Protein 1XTY (pdb70)

Secondary structure (DSSP, 8-state):
-EEEEEEEESSS---HHHHHHHHHHHHHHHHHHHHTS--HHHHHHHHHHHHTT--EEEEEESSHHHHHHHHHHHHHTT--EEEEE--SSSSSPTT-EEEEEEEEEEHHHHHHHHTTPEE-/-EEEEEEEESSS---HHHHHHHHHHHHHHHHHHHHTS--HHHHHHHHHHHHTT--EEEEEESSHHHHHHHHHHHHHTT--EEEEE---SSSSPTT-EEEEEEEEEEHHHHHHHHTTSEE-/-EEEEEEEESSS---HHHHHHHHHHHHHHHHHHHHTS--HHHHHHHHHHHHTT--EEEEEESSHHHHHHHHHHHHHTT--EEEEE---SSSSPTT-EEEEEEEEEEHHHHHTTSSSPPB-/-EEEEEEEESSS---HHHHHHHHHHHHHHHHHHHHTS--HHHHHHHHHHHHTT--EEEEEESSHHHHHHHHHHHHHTT--EEEEE---SSSSPTT-EEEEEEEEEEHHHHHHHHTTSEE-

Solvent-accessible surface area: 22375 Å² total; per-residue (Å²): 152,12,40,0,2,0,0,1,27,56,77,29,155,17,46,91,14,45,7,0,23,13,0,0,46,0,0,0,41,0,0,20,49,0,56,117,28,138,45,99,144,52,67,88,27,8,81,72,0,48,163,80,45,13,33,38,43,11,5,76,8,105,32,65,111,62,0,82,65,29,7,125,99,0,85,79,64,110,4,2,79,6,69,6,89,6,73,25,182,66,129,24,129,87,38,32,25,0,0,0,0,0,0,0,0,42,38,119,63,1,59,59,8,8,55,111,33,160,125,49,160,10,28,0,0,0,0,1,26,59,73,27,172,28,47,102,12,46,8,0,18,12,0,0,38,0,0,0,40,0,0,21,52,0,57,119,30,130,47,30,159,52,47,43,30,8,53,70,0,49,160,92,46,16,39,29,45,12,5,75,6,102,32,64,111,62,0,79,62,35,7,123,86,0,88,80,58,112,4,3,80,7,71,6,86,7,72,22,184,69,154,24,129,84,40,33,23,0,0,0,0,0,0,0,0,37,54,126,64,0,52,60,1,5,55,106,32,155,126,36,152,14,34,0,2,0,0,1,25,61,71,27,173,18,46,97,13,51,7,0,21,14,0,0,44,0,0,0,42,0,1,24,48,0,54,114,28,131,34,103,150,43,70,100,22,11,90,81,0,53,159,78,45,20,34,34,44,10,4,53,5,92,33,62,110,63,0,79,60,33,8,120,102,0,89,87,66,89,3,2,77,5,70,6,88,6,72,25,173,91,156,23,132,88,38,34,24,0,0,0,0,0,0,0,0,41,41,121,61,1,60,59,9,10,54,115,27,135,131,47,154,12,30,0,0,0,0,1,24,60,72,28,171,28,47,91,17,50,6,0,23,12,0,0,45,0,0,0,42,0,1,20,49,0,56,116,28,131,47,40,108,53,75,33,23,11,77,59,0,55,158,89,45,14,40,34,43,10,4,79,5,100,36,62,111,58,0,80,52,49,7,125,70,0,83,66,58,111,3,2,84,5,71,7,86,6,70,22,188,66,151,22,126,85,40,32,23,0,0,0,0,0,0,0,0,38,49,121,61,0,53,59,0,5,56,117,26,158,125,42

B-factor: mean 22.76, std 11.42, range [6.37, 69.65]

CATH classification: 3.40.1490.10

Sequence (480 aa):
MIKMVIVVRSDIKMGKGKIAAQVAHAAVTLVVSIINSNNLRWKEWLNEWLHQGQPKIIVKVNSLDEIISRAKKAETMNLPFSIIEDAGKTQLEPGTITCLGIGPAPENLVDSITGDLKLLMIKMVIVVRSDIKMGKGKIAAQVAHAAVTLVVSIINSNNLRWKEWLNEWLHQGQPKIIVKVNSLDEIISRAKKAETMNLPFSIIEDAGKTQLEPGTITCLGIGPAPENLVDSITGDLKLLMIKMVIVVRSDIKMGKGKIAAQVAHAAVTLVVSIINSNNLRWKEWLNEWLHQGQPKIIVKVNSLDEIISRAKKAETMNLPFSIIEDAGKTQLEPGTITCLGIGPAPENLVDSITGDLKLLMIKMVIVVRSDIKMGKGKIAAQVAHAAVTLVVSIINSNNLRWKEWLNEWLHQGQPKIIVKVNSLDEIISRAKKAETMNLPFSIIEDAGKTQLEPGTITCLGIGPAPENLVDSITGDLKLL

InterPro domains:
  IPR002833 Peptidyl-tRNA hydrolase, PTH2 [PF01981] (2-120)
  IPR002833 Peptidyl-tRNA hydrolase, PTH2 [PTHR12649] (2-120)
  IPR002833 Peptidyl-tRNA hydrolase, PTH2 [TIGR00283] (2-120)
  IPR002833 Peptidyl-tRNA hydrolase, PTH2 [cd02430] (3-120)
  IPR023476 Peptidyl-tRNA hydrolase II domain superfamily [G3DSA:3.40.1490.10] (1-120)
  IPR023476 Peptidyl-tRNA hydrolase II domain superfamily [SSF102462] (2-120)
  IPR034759 Peptidyl-tRNA hydrolase, archaea [MF_00628] (2-120)

Radius of gyration: 27.8 Å; Cα contacts (8 Å, |Δi|>4): 954; chains: 4; bounding box: 49×42×76 Å

Foldseek 3Di:
DFAKEKEFAPQDDDDPVRVVVQRVVFVVVQLVVLVPDPDPVQVVSSVVCVVVPHHYFYFYDHDPVLQVVLVVVLVVVVWGKDFDFDCCPDDDHTRHTTMMMTGRDDVVSSCVRVVPTHGD/DWEKEKEFAPQDDDDPVRVVVQRVVFVVVQLVCLVPDPDPVQVVLSVVCVVVPHHYFYFYDHDVVLQVVLVVLLVVVVWGKDFDFACCPDDDHTRHGTMMMTDRDPPVSNCVRPVVTGGD/DFAKEKEFAPQDDDDPVRVVVQRVVFVVVQLVVLVPDPDPVQVVLVVVCVVVVRHYFYFYDHDPVLQVVLVVVLVVVVWGKDFDFACCPDDDHTRHTTMMMTDSDPPVSCCVRVVPTDGD/DFEKEKEFAPQDDDDPVRVVVQRVVFVVVQLVVLVPDPDPVQVVLVVVCVVVPHHYFYFYDHDVVLQVVLVVLLVVLVWGKDFDFACCPDDDHTRHTTMMMTDRDPPVSNCVRPVVTGGD

Organism: Saccharolobus solfataricus (strain ATCC 35092 / DSM 1617 / JCM 11322 / P2) (NCBI:txid273057)

Structure (mmCIF, N/CA/C/O backbone):
data_1XTY
#
_entry.id   1XTY
#
_cell.length_a   46.816
_cell.length_b   67.232
_cell.length_c   85.352
_cell.angle_alpha   90.00
_cell.angle_beta   95.08
_cell.angle_gamma   90.00
#
_symmetry.space_group_name_H-M   'P 1 21 1'
#
loop_
_entity.id
_entity.type
_entity.pdbx_description
1 polymer 'Peptidyl-tRNA hydrolase'
2 non-polymer 'SULFATE ION'
3 water water
#
loop_
_atom_site.group_PDB
_atom_site.id
_atom_site.type_symbol
_atom_site.label_atom_id
_atom_site.label_alt_id
_atom_site.label_comp_id
_atom_site.label_asym_id
_atom_site.label_entity_id
_atom_site.label_seq_id
_atom_site.pdbx_PDB_ins_code
_atom_site.Cartn_x
_atom_site.Cartn_y
_atom_site.Cartn_z
_atom_site.occupancy
_atom_site.B_iso_or_equiv
_atom_site.auth_seq_id
_atom_site.auth_comp_id
_atom_site.auth_asym_id
_atom_site.auth_atom_id
_atom_site.pdbx_PDB_model_num
ATOM 1 N N . MET A 1 1 ? 1.042 12.377 43.979 1.00 28.06 1 MET A N 1
ATOM 2 C CA . MET A 1 1 ? 2.523 12.524 44.021 1.00 26.85 1 MET A CA 1
ATOM 3 C C . MET A 1 1 ? 2.899 13.982 44.236 1.00 24.68 1 MET A C 1
ATOM 4 O O . MET A 1 1 ? 2.298 14.878 43.648 1.00 24.40 1 MET A O 1
ATOM 9 N N . ILE A 1 2 ? 3.899 14.207 45.081 1.00 21.80 2 ILE A N 1
ATOM 10 C CA . ILE A 1 2 ? 4.389 15.546 45.362 1.00 19.61 2 ILE A CA 1
ATOM 11 C C . ILE A 1 2 ? 5.539 15.791 44.395 1.00 18.07 2 ILE A C 1
ATOM 12 O O . ILE A 1 2 ? 6.396 14.927 44.219 1.00 17.17 2 ILE A O 1
ATOM 17 N N . LYS A 1 3 ? 5.554 16.957 43.755 1.00 16.37 3 LYS A N 1
ATOM 18 C CA . LYS A 1 3 ? 6.616 17.280 42.814 1.00 15.03 3 LYS A CA 1
ATOM 19 C C . LYS A 1 3 ? 7.087 18.724 42.875 1.00 13.97 3 LYS A C 1
ATOM 20 O O . LYS A 1 3 ? 6.382 19.606 43.361 1.00 13.53 3 LYS A O 1
ATOM 26 N N . MET A 1 4 ? 8.299 18.947 42.380 1.00 14.77 4 MET A N 1
ATOM 27 C CA . MET A 1 4 ? 8.867 20.283 42.324 1.00 13.67 4 MET A CA 1
ATOM 28 C C . MET A 1 4 ? 8.964 20.621 40.847 1.00 14.16 4 MET A C 1
ATOM 29 O O . MET A 1 4 ? 9.382 19.791 40.040 1.00 15.31 4 MET A O 1
ATOM 34 N N . VAL A 1 5 ? 8.560 21.830 40.487 1.00 12.87 5 VAL A N 1
ATOM 35 C CA . VAL A 1 5 ? 8.627 22.258 39.105 1.00 13.77 5 VAL A CA 1
ATOM 36 C C . VAL A 1 5 ? 9.530 23.476 39.002 1.00 13.93 5 VAL A C 1
ATOM 37 O O . VAL A 1 5 ? 9.445 24.390 39.823 1.00 13.73 5 VAL A O 1
ATOM 41 N N . ILE A 1 6 ? 10.409 23.471 38.008 1.00 12.70 6 ILE A N 1
ATOM 42 C CA . ILE A 1 6 ? 11.300 24.600 37.784 1.00 14.52 6 ILE A CA 1
ATOM 43 C C . ILE A 1 6 ? 11.046 25.109 36.370 1.00 15.45 6 ILE A C 1
ATOM 44 O O . ILE A 1 6 ? 11.144 24.359 35.397 1.00 16.82 6 ILE A O 1
ATOM 49 N N . VAL A 1 7 ? 10.696 26.386 36.272 1.00 15.87 7 VAL A N 1
ATOM 50 C CA . VAL A 1 7 ? 10.413 27.023 34.992 1.00 17.34 7 VAL A CA 1
ATOM 51 C C . VAL A 1 7 ? 11.629 27.816 34.530 1.00 18.03 7 VAL A C 1
ATOM 52 O O . VAL A 1 7 ? 12.039 28.774 35.185 1.00 18.44 7 VAL A O 1
ATOM 56 N N . VAL A 1 8 ? 12.199 27.420 33.396 1.00 17.40 8 VAL A N 1
ATOM 57 C CA . VAL A 1 8 ? 13.380 28.081 32.853 1.00 18.62 8 VAL A CA 1
ATOM 58 C C . VAL A 1 8 ? 13.052 28.996 31.671 1.00 19.99 8 VAL A C 1
ATOM 59 O O . VAL A 1 8 ? 12.221 28.653 30.830 1.00 20.71 8 VAL A O 1
ATOM 63 N N . ARG A 1 9 ? 13.705 30.157 31.617 1.00 22.68 9 ARG A N 1
ATOM 64 C CA . ARG A 1 9 ? 13.507 31.117 30.526 1.00 24.36 9 ARG A CA 1
ATOM 65 C C . ARG A 1 9 ? 14.272 30.678 29.286 1.00 26.80 9 ARG A C 1
ATOM 66 O O . ARG A 1 9 ? 15.471 30.410 29.353 1.00 27.87 9 ARG A O 1
ATOM 74 N N . SER A 1 10 ? 13.581 30.632 28.152 1.00 29.16 10 SER A N 1
ATOM 75 C CA . SER A 1 10 ? 14.199 30.217 26.898 1.00 31.74 10 SER A CA 1
ATOM 76 C C . SER A 1 10 ? 14.707 31.381 26.047 1.00 32.52 10 SER A C 1
ATOM 77 O O . SER A 1 10 ? 15.484 31.171 25.117 1.00 34.40 10 SER A O 1
ATOM 80 N N . ASP A 1 11 ? 14.278 32.601 26.360 1.00 33.01 11 ASP A N 1
ATOM 81 C CA . ASP A 1 11 ? 14.689 33.764 25.576 1.00 34.29 11 ASP A CA 1
ATOM 82 C C . ASP A 1 11 ? 16.062 34.336 25.905 1.00 34.63 11 ASP A C 1
ATOM 83 O O . ASP A 1 11 ? 16.550 35.217 25.199 1.00 36.18 11 ASP A O 1
ATOM 88 N N . ILE A 1 12 ? 16.685 33.858 26.974 1.00 34.19 12 ILE A N 1
ATOM 89 C CA . ILE A 1 12 ? 18.019 34.332 27.316 1.00 33.42 12 ILE A CA 1
ATOM 90 C C . ILE A 1 12 ? 18.991 33.227 26.921 1.00 33.78 12 ILE A C 1
ATOM 91 O O . ILE A 1 12 ? 18.598 32.068 26.787 1.00 34.38 12 ILE A O 1
ATOM 96 N N . LYS A 1 13 ? 20.255 33.583 26.729 1.00 34.00 13 LYS A N 1
ATOM 97 C CA . LYS A 1 13 ? 21.256 32.608 26.317 1.00 34.87 13 LYS A CA 1
ATOM 98 C C . LYS A 1 13 ? 21.957 31.915 27.478 1.00 33.83 13 LYS A C 1
ATOM 99 O O . LYS A 1 13 ? 22.671 32.549 28.260 1.00 34.05 13 LYS A O 1
ATOM 105 N N . MET A 1 14 ? 21.751 30.605 27.576 1.00 31.44 14 MET A N 1
ATOM 106 C CA . MET A 1 14 ? 22.368 29.804 28.626 1.00 30.03 14 MET A CA 1
ATOM 107 C C . MET A 1 14 ? 22.775 28.432 28.099 1.00 28.73 14 MET A C 1
ATOM 108 O O . MET A 1 14 ? 21.967 27.734 27.491 1.00 28.12 14 MET A O 1
ATOM 113 N N . GLY A 1 15 ? 24.028 28.052 28.335 1.00 28.65 15 GLY A N 1
ATOM 114 C CA . GLY A 1 15 ? 24.496 26.746 27.904 1.00 27.58 15 GLY A CA 1
ATOM 115 C C . GLY A 1 15 ? 23.943 25.703 28.860 1.00 27.85 15 GLY A C 1
ATOM 116 O O . GLY A 1 15 ? 23.380 26.058 29.897 1.00 26.16 15 GLY A O 1
ATOM 117 N N . LYS A 1 16 ? 24.096 24.422 28.539 1.00 25.39 16 LYS A N 1
ATOM 118 C CA . LYS A 1 16 ? 23.559 23.391 29.420 1.00 24.42 16 LYS A CA 1
ATOM 119 C C . LYS A 1 16 ? 24.185 23.432 30.814 1.00 21.89 16 LYS A C 1
ATOM 120 O O . LYS A 1 16 ? 23.514 23.147 31.803 1.00 20.71 16 LYS A O 1
ATOM 126 N N . GLY A 1 17 ? 25.463 23.795 30.889 1.00 20.52 17 GLY A N 1
ATOM 127 C CA . GLY A 1 17 ? 26.130 23.880 32.179 1.00 20.14 17 GLY A CA 1
ATOM 128 C C . GLY A 1 17 ? 25.513 24.993 33.004 1.00 19.49 17 GLY A C 1
ATOM 129 O O . GLY A 1 17 ? 25.277 24.848 34.206 1.00 17.73 17 GLY A O 1
ATOM 130 N N . LYS A 1 18 ? 25.242 26.110 32.338 1.00 19.54 18 LYS A N 1
ATOM 131 C CA . LYS A 1 18 ? 24.639 27.281 32.968 1.00 20.11 18 LYS A CA 1
ATOM 132 C C . LYS A 1 18 ? 23.235 26.940 33.463 1.00 18.18 18 LYS A C 1
ATOM 133 O O . LYS A 1 18 ? 22.881 27.233 34.602 1.00 16.25 18 LYS A O 1
ATOM 139 N N . ILE A 1 19 ? 22.439 26.324 32.594 1.00 16.80 19 ILE A N 1
ATOM 140 C CA . ILE A 1 19 ? 21.075 25.940 32.936 1.00 17.26 19 ILE A CA 1
ATOM 141 C C . ILE A 1 19 ? 21.047 25.032 34.161 1.00 15.57 19 ILE A C 1
ATOM 142 O O . ILE A 1 19 ? 20.230 25.218 35.064 1.00 14.90 19 ILE A O 1
ATOM 147 N N . ALA A 1 20 ? 21.944 24.053 34.193 1.00 14.42 20 ALA A N 1
ATOM 148 C CA . ALA A 1 20 ? 21.998 23.125 35.318 1.00 12.79 20 ALA A CA 1
ATOM 149 C C . ALA A 1 20 ? 22.268 23.861 36.629 1.00 12.76 20 ALA A C 1
ATOM 150 O O . ALA A 1 20 ? 21.661 23.556 37.655 1.00 12.69 20 ALA A O 1
ATOM 152 N N . ALA A 1 21 ? 23.178 24.829 36.598 1.00 12.15 21 ALA A N 1
ATOM 153 C CA . ALA A 1 21 ? 23.495 25.585 37.801 1.00 13.29 21 ALA A CA 1
ATOM 154 C C . ALA A 1 21 ? 22.291 26.399 38.278 1.00 12.88 21 ALA A C 1
ATOM 155 O O . ALA A 1 21 ? 21.992 26.429 39.475 1.00 11.55 21 ALA A O 1
ATOM 157 N N . GLN A 1 22 ? 21.598 27.050 37.346 1.00 11.97 22 GLN A N 1
ATOM 158 C CA . GLN A 1 22 ? 20.432 27.862 37.691 1.00 13.58 22 GLN A CA 1
ATOM 159 C C . GLN A 1 22 ? 19.294 27.024 38.279 1.00 11.94 22 GLN A C 1
ATOM 160 O O . GLN A 1 22 ? 18.664 27.426 39.258 1.00 10.75 22 GLN A O 1
ATOM 166 N N . VAL A 1 23 ? 19.024 25.868 37.673 1.00 10.97 23 VAL A N 1
ATOM 167 C CA . VAL A 1 23 ? 17.964 24.986 38.151 1.00 10.23 23 VAL A CA 1
ATOM 168 C C . VAL A 1 23 ? 18.323 24.445 39.538 1.00 10.04 23 VAL A C 1
ATOM 169 O O . VAL A 1 23 ? 17.464 24.336 40.414 1.00 9.63 23 VAL A O 1
ATOM 173 N N . ALA A 1 24 ? 19.595 24.116 39.737 1.00 8.89 24 ALA A N 1
ATOM 174 C CA . ALA A 1 24 ? 20.049 23.613 41.033 1.00 8.86 24 ALA A CA 1
ATOM 175 C C . ALA A 1 24 ? 19.907 24.723 42.076 1.00 9.26 24 ALA A C 1
ATOM 176 O O . ALA A 1 24 ? 19.619 24.457 43.243 1.00 9.57 24 ALA A O 1
ATOM 178 N N . HIS A 1 25 ? 20.123 25.964 41.645 1.00 9.05 25 HIS A N 1
ATOM 179 C CA . HIS A 1 25 ? 20.008 27.129 42.522 1.00 11.14 25 HIS A CA 1
ATOM 180 C C . HIS A 1 25 ? 18.544 27.259 42.954 1.00 11.21 25 HIS A C 1
ATOM 181 O O . HIS A 1 25 ? 18.241 27.480 44.128 1.00 9.81 25 HIS A O 1
ATOM 188 N N . ALA A 1 26 ? 17.634 27.113 41.996 1.00 10.58 26 ALA A N 1
ATOM 189 C CA . ALA A 1 26 ? 16.206 27.205 42.288 1.00 10.07 26 ALA A CA 1
ATOM 190 C C . ALA A 1 26 ? 15.779 26.130 43.282 1.00 10.04 26 ALA A C 1
ATOM 191 O O . ALA A 1 26 ? 15.047 26.413 44.228 1.00 10.48 26 ALA A O 1
ATOM 193 N N . ALA A 1 27 ? 16.247 24.900 43.078 1.00 7.94 27 ALA A N 1
ATOM 194 C CA . ALA A 1 27 ? 15.881 23.795 43.959 1.00 7.75 27 ALA A CA 1
ATOM 195 C C . ALA A 1 27 ? 16.408 23.937 45.381 1.00 8.62 27 ALA A C 1
ATOM 196 O O . ALA A 1 27 ? 15.671 23.712 46.344 1.00 9.34 27 ALA A O 1
ATOM 198 N N . VAL A 1 28 ? 17.678 24.310 45.519 1.00 8.47 28 VAL A N 1
ATOM 199 C CA . VAL A 1 28 ? 18.268 24.463 46.847 1.00 8.06 28 VAL A CA 1
ATOM 200 C C . VAL A 1 28 ? 17.619 25.608 47.622 1.00 9.59 28 VAL A C 1
ATOM 201 O O . VAL A 1 28 ? 17.323 25.475 48.811 1.00 10.02 28 VAL A O 1
ATOM 205 N N . THR A 1 29 ? 17.395 26.730 46.950 1.00 9.59 29 THR A N 1
ATOM 206 C CA . THR A 1 29 ? 16.764 27.869 47.601 1.00 11.21 29 THR A CA 1
ATOM 207 C C . THR A 1 29 ? 15.375 27.489 48.121 1.00 10.61 29 THR A C 1
ATOM 208 O O . THR A 1 29 ? 14.994 27.879 49.221 1.00 10.46 29 THR A O 1
ATOM 212 N N . LEU A 1 30 ? 14.620 26.724 47.338 1.00 11.23 30 LEU A N 1
ATOM 213 C CA . LEU A 1 30 ? 13.291 26.291 47.765 1.00 11.32 30 LEU A CA 1
ATOM 214 C C . LEU A 1 30 ? 13.380 25.433 49.026 1.00 12.47 30 LEU A C 1
ATOM 215 O O . LEU A 1 30 ? 12.731 25.718 50.032 1.00 13.11 30 LEU A O 1
ATOM 220 N N . VAL A 1 31 ? 14.194 24.381 48.964 1.00 10.31 31 VAL A N 1
ATOM 221 C CA . VAL A 1 31 ? 14.361 23.470 50.088 1.00 10.70 31 VAL A CA 1
ATOM 222 C C . VAL A 1 31 ? 14.808 24.189 51.366 1.00 12.09 31 VAL A C 1
ATOM 223 O O . VAL A 1 31 ? 14.236 23.972 52.440 1.00 12.27 31 VAL A O 1
ATOM 227 N N . VAL A 1 32 ? 15.814 25.053 51.258 1.00 12.61 32 VAL A N 1
ATOM 228 C CA . VAL A 1 32 ? 16.289 25.777 52.431 1.00 13.47 32 VAL A CA 1
ATOM 229 C C . VAL A 1 32 ? 15.238 26.753 52.977 1.00 14.38 32 VAL A C 1
ATOM 230 O O . VAL A 1 32 ? 15.091 26.900 54.195 1.00 16.86 32 VAL A O 1
ATOM 234 N N . SER A 1 33 ? 14.493 27.402 52.087 1.00 14.70 33 SER A N 1
ATOM 235 C CA . SER A 1 33 ? 13.464 28.347 52.525 1.00 16.32 33 SER A CA 1
ATOM 236 C C . SER A 1 33 ? 12.347 27.619 53.286 1.00 16.49 33 SER A C 1
ATOM 237 O O . SER A 1 33 ? 11.769 28.158 54.232 1.00 17.16 33 SER A O 1
ATOM 240 N N . ILE A 1 34 ? 12.051 26.393 52.869 1.00 14.98 34 ILE A N 1
ATOM 241 C CA . ILE A 1 34 ? 11.012 25.598 53.517 1.00 14.63 34 ILE A CA 1
ATOM 242 C C . ILE A 1 34 ? 11.479 25.124 54.892 1.00 15.03 34 ILE A C 1
ATOM 243 O O . ILE A 1 34 ? 10.746 25.217 55.879 1.00 15.47 34 ILE A O 1
ATOM 248 N N . ILE A 1 35 ? 12.704 24.616 54.953 1.00 13.64 35 ILE A N 1
ATOM 249 C CA . ILE A 1 35 ? 13.269 24.138 56.206 1.00 15.44 35 ILE A CA 1
ATOM 250 C C . ILE A 1 35 ? 13.356 25.264 57.237 1.00 17.52 35 ILE A C 1
ATOM 251 O O . ILE A 1 35 ? 13.124 25.044 58.430 1.00 19.32 35 ILE A O 1
ATOM 256 N N . ASN A 1 36 ? 13.685 26.465 56.774 1.00 18.58 36 ASN A N 1
ATOM 257 C CA . ASN A 1 36 ? 13.801 27.624 57.653 1.00 20.98 36 ASN A CA 1
ATOM 258 C C . ASN A 1 36 ? 12.458 28.287 57.961 1.00 21.15 36 ASN A C 1
ATOM 259 O O . ASN A 1 36 ? 12.399 29.235 58.742 1.00 22.69 36 ASN A O 1
ATOM 264 N N . SER A 1 37 ? 11.386 27.799 57.348 1.00 20.32 37 SER A N 1
ATOM 265 C CA . SER A 1 37 ? 10.064 28.373 57.590 1.00 21.20 37 SER A CA 1
ATOM 266 C C . SER A 1 37 ? 9.401 27.704 58.789 1.00 22.30 37 SER A C 1
ATOM 267 O O . SER A 1 37 ? 9.971 26.813 59.419 1.00 21.59 37 SER A O 1
ATOM 270 N N . ASN A 1 38 ? 8.186 28.144 59.093 1.00 25.24 38 ASN A N 1
ATOM 271 C CA . ASN A 1 38 ? 7.407 27.577 60.184 1.00 26.75 38 ASN A CA 1
ATOM 272 C C . ASN A 1 38 ? 6.095 27.099 59.578 1.00 25.98 38 ASN A C 1
ATOM 273 O O . ASN A 1 38 ? 5.095 26.921 60.276 1.00 26.27 38 ASN A O 1
ATOM 278 N N . ASN A 1 39 ? 6.113 26.905 58.262 1.00 23.89 39 ASN A N 1
ATOM 279 C CA . ASN A 1 39 ? 4.940 26.448 57.533 1.00 22.37 39 ASN A CA 1
ATOM 280 C C . ASN A 1 39 ? 4.895 24.926 57.575 1.00 22.21 39 ASN A C 1
ATOM 281 O O . ASN A 1 39 ? 5.628 24.246 56.853 1.00 19.94 39 ASN A O 1
ATOM 286 N N . LEU A 1 40 ? 4.025 24.396 58.428 1.00 22.12 40 LEU A N 1
ATOM 287 C CA . LEU A 1 40 ? 3.888 22.952 58.590 1.00 22.97 40 LEU A CA 1
ATOM 288 C C . LEU A 1 40 ? 3.492 22.218 57.323 1.00 21.26 40 LEU A C 1
ATOM 289 O O . LEU A 1 40 ? 4.005 21.139 57.039 1.00 21.55 40 LEU A O 1
ATOM 294 N N . ARG A 1 41 ? 2.573 22.795 56.561 1.00 21.20 41 ARG A N 1
ATOM 295 C CA . ARG A 1 41 ? 2.147 22.155 55.326 1.00 21.35 41 ARG A CA 1
ATOM 296 C C . ARG A 1 41 ? 3.334 21.998 54.374 1.00 19.02 41 ARG A C 1
ATOM 297 O O . ARG A 1 41 ? 3.551 20.925 53.818 1.00 16.70 41 ARG A O 1
ATOM 305 N N . TRP A 1 42 ? 4.103 23.067 54.193 1.00 17.58 42 TRP A N 1
ATOM 306 C CA . TRP A 1 42 ? 5.263 23.019 53.302 1.00 17.16 42 TRP A CA 1
ATOM 307 C C . TRP A 1 42 ? 6.269 21.954 53.743 1.00 18.14 42 TRP A C 1
ATOM 308 O O . TRP A 1 42 ? 6.819 21.227 52.914 1.00 16.41 42 TRP A O 1
ATOM 319 N N . LYS A 1 43 ? 6.513 21.873 55.048 1.00 17.59 43 LYS A N 1
ATOM 320 C CA . LYS A 1 43 ? 7.463 20.902 55.581 1.00 18.79 43 LYS A CA 1
ATOM 321 C C . LYS A 1 43 ? 6.988 19.472 55.361 1.00 19.79 43 LYS A C 1
ATOM 322 O O . LYS A 1 43 ? 7.794 18.571 55.112 1.00 19.74 43 LYS A O 1
ATOM 328 N N . GLU A 1 44 ? 5.678 19.262 55.444 1.00 20.40 44 GLU A N 1
ATOM 329 C CA . GLU A 1 44 ? 5.121 17.936 55.219 1.00 20.40 44 GLU A CA 1
ATOM 330 C C . GLU A 1 44 ? 5.343 17.559 53.757 1.00 18.51 44 GLU A C 1
ATOM 331 O O . GLU A 1 44 ? 5.779 16.446 53.456 1.00 16.89 44 GLU A O 1
ATOM 337 N N . TRP A 1 45 ? 5.052 18.488 52.848 1.00 14.50 45 TRP A N 1
ATOM 338 C CA . TRP A 1 45 ? 5.248 18.221 51.427 1.00 14.87 45 TRP A CA 1
ATOM 339 C C . TRP A 1 45 ? 6.721 17.953 51.121 1.00 13.50 45 TRP A C 1
ATOM 340 O O . TRP A 1 45 ? 7.039 17.097 50.298 1.00 12.57 45 TRP A O 1
ATOM 351 N N . LEU A 1 46 ? 7.616 18.695 51.772 1.00 12.03 46 LEU A N 1
ATOM 352 C CA . LEU A 1 46 ? 9.049 18.508 51.538 1.00 12.60 46 LEU A CA 1
ATOM 353 C C . LEU A 1 46 ? 9.494 17.107 51.963 1.00 13.35 46 LEU A C 1
ATOM 354 O O . LEU A 1 46 ? 10.204 16.420 51.227 1.00 12.94 46 LEU A O 1
ATOM 359 N N . ASN A 1 47 ? 9.072 16.679 53.148 1.00 16.13 47 ASN A N 1
ATOM 360 C CA . ASN A 1 47 ? 9.434 15.350 53.632 1.00 19.78 47 ASN A CA 1
ATOM 361 C C . ASN A 1 47 ? 8.949 14.246 52.699 1.00 20.08 47 ASN A C 1
ATOM 362 O O . ASN A 1 47 ? 9.684 13.300 52.410 1.00 20.08 47 ASN A O 1
ATOM 367 N N . GLU A 1 48 ? 7.709 14.362 52.234 1.00 19.51 48 GLU A N 1
ATOM 368 C CA . GLU A 1 48 ? 7.139 13.373 51.325 1.00 18.81 48 GLU A CA 1
ATOM 369 C C . GLU A 1 48 ? 7.897 13.375 49.999 1.00 17.96 48 GLU A C 1
ATOM 370 O O . GLU A 1 48 ? 8.158 12.324 49.414 1.00 18.00 48 GLU A O 1
ATOM 376 N N . TRP A 1 49 ? 8.236 14.569 49.525 1.00 15.35 49 TRP A N 1
ATOM 377 C CA . TRP A 1 49 ? 8.952 14.719 48.267 1.00 14.42 49 TRP A CA 1
ATOM 378 C C . TRP A 1 49 ? 10.281 13.976 48.326 1.00 15.77 49 TRP A C 1
ATOM 379 O O . TRP A 1 49 ? 10.657 13.281 47.384 1.00 16.07 49 TRP A O 1
ATOM 390 N N . LEU A 1 50 ? 10.991 14.129 49.435 1.00 14.80 50 LEU A N 1
ATOM 391 C CA . LEU A 1 50 ? 12.271 13.459 49.597 1.00 18.14 50 LEU A CA 1
ATOM 392 C C . LEU A 1 50 ? 12.066 11.943 49.615 1.00 20.46 50 LEU A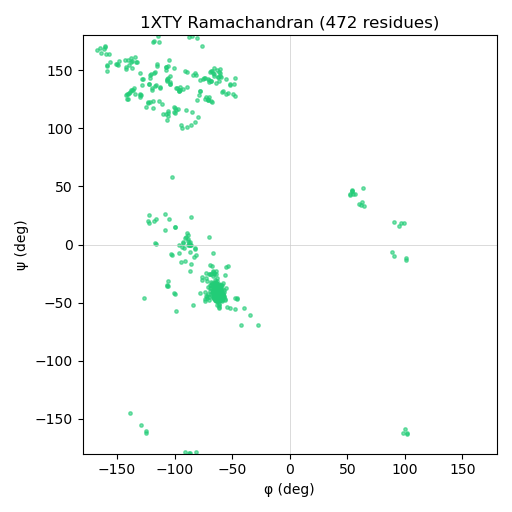 C 1
ATOM 393 O O . LEU A 1 50 ? 12.834 11.202 49.007 1.00 20.00 50 LEU A O 1
ATOM 398 N N . HIS A 1 51 ? 11.019 11.487 50.299 1.00 24.08 51 HIS A N 1
ATOM 399 C CA . HIS A 1 51 ? 10.723 10.056 50.375 1.00 26.40 51 HIS A CA 1
ATOM 400 C C . HIS A 1 51 ? 10.336 9.485 49.014 1.00 26.14 51 HIS A C 1
ATOM 401 O O . HIS A 1 51 ? 10.484 8.286 48.769 1.00 27.85 51 HIS A O 1
ATOM 408 N N . GLN A 1 52 ? 9.838 10.344 48.131 1.00 24.01 52 GLN A N 1
ATOM 409 C CA . GLN A 1 52 ? 9.415 9.920 46.803 1.00 23.07 52 GLN A CA 1
ATOM 410 C C . GLN A 1 52 ? 10.511 10.011 45.746 1.00 22.27 52 GLN A C 1
ATOM 411 O O . GLN A 1 52 ? 10.260 9.778 44.565 1.00 21.69 52 GLN A O 1
ATOM 417 N N . GLY A 1 53 ? 11.723 10.352 46.167 1.00 21.26 53 GLY A N 1
ATOM 418 C CA . GLY A 1 53 ? 12.819 10.447 45.221 1.00 18.59 53 GLY A CA 1
ATOM 419 C C . GLY A 1 53 ? 13.035 11.811 44.591 1.00 17.60 53 GLY A C 1
ATOM 420 O O . GLY A 1 53 ? 13.660 11.911 43.537 1.00 16.50 53 GLY A O 1
ATOM 421 N N . GLN A 1 54 ? 12.513 12.861 45.219 1.00 16.99 54 GLN A N 1
ATOM 422 C CA . GLN A 1 54 ? 12.688 14.223 44.710 1.00 16.45 54 GLN A CA 1
ATOM 423 C C . GLN A 1 54 ? 12.274 14.443 43.256 1.00 15.77 54 GLN A C 1
ATOM 424 O O . GLN A 1 54 ? 13.003 15.074 42.492 1.00 15.05 54 GLN A O 1
ATOM 430 N N . PRO A 1 55 ? 11.095 13.946 42.855 1.00 16.48 55 PRO A N 1
ATOM 431 C CA . PRO A 1 55 ? 10.611 14.108 41.477 1.00 17.42 55 PRO A CA 1
ATOM 432 C C . PRO A 1 55 ? 10.610 15.582 41.059 1.00 17.15 55 PRO A C 1
ATOM 433 O O . PRO A 1 55 ? 10.091 16.429 41.781 1.00 16.69 55 PRO A O 1
ATOM 437 N N . LYS A 1 56 ? 11.179 15.877 39.896 1.00 16.79 56 LYS A N 1
ATOM 438 C CA . LYS A 1 56 ? 11.233 17.242 39.389 1.00 18.89 56 LYS A CA 1
ATOM 439 C C . LYS A 1 56 ? 10.742 17.318 37.954 1.00 20.53 56 LYS A C 1
ATOM 440 O O . LYS A 1 56 ? 10.910 16.382 37.177 1.00 22.31 56 LYS A O 1
ATOM 446 N N . ILE A 1 57 ? 10.129 18.440 37.610 1.00 19.88 57 ILE A N 1
ATOM 447 C CA . ILE A 1 57 ? 9.642 18.657 36.258 1.00 21.11 57 ILE A CA 1
ATOM 448 C C . ILE A 1 57 ? 10.286 19.954 35.807 1.00 20.83 57 ILE A C 1
ATOM 449 O O . ILE A 1 57 ? 10.074 21.000 36.417 1.00 22.51 57 ILE A O 1
ATOM 454 N N . ILE A 1 58 ? 11.084 19.886 34.751 1.00 19.04 58 ILE A N 1
ATOM 455 C CA . ILE A 1 58 ? 11.749 21.072 34.245 1.00 19.91 58 ILE A CA 1
ATOM 456 C C . ILE A 1 58 ? 11.085 21.521 32.952 1.00 20.87 58 ILE A C 1
ATOM 457 O O . ILE A 1 58 ? 11.233 20.881 31.908 1.00 19.85 58 ILE A O 1
ATOM 462 N N . VAL A 1 59 ? 10.342 22.619 33.035 1.00 20.17 59 VAL A N 1
ATOM 463 C CA . VAL A 1 59 ? 9.645 23.156 31.877 1.00 20.81 59 VAL A CA 1
ATOM 464 C C . VAL A 1 59 ? 10.238 24.500 31.484 1.00 22.67 59 VAL A C 1
ATOM 465 O O . VAL A 1 59 ? 11.107 25.030 32.180 1.00 21.00 59 VAL A O 1
ATOM 469 N N . LYS A 1 60 ? 9.777 25.052 30.366 1.00 23.34 60 LYS A N 1
ATOM 470 C CA . LYS A 1 60 ? 10.301 26.327 29.897 1.00 25.47 60 LYS A CA 1
ATOM 471 C C . LYS A 1 60 ? 9.233 27.321 29.451 1.00 26.50 60 LYS A C 1
ATOM 472 O O . LYS A 1 60 ? 8.088 26.950 29.195 1.00 26.96 60 LYS A O 1
ATOM 478 N N . VAL A 1 61 ? 9.631 28.589 29.386 1.00 26.63 61 VAL A N 1
ATOM 479 C CA . VAL A 1 61 ? 8.776 29.691 28.947 1.00 27.48 61 VAL A CA 1
ATOM 480 C C . VAL A 1 61 ? 9.696 30.610 28.155 1.00 27.82 61 VAL A C 1
ATOM 481 O O . VAL A 1 61 ? 10.898 30.640 28.403 1.00 27.89 61 VAL A O 1
ATOM 485 N N . ASN A 1 62 ? 9.150 31.358 27.203 1.00 29.75 62 ASN A N 1
ATOM 486 C CA . ASN A 1 62 ? 9.987 32.233 26.391 1.00 30.99 62 ASN A CA 1
ATOM 487 C C . ASN A 1 62 ? 9.913 33.718 26.719 1.00 30.31 62 ASN A C 1
ATOM 488 O O . ASN A 1 62 ? 10.232 34.557 25.874 1.00 31.22 62 ASN A O 1
ATOM 493 N N . SER A 1 63 ? 9.495 34.052 27.935 1.00 28.00 63 SER A N 1
ATOM 494 C CA . SER A 1 63 ? 9.421 35.453 28.327 1.00 26.09 63 SER A CA 1
ATOM 495 C C . SER A 1 63 ? 9.425 35.639 29.836 1.00 23.99 63 SER A C 1
ATOM 496 O O . SER A 1 63 ? 8.942 34.790 30.587 1.00 22.05 63 SER A O 1
ATOM 499 N N . LEU A 1 64 ? 9.975 36.765 30.271 1.00 23.08 64 LEU A N 1
ATOM 500 C CA . LEU A 1 64 ? 10.035 37.082 31.686 1.00 22.26 64 LEU A CA 1
ATOM 501 C C . LEU A 1 64 ? 8.627 37.242 32.251 1.00 21.59 64 LEU A C 1
ATOM 502 O O . LEU A 1 64 ? 8.356 36.830 33.375 1.00 20.21 64 LEU A O 1
ATOM 507 N N . ASP A 1 65 ? 7.727 37.837 31.471 1.00 21.07 65 ASP A N 1
ATOM 508 C CA . ASP A 1 65 ? 6.360 38.039 31.933 1.00 21.99 65 ASP A CA 1
ATOM 509 C C . ASP A 1 65 ? 5.650 36.739 32.282 1.00 21.52 65 ASP A C 1
ATOM 510 O O . ASP A 1 65 ? 4.846 36.700 33.205 1.00 21.64 65 ASP A O 1
ATOM 515 N N . GLU A 1 66 ? 5.941 35.674 31.546 1.00 22.33 66 GLU A N 1
ATOM 516 C CA . GLU A 1 66 ? 5.306 34.397 31.820 1.00 23.59 66 GLU A CA 1
ATOM 517 C C . GLU A 1 66 ? 5.803 33.810 33.139 1.00 22.65 66 GLU A C 1
ATOM 518 O O . GLU A 1 66 ? 5.101 33.034 33.786 1.00 24.65 66 GLU A O 1
ATOM 524 N N . ILE A 1 67 ? 7.006 34.193 33.547 1.00 20.21 67 ILE A N 1
ATOM 525 C CA . ILE A 1 67 ? 7.543 33.713 34.812 1.00 18.87 67 ILE A CA 1
ATOM 526 C C . ILE A 1 67 ? 6.902 34.497 35.955 1.00 17.28 67 ILE A C 1
ATOM 527 O O . ILE A 1 67 ? 6.524 33.924 36.973 1.00 15.81 67 ILE A O 1
ATOM 532 N N . ILE A 1 68 ? 6.761 35.808 35.777 1.00 17.09 68 ILE A N 1
ATOM 533 C CA . ILE A 1 68 ? 6.154 36.650 36.804 1.00 16.28 68 ILE A CA 1
ATOM 534 C C . ILE A 1 68 ? 4.702 36.224 37.004 1.00 15.69 68 ILE A C 1
ATOM 535 O O . ILE A 1 68 ? 4.197 36.171 38.127 1.00 13.35 68 ILE A O 1
ATOM 540 N N . SER A 1 69 ? 4.033 35.925 35.898 1.00 16.62 69 SER A N 1
ATOM 541 C CA . SER A 1 69 ? 2.644 35.500 35.944 1.00 18.54 69 SER A CA 1
ATOM 542 C C . SER A 1 69 ? 2.486 34.263 36.819 1.00 18.42 69 SER A C 1
ATOM 543 O O . SER A 1 69 ? 1.583 34.188 37.648 1.00 19.46 69 SER A O 1
ATOM 546 N N . ARG A 1 70 ? 3.380 33.296 36.642 1.00 19.05 70 ARG A N 1
ATOM 547 C CA . ARG A 1 70 ? 3.307 32.064 37.408 1.00 18.21 70 ARG A CA 1
ATOM 548 C C . ARG A 1 70 ? 3.782 32.201 38.849 1.00 17.17 70 ARG A C 1
ATOM 549 O O . ARG A 1 70 ? 3.320 31.476 39.727 1.00 17.44 70 ARG A O 1
ATOM 557 N N . ALA A 1 71 ? 4.688 33.140 39.104 1.00 14.84 71 ALA A N 1
ATOM 558 C CA . ALA A 1 71 ? 5.154 33.359 40.467 1.00 14.70 71 ALA A CA 1
ATOM 559 C C . ALA A 1 71 ? 3.995 33.960 41.268 1.00 13.53 71 ALA A C 1
ATOM 560 O O . ALA A 1 71 ? 3.795 33.635 42.433 1.00 13.87 71 ALA A O 1
ATOM 562 N N . LYS A 1 72 ? 3.222 34.832 40.630 1.00 14.28 72 LYS A N 1
ATOM 563 C CA . LYS A 1 72 ? 2.088 35.461 41.298 1.00 14.79 72 LYS A CA 1
ATOM 564 C C . LYS A 1 72 ? 1.039 34.395 41.630 1.00 14.89 72 LYS A C 1
ATOM 565 O O . LYS A 1 72 ? 0.419 34.420 42.690 1.00 13.52 72 LYS A O 1
ATOM 571 N N . LYS A 1 73 ? 0.865 33.448 40.718 1.00 16.77 73 LYS A N 1
ATOM 572 C CA . LYS A 1 73 ? -0.092 32.370 40.911 1.00 19.79 73 LYS A CA 1
ATOM 573 C C . LYS A 1 73 ? 0.337 31.539 42.120 1.00 18.85 73 LYS A C 1
ATOM 574 O O . LYS A 1 73 ? -0.461 31.256 43.010 1.00 17.64 73 LYS A O 1
ATOM 580 N N . ALA A 1 74 ? 1.614 31.167 42.152 1.00 19.57 74 ALA A N 1
ATOM 581 C CA . ALA A 1 74 ? 2.155 30.376 43.254 1.00 17.58 74 ALA A CA 1
ATOM 582 C C . ALA A 1 74 ? 1.995 31.102 44.586 1.00 19.38 74 ALA A C 1
ATOM 583 O O . ALA A 1 74 ? 1.599 30.509 45.590 1.00 18.25 74 ALA A O 1
ATOM 585 N N . GLU A 1 75 ? 2.307 32.393 44.584 1.00 18.82 75 GLU A N 1
ATOM 586 C CA . GLU A 1 75 ? 2.215 33.223 45.778 1.00 20.63 75 GLU A CA 1
ATOM 587 C C . GLU A 1 75 ? 0.790 33.324 46.326 1.00 21.99 75 GLU A C 1
ATOM 588 O O . GLU A 1 75 ? 0.560 33.169 47.528 1.00 20.52 75 GLU A O 1
ATOM 594 N N . THR A 1 76 ? -0.161 33.580 45.436 1.00 21.44 76 THR A N 1
ATOM 595 C CA . THR A 1 76 ? -1.558 33.708 45.825 1.00 23.90 76 THR A CA 1
ATOM 596 C C . THR A 1 76 ? -2.067 32.413 46.447 1.00 24.75 76 THR A C 1
ATOM 597 O O . THR A 1 76 ? -2.880 32.436 47.366 1.00 25.23 76 THR A O 1
ATOM 601 N N . MET A 1 77 ? -1.575 31.286 45.944 1.00 24.41 77 MET A N 1
ATOM 602 C CA . MET A 1 77 ? -1.990 29.981 46.447 1.00 25.82 77 MET A CA 1
ATOM 603 C C . MET A 1 77 ? -1.131 29.488 47.601 1.00 25.06 77 MET A C 1
ATOM 604 O O . MET A 1 77 ? -1.230 28.332 48.019 1.00 24.94 77 MET A O 1
ATOM 609 N N . ASN A 1 78 ? -0.289 30.379 48.113 1.00 23.13 78 ASN A N 1
ATOM 610 C CA . ASN A 1 78 ? 0.579 30.074 49.239 1.00 22.95 78 ASN A CA 1
ATOM 611 C C . ASN A 1 78 ? 1.454 28.839 49.060 1.00 21.15 78 ASN A C 1
ATOM 612 O O . ASN A 1 78 ? 1.545 28.000 49.953 1.00 22.12 78 ASN A O 1
ATOM 617 N N . LEU A 1 79 ? 2.093 28.738 47.902 1.00 20.57 79 LEU A N 1
ATOM 618 C CA . LEU A 1 79 ? 2.996 27.631 47.607 1.00 19.39 79 LEU A CA 1
ATOM 619 C C . LEU A 1 79 ? 4.417 28.179 47.675 1.00 19.38 79 LEU A C 1
ATOM 620 O O . LEU A 1 79 ? 4.636 29.375 47.466 1.00 18.46 79 LEU A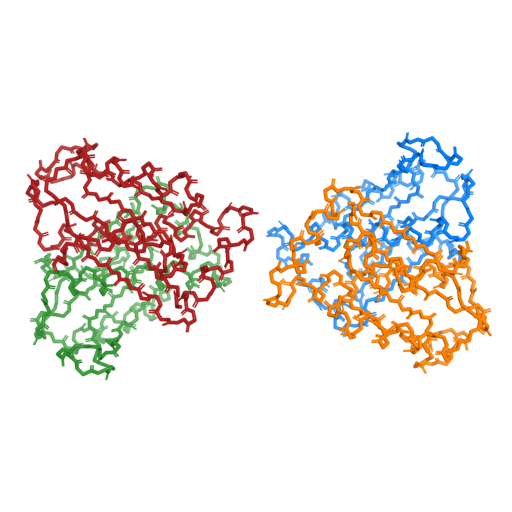 O 1
ATOM 625 N N . PRO A 1 80 ? 5.400 27.315 47.975 1.00 17.55 80 PRO A N 1
ATOM 626 C CA . PRO A 1 80 ? 6.789 27.775 48.050 1.00 15.42 80 PRO A CA 1
ATOM 627 C C . PRO A 1 80 ? 7.260 28.115 46.643 1.00 14.15 80 PRO A C 1
ATOM 628 O O . PRO A 1 80 ? 6.935 27.400 45.692 1.00 13.37 80 PRO A O 1
ATOM 632 N N . PHE A 1 81 ? 8.015 29.199 46.497 1.00 13.19 81 PHE A N 1
ATOM 633 C CA . PHE A 1 81 ? 8.532 29.561 45.186 1.00 13.05 81 PHE A CA 1
ATOM 634 C C . PHE A 1 81 ? 9.856 30.301 45.321 1.00 11.83 81 PHE A C 1
ATOM 635 O O . PHE A 1 81 ? 10.144 30.885 46.362 1.00 13.13 81 PHE A O 1
ATOM 643 N N . SER A 1 82 ? 10.672 30.247 44.276 1.00 12.18 82 SER A N 1
ATOM 644 C CA . SER A 1 82 ? 11.956 30.934 44.293 1.00 12.97 82 SER A CA 1
ATOM 645 C C . SER A 1 82 ? 12.233 31.564 42.943 1.00 14.30 82 SER A C 1
ATOM 646 O O . SER A 1 82 ? 12.112 30.905 41.913 1.00 11.26 82 SER A O 1
ATOM 649 N N . ILE A 1 83 ? 12.589 32.845 42.950 1.00 12.90 83 ILE A N 1
ATOM 650 C CA . ILE A 1 83 ? 12.909 33.543 41.710 1.00 13.01 83 ILE A CA 1
ATOM 651 C C . ILE A 1 83 ? 14.422 33.692 41.708 1.00 12.05 83 ILE A C 1
ATOM 652 O O . ILE A 1 83 ? 14.996 34.374 42.563 1.00 12.29 83 ILE A O 1
ATOM 657 N N . ILE A 1 84 ? 15.064 33.032 40.754 1.00 11.33 84 ILE A N 1
ATOM 658 C CA . ILE A 1 84 ? 16.515 33.051 40.659 1.00 11.87 84 ILE A CA 1
ATOM 659 C C . ILE A 1 84 ? 17.055 34.086 39.675 1.00 13.59 84 ILE A C 1
ATOM 660 O O . ILE A 1 84 ? 16.578 34.185 38.546 1.00 13.80 84 ILE A O 1
ATOM 665 N N . GLU A 1 85 ? 18.043 34.861 40.118 1.00 13.10 85 GLU A N 1
ATOM 666 C CA . GLU A 1 85 ? 18.669 35.868 39.266 1.00 14.86 85 GLU A CA 1
ATOM 667 C C . GLU A 1 85 ? 20.138 35.497 39.101 1.00 17.65 85 GLU A C 1
ATOM 668 O O . GLU A 1 85 ? 20.756 34.931 40.008 1.00 18.21 85 GLU A O 1
ATOM 674 N N . ASP A 1 86 ? 20.689 35.810 37.937 1.00 17.09 86 ASP A N 1
ATOM 675 C CA . ASP A 1 86 ? 22.082 35.504 37.634 1.00 21.27 86 ASP A CA 1
ATOM 676 C C . ASP A 1 86 ? 23.043 36.321 38.501 1.00 22.17 86 ASP A C 1
ATOM 677 O O . ASP A 1 86 ? 22.743 37.457 38.880 1.00 20.52 86 ASP A O 1
ATOM 682 N N . ALA A 1 87 ? 24.193 35.732 38.823 1.00 23.86 87 ALA A N 1
ATOM 683 C CA . ALA A 1 87 ? 25.199 36.410 39.637 1.00 26.07 87 ALA A CA 1
ATOM 684 C C . ALA A 1 87 ? 26.111 37.244 38.742 1.00 29.15 87 ALA A C 1
ATOM 685 O O . ALA A 1 87 ? 27.070 37.858 39.215 1.00 28.67 87 ALA A O 1
ATOM 687 N N . GLY A 1 88 ? 25.805 37.248 37.447 1.00 31.79 88 GLY A N 1
ATOM 688 C CA . GLY A 1 88 ? 26.575 38.016 36.482 1.00 35.73 88 GLY A CA 1
ATOM 689 C C . GLY A 1 88 ? 28.043 37.673 36.342 1.00 38.81 88 GLY A C 1
ATOM 690 O O . GLY A 1 88 ? 28.874 38.557 36.095 1.00 40.21 88 GLY A O 1
ATOM 691 N N . LYS A 1 89 ? 28.385 36.399 36.489 1.00 40.45 89 LYS A N 1
ATOM 692 C CA . LYS A 1 89 ? 29.786 35.989 36.368 1.00 43.61 89 LYS A CA 1
ATOM 693 C C . LYS A 1 89 ? 30.154 35.707 34.914 1.00 44.76 89 LYS A C 1
ATOM 694 O O . LYS A 1 89 ? 31.331 35.747 34.552 1.00 45.62 89 LYS A O 1
ATOM 700 N N . THR A 1 90 ? 29.155 35.414 34.089 1.00 45.69 90 THR A N 1
ATOM 701 C CA . THR A 1 90 ? 29.417 35.143 32.686 1.00 46.38 90 THR A CA 1
ATOM 702 C C . THR A 1 90 ? 28.567 36.091 31.836 1.00 46.17 90 THR A C 1
ATOM 703 O O . THR A 1 90 ? 28.123 37.117 32.333 1.00 47.27 90 THR A O 1
ATOM 707 N N . GLN A 1 91 ? 28.393 35.770 30.557 1.00 45.46 91 GLN A N 1
ATOM 708 C CA . GLN A 1 91 ? 27.615 36.591 29.633 1.00 44.59 91 GLN A CA 1
ATOM 709 C C . GLN A 1 91 ? 26.511 37.438 30.276 1.00 42.74 91 GLN A C 1
ATOM 710 O O . GLN A 1 91 ? 26.575 38.667 30.284 1.00 43.26 91 GLN A O 1
ATOM 716 N N . LEU A 1 92 ? 25.479 36.764 30.768 1.00 39.44 92 LEU A N 1
ATOM 717 C CA . LEU A 1 92 ? 24.329 37.412 31.377 1.00 36.26 92 LEU A CA 1
ATOM 718 C C . LEU A 1 92 ? 24.687 38.493 32.390 1.00 34.18 92 LEU A C 1
ATOM 719 O O . LEU A 1 92 ? 25.660 38.375 33.141 1.00 32.13 92 LEU A O 1
ATOM 724 N N . GLU A 1 93 ? 23.884 39.552 32.405 1.00 32.01 93 GLU A N 1
ATOM 725 C CA . GLU A 1 93 ? 24.087 40.650 33.338 1.00 31.00 93 GLU A CA 1
ATOM 726 C C . GLU A 1 93 ? 23.559 40.219 34.700 1.00 28.68 93 GLU A C 1
ATOM 727 O O . GLU A 1 93 ? 22.541 39.532 34.788 1.00 26.53 93 GLU A O 1
ATOM 733 N N . PRO A 1 94 ? 24.250 40.604 35.782 1.00 26.90 94 PRO A N 1
ATOM 734 C CA . PRO A 1 94 ? 23.776 40.213 37.112 1.00 26.29 94 PRO A CA 1
ATOM 735 C C . PRO A 1 94 ? 22.392 40.797 37.374 1.00 24.58 94 PRO A C 1
ATOM 736 O O . PRO A 1 94 ? 22.108 41.932 36.991 1.00 24.46 94 PRO A O 1
ATOM 740 N N . GLY A 1 95 ? 21.530 40.010 38.006 1.00 22.37 95 GLY A N 1
ATOM 741 C CA . GLY A 1 95 ? 20.187 40.475 38.293 1.00 20.19 95 GLY A CA 1
ATOM 742 C C . GLY A 1 95 ? 19.164 39.935 37.314 1.00 18.94 95 GLY A C 1
ATOM 743 O O . GLY A 1 95 ? 17.961 40.029 37.552 1.00 18.66 95 GLY A O 1
ATOM 744 N N . THR A 1 96 ? 19.640 39.366 36.210 1.00 17.43 96 THR A N 1
ATOM 745 C CA . THR A 1 96 ? 18.756 38.804 35.193 1.00 17.46 96 THR A CA 1
ATOM 746 C C . THR A 1 96 ? 18.034 37.572 35.742 1.00 16.63 96 THR A C 1
ATOM 747 O O . THR A 1 96 ? 18.673 36.615 36.181 1.00 16.61 96 THR A O 1
ATOM 751 N N . ILE A 1 97 ? 16.705 37.597 35.722 1.00 15.16 97 ILE A N 1
ATOM 752 C CA . ILE A 1 97 ? 15.922 36.464 36.206 1.00 14.28 97 ILE A CA 1
ATOM 753 C C . ILE A 1 97 ? 16.069 35.320 35.197 1.00 15.50 97 ILE A C 1
ATOM 754 O O . ILE A 1 97 ? 15.787 35.487 34.012 1.00 15.08 97 ILE A O 1
ATOM 759 N N . THR A 1 98 ? 16.516 34.162 35.674 1.00 13.52 98 THR A N 1
ATOM 760 C CA . THR A 1 98 ? 16.738 33.010 34.803 1.00 14.02 98 THR A CA 1
ATOM 761 C C . THR A 1 98 ? 15.702 31.900 34.926 1.00 15.57 98 THR A C 1
ATOM 762 O O . THR A 1 98 ? 15.428 31.189 33.953 1.00 17.09 98 THR A O 1
ATOM 766 N N . CYS A 1 99 ? 15.135 31.727 36.117 1.00 13.63 99 CYS A N 1
ATOM 767 C CA . CYS A 1 99 ? 14.145 30.678 36.303 1.00 14.23 99 CYS A CA 1
ATOM 768 C C . CYS A 1 99 ? 13.334 30.846 37.578 1.00 14.20 99 CYS A C 1
ATOM 769 O O . CYS A 1 99 ? 13.656 31.671 38.442 1.00 12.60 99 CYS A O 1
ATOM 772 N N . LEU A 1 100 ? 12.279 30.044 37.672 1.00 12.43 100 LEU A N 1
ATOM 773 C CA . LEU A 1 100 ? 11.357 30.059 38.798 1.00 13.59 100 LEU A CA 1
ATOM 774 C C . LEU A 1 100 ? 11.139 28.644 39.331 1.00 13.02 100 LEU A C 1
ATOM 775 O O . LEU A 1 100 ? 10.808 27.731 38.573 1.00 13.95 100 LEU A O 1
ATOM 780 N N . GLY A 1 101 ? 11.332 28.461 40.630 1.00 12.09 101 GLY A N 1
ATOM 781 C CA . GLY A 1 101 ? 11.094 27.155 41.212 1.00 11.73 101 GLY A CA 1
ATOM 782 C C . GLY A 1 101 ? 9.777 27.208 41.958 1.00 12.08 101 GLY A C 1
ATOM 783 O O . GLY A 1 101 ? 9.437 28.243 42.532 1.00 11.64 101 GLY A O 1
ATOM 784 N N . ILE A 1 102 ? 9.024 26.110 41.942 1.00 11.31 102 ILE A N 1
ATOM 785 C CA . ILE A 1 102 ? 7.747 26.039 42.648 1.00 12.15 102 ILE A CA 1
ATOM 786 C C . ILE A 1 102 ? 7.616 24.693 43.359 1.00 10.84 102 ILE A C 1
ATOM 787 O O . ILE A 1 102 ? 7.879 23.644 42.770 1.00 12.81 102 ILE A O 1
ATOM 792 N N . GLY A 1 103 ? 7.216 24.725 44.625 1.00 11.57 103 GLY A N 1
ATOM 793 C CA . GLY A 1 103 ? 7.051 23.491 45.368 1.00 12.86 103 GLY A CA 1
ATOM 794 C C . GLY A 1 103 ? 8.216 23.156 46.283 1.00 14.32 103 GLY A C 1
ATOM 795 O O . GLY A 1 103 ? 8.999 24.038 46.643 1.00 11.98 103 GLY A O 1
ATOM 796 N N . PRO A 1 104 ? 8.369 21.876 46.664 1.00 14.59 104 PRO A N 1
ATOM 797 C CA . PRO A 1 104 ? 7.488 20.778 46.251 1.00 14.82 104 PRO A CA 1
ATOM 798 C C . PRO A 1 104 ? 6.060 20.884 46.787 1.00 15.09 104 PRO A C 1
ATOM 799 O O . PRO A 1 104 ? 5.817 21.466 47.844 1.00 13.96 104 PRO A O 1
ATOM 803 N N . ALA A 1 105 ? 5.120 20.320 46.037 1.00 14.34 105 ALA A N 1
ATOM 804 C CA . ALA A 1 105 ? 3.714 20.339 46.425 1.00 13.82 105 ALA A CA 1
ATOM 805 C C . ALA A 1 105 ? 2.942 19.353 45.544 1.00 13.46 105 ALA A C 1
ATOM 806 O O . ALA A 1 105 ? 3.469 18.867 44.548 1.00 13.77 105 ALA A O 1
ATOM 808 N N . PRO A 1 106 ? 1.685 19.039 45.908 1.00 15.42 106 PRO A N 1
ATOM 809 C CA . PRO A 1 106 ? 0.872 18.106 45.113 1.00 15.14 106 PRO A CA 1
ATOM 810 C C . PRO A 1 106 ? 0.956 18.482 43.636 1.00 14.15 106 PRO A C 1
ATOM 811 O O . PRO A 1 106 ? 0.714 19.630 43.269 1.00 14.75 106 PRO A O 1
ATOM 815 N N . GLU A 1 107 ? 1.289 17.521 42.782 1.00 14.30 107 GLU A N 1
ATOM 816 C CA . GLU A 1 107 ? 1.444 17.828 41.366 1.00 16.15 107 GLU A CA 1
ATOM 817 C C . GLU A 1 107 ? 0.220 18.429 40.685 1.00 15.95 107 GLU A C 1
ATOM 818 O O . GLU A 1 107 ? 0.360 19.235 39.766 1.00 14.96 107 GLU A O 1
ATOM 824 N N . ASN A 1 108 ? -0.977 18.042 41.118 1.00 15.82 108 ASN A N 1
ATOM 825 C CA . ASN A 1 108 ? -2.185 18.594 40.516 1.00 15.35 108 ASN A CA 1
ATOM 826 C C . ASN A 1 108 ? -2.349 20.037 40.971 1.00 17.54 108 ASN A C 1
ATOM 827 O O . ASN A 1 108 ? -2.922 20.865 40.262 1.00 16.26 108 ASN A O 1
ATOM 832 N N . LEU A 1 109 ? -1.838 20.334 42.160 1.00 18.71 109 LEU A N 1
ATOM 833 C CA . LEU A 1 109 ? -1.919 21.685 42.687 1.00 21.28 109 LEU A CA 1
ATOM 834 C C . LEU A 1 109 ? -0.938 22.526 41.885 1.00 21.26 109 LEU A C 1
ATOM 835 O O . LEU A 1 109 ? -1.262 23.624 41.443 1.00 24.62 109 LEU A O 1
ATOM 840 N N . VAL A 1 110 ? 0.259 21.991 41.671 1.00 24.32 110 VAL A N 1
ATOM 841 C CA . VAL A 1 110 ? 1.269 22.703 40.904 1.00 26.73 110 VAL A CA 1
ATOM 842 C C . VAL A 1 110 ? 0.849 22.813 39.439 1.00 29.65 110 VAL A C 1
ATOM 843 O O . VAL A 1 110 ? 1.155 23.806 38.773 1.00 29.20 110 VAL A O 1
ATOM 847 N N . ASP A 1 111 ? 0.145 21.799 38.937 1.00 30.99 111 ASP A N 1
ATOM 848 C CA . ASP A 1 111 ? -0.309 21.819 37.549 1.00 33.43 111 ASP A CA 1
ATOM 849 C C . ASP A 1 111 ? -1.302 22.943 37.294 1.00 33.64 111 ASP A C 1
ATOM 850 O O . ASP A 1 111 ? -1.446 23.400 36.164 1.00 32.89 111 ASP A O 1
ATOM 855 N N . SER A 1 112 ? -1.996 23.386 38.339 1.00 35.14 112 SER A N 1
ATOM 856 C CA . SER A 1 112 ? -2.953 24.470 38.176 1.00 36.98 112 SER A CA 1
ATOM 857 C C . SER A 1 112 ? -2.175 25.759 37.913 1.00 38.94 112 SER A C 1
ATOM 858 O O . SER A 1 112 ? -2.755 26.847 37.846 1.00 38.64 112 SER A O 1
ATOM 861 N N . ILE A 1 113 ? -0.858 25.615 37.756 1.00 40.06 113 ILE A N 1
ATOM 862 C CA . ILE A 1 113 ? 0.043 26.738 37.493 1.00 41.12 113 ILE A CA 1
ATOM 863 C C . ILE A 1 113 ? 0.912 26.519 36.258 1.00 41.56 113 ILE A C 1
ATOM 864 O O . ILE A 1 113 ? 1.063 27.415 35.432 1.00 42.53 113 ILE A O 1
ATOM 869 N N . THR A 1 114 ? 1.491 25.327 36.144 1.00 43.19 114 THR A N 1
ATOM 870 C CA . THR A 1 114 ? 2.388 25.019 35.033 1.00 43.97 114 THR A CA 1
ATOM 871 C C . THR A 1 114 ? 1.994 23.825 34.165 1.00 44.92 114 THR A C 1
ATOM 872 O O . THR A 1 114 ? 2.825 23.292 33.433 1.00 44.67 114 THR A O 1
ATOM 876 N N . GLY A 1 115 ? 0.736 23.408 34.235 1.00 46.10 115 GLY A N 1
ATOM 877 C CA . GLY A 1 115 ? 0.305 22.268 33.444 1.00 47.54 115 GLY A CA 1
ATOM 878 C C . GLY A 1 115 ? 0.291 22.472 31.936 1.00 48.39 115 GLY A C 1
ATOM 879 O O . GLY A 1 115 ? 0.093 21.516 31.185 1.00 49.03 115 GLY A O 1
ATOM 880 N N . ASP A 1 116 ? 0.520 23.702 31.486 1.00 48.74 116 ASP A N 1
ATOM 881 C CA . ASP A 1 116 ? 0.496 24.018 30.057 1.00 49.22 116 ASP A CA 1
ATOM 882 C C . ASP A 1 116 ? 1.866 24.298 29.447 1.00 47.88 116 ASP A C 1
ATOM 883 O O . ASP A 1 116 ? 1.954 24.787 28.320 1.00 48.60 116 ASP A O 1
ATOM 888 N N . LEU A 1 117 ? 2.935 23.981 30.166 1.00 45.33 117 LEU A N 1
ATOM 889 C CA . LEU A 1 117 ? 4.267 24.266 29.649 1.00 42.10 117 LEU A CA 1
ATOM 890 C C . LEU A 1 117 ? 4.990 23.074 29.041 1.00 39.95 117 LEU A C 1
ATOM 891 O O . LEU A 1 117 ? 4.755 21.929 29.420 1.00 39.44 117 LEU A O 1
ATOM 896 N N . LYS A 1 118 ? 5.870 23.366 28.087 1.00 38.12 118 LYS A N 1
ATOM 897 C CA . LYS A 1 118 ? 6.659 22.345 27.411 1.00 37.38 118 LYS A CA 1
ATOM 898 C C . LYS A 1 118 ? 7.898 22.021 28.240 1.00 36.01 118 LYS A C 1
ATOM 899 O O . LYS A 1 118 ? 8.468 22.898 28.888 1.00 33.55 118 LYS A O 1
ATOM 905 N N . LEU A 1 119 ? 8.316 20.761 28.211 1.00 35.29 119 LEU A N 1
ATOM 906 C CA . LEU A 1 119 ? 9.501 20.339 28.947 1.00 35.18 119 LEU A CA 1
ATOM 907 C C . LEU A 1 119 ? 10.744 20.936 28.298 1.00 35.10 119 LEU A C 1
ATOM 908 O O . LEU A 1 119 ? 10.784 21.137 27.084 1.00 35.13 119 LEU A O 1
ATOM 913 N N . LEU A 1 120 ? 11.755 21.223 29.110 1.00 34.96 120 LEU A N 1
ATOM 914 C CA . LEU A 1 120 ? 13.000 21.786 28.601 1.00 36.10 120 LEU A CA 1
ATOM 915 C C . LEU A 1 120 ? 13.790 20.689 27.889 1.00 36.90 120 LEU A C 1
ATOM 916 O O . LEU A 1 120 ? 13.443 19.505 28.085 1.00 37.85 120 LEU A O 1
ATOM 921 N N . MET B 1 1 ? 36.904 30.621 50.229 1.00 24.02 1 MET B N 1
ATOM 922 C CA . MET B 1 1 ? 35.693 30.484 49.371 1.00 24.08 1 MET B CA 1
ATOM 923 C C . MET B 1 1 ? 35.197 29.044 49.384 1.00 20.77 1 MET B C 1
ATOM 924 O O . MET B 1 1 ? 35.963 28.112 49.139 1.00 21.90 1 MET B O 1
ATOM 929 N N . ILE B 1 2 ? 33.914 28.870 49.675 1.00 17.12 2 ILE B N 1
ATOM 930 C CA . ILE B 1 2 ? 33.310 27.542 49.728 1.00 13.46 2 ILE B CA 1
ATOM 931 C C . ILE B 1 2 ? 32.597 27.260 48.408 1.00 13.25 2 ILE B C 1
ATOM 932 O O . ILE B 1 2 ? 31.872 28.110 47.899 1.00 11.58 2 ILE B O 1
ATOM 937 N N . LYS B 1 3 ? 32.799 26.067 47.860 1.00 11.58 3 LYS B N 1
ATOM 938 C CA . LYS B 1 3 ? 32.150 25.713 46.604 1.00 12.00 3 LYS B CA 1
ATOM 939 C C . LYS B 1 3 ? 31.590 24.305 46.581 1.00 10.80 3 LYS B C 1
ATOM 940 O O . LYS B 1 3 ? 32.005 23.440 47.352 1.00 10.87 3 LYS B O 1
ATOM 946 N N . MET B 1 4 ? 30.626 24.094 45.696 1.00 10.67 4 MET B N 1
ATOM 947 C CA . MET B 1 4 ? 30.042 22.779 45.509 1.00 9.79 4 MET B CA 1
ATOM 948 C C . MET B 1 4 ? 30.382 22.407 44.077 1.00 9.69 4 MET B C 1
ATOM 949 O O . MET B 1 4 ? 30.288 23.243 43.180 1.00 9.69 4 MET B O 1
ATOM 954 N N . VAL B 1 5 ? 30.803 21.170 43.854 1.00 9.27 5 VAL B N 1
ATOM 955 C CA . VAL B 1 5 ? 31.101 20.740 42.497 1.00 9.67 5 VAL B CA 1
ATOM 956 C C . VAL B 1 5 ? 30.240 19.535 42.160 1.00 9.47 5 VAL B C 1
ATOM 957 O O . VAL B 1 5 ? 30.028 18.661 42.991 1.00 8.00 5 VAL B O 1
ATOM 961 N N . ILE B 1 6 ? 29.704 19.510 40.950 1.00 9.92 6 ILE B N 1
ATOM 962 C CA . ILE B 1 6 ? 28.910 18.365 40.532 1.00 10.63 6 ILE B CA 1
ATOM 963 C C . ILE B 1 6 ? 29.570 17.838 39.270 1.00 11.09 6 ILE B C 1
ATOM 964 O O . ILE B 1 6 ? 29.724 18.568 38.285 1.00 11.12 6 ILE B O 1
ATOM 969 N N . VAL B 1 7 ? 29.974 16.571 39.328 1.00 11.22 7 VAL B N 1
ATOM 970 C CA . VAL B 1 7 ? 30.642 15.896 38.225 1.00 11.66 7 VAL B CA 1
ATOM 971 C C . VAL B 1 7 ? 29.602 15.097 37.441 1.00 11.74 7 VAL B C 1
ATOM 972 O O . VAL B 1 7 ? 29.011 14.162 37.972 1.00 10.54 7 VAL B O 1
ATOM 976 N N . VAL B 1 8 ? 29.401 15.469 36.178 1.00 11.30 8 VAL B N 1
ATOM 977 C CA . VAL B 1 8 ? 28.414 14.824 35.313 1.00 13.09 8 VAL B CA 1
ATOM 978 C C . VAL B 1 8 ? 29.055 13.887 34.289 1.00 13.22 8 VAL B C 1
ATOM 979 O O . VAL B 1 8 ? 30.078 14.224 33.700 1.00 14.00 8 VAL B O 1
ATOM 983 N N . ARG B 1 9 ? 28.447 12.720 34.079 1.00 13.88 9 ARG B N 1
ATOM 984 C CA . ARG B 1 9 ? 28.954 11.757 33.098 1.00 16.02 9 ARG B CA 1
ATOM 985 C C . ARG B 1 9 ? 28.566 12.191 31.695 1.00 17.67 9 ARG B C 1
ATOM 986 O O . ARG B 1 9 ? 27.411 12.526 31.434 1.00 17.92 9 ARG B O 1
ATOM 994 N N . SER B 1 10 ? 29.537 12.171 30.793 1.00 19.69 10 SER B N 1
ATOM 995 C CA . SER B 1 10 ? 29.306 12.576 29.414 1.00 22.28 10 SER B CA 1
ATOM 996 C C . SER B 1 10 ? 29.177 11.384 28.466 1.00 23.45 10 SER B C 1
ATOM 997 O O . SER B 1 10 ? 28.821 11.557 27.303 1.00 24.97 10 SER B O 1
ATOM 1000 N N . ASP B 1 11 ? 29.462 10.181 28.957 1.00 24.53 11 ASP B N 1
ATOM 1001 C CA . ASP B 1 11 ? 29.383 8.992 28.111 1.00 26.21 11 ASP B CA 1
ATOM 1002 C C . ASP B 1 11 ? 27.995 8.357 28.036 1.00 27.02 11 ASP B C 1
ATOM 1003 O O . ASP B 1 11 ? 27.807 7.347 27.357 1.00 27.59 11 ASP B O 1
ATOM 1008 N N . ILE B 1 12 ? 27.028 8.935 28.742 1.00 26.88 12 ILE B N 1
ATOM 1009 C CA . ILE B 1 12 ? 25.661 8.428 28.700 1.00 26.33 12 ILE B CA 1
ATOM 1010 C C . ILE B 1 12 ? 24.806 9.536 28.104 1.00 28.24 12 ILE B C 1
ATOM 1011 O O . ILE B 1 12 ? 25.095 10.720 28.285 1.00 29.76 12 ILE B O 1
ATOM 1016 N N . LYS B 1 13 ? 23.753 9.153 27.397 1.00 28.53 13 LYS B N 1
ATOM 1017 C CA . LYS B 1 13 ? 22.889 10.120 26.737 1.00 30.25 13 LYS B CA 1
ATOM 1018 C C . LYS B 1 13 ? 21.869 10.813 27.629 1.00 28.73 13 LYS B C 1
ATOM 1019 O O . LYS B 1 13 ? 20.905 10.203 28.092 1.00 30.04 13 LYS B O 1
ATOM 1025 N N . MET B 1 14 ? 22.102 12.102 27.864 1.00 27.33 14 MET B N 1
ATOM 1026 C CA . MET B 1 14 ? 21.217 12.925 28.680 1.00 24.49 14 MET B CA 1
ATOM 1027 C C . MET B 1 14 ? 21.059 14.288 28.015 1.00 23.76 14 MET B C 1
ATOM 1028 O O . MET B 1 14 ? 22.048 14.914 27.638 1.00 22.99 14 MET B O 1
ATOM 1033 N N . GLY B 1 15 ? 19.818 14.743 27.876 1.00 24.15 15 GLY B N 1
ATOM 1034 C CA . GLY B 1 15 ? 19.569 16.044 27.277 1.00 24.67 15 GLY B CA 1
ATOM 1035 C C . GLY B 1 15 ? 19.669 17.153 28.316 1.00 26.46 15 GLY B C 1
ATOM 1036 O O . GLY B 1 15 ? 19.915 16.880 29.493 1.00 23.84 15 GLY B O 1
ATOM 1037 N N . LYS B 1 16 ? 19.480 18.399 27.882 1.00 26.53 16 LYS B N 1
ATOM 1038 C CA . LYS B 1 16 ? 19.546 19.565 28.766 1.00 27.31 16 LYS B CA 1
ATOM 1039 C C . LYS B 1 16 ? 18.745 19.409 30.051 1.00 26.27 16 LYS B C 1
ATOM 1040 O O . LYS B 1 16 ? 19.277 19.568 31.154 1.00 25.00 16 LYS B O 1
ATOM 1046 N N . GLY B 1 17 ? 17.457 19.118 29.898 1.00 24.57 17 GLY B N 1
ATOM 1047 C CA . GLY B 1 17 ? 16.584 18.964 31.044 1.00 22.73 17 GLY B CA 1
ATOM 1048 C C . GLY B 1 17 ? 16.982 17.832 31.969 1.00 22.22 17 GLY B C 1
ATOM 1049 O O . GLY B 1 17 ? 16.896 17.963 33.190 1.00 21.55 17 GLY B O 1
ATOM 1050 N N . LYS B 1 18 ? 17.411 16.714 31.391 1.00 21.49 18 LYS B N 1
ATOM 1051 C CA . LYS B 1 18 ? 17.814 15.561 32.190 1.00 20.92 18 LYS B CA 1
ATOM 1052 C C . LYS B 1 18 ? 19.028 15.931 33.033 1.00 16.98 18 LYS B C 1
ATOM 1053 O O . LYS B 1 18 ? 19.064 15.662 34.235 1.00 16.35 18 LYS B O 1
ATOM 1059 N N . ILE B 1 19 ? 20.020 16.545 32.397 1.00 17.40 19 ILE B N 1
ATOM 1060 C CA . ILE B 1 19 ? 21.230 16.951 33.101 1.00 17.04 19 ILE B CA 1
ATOM 1061 C C . ILE B 1 19 ? 20.897 17.912 34.239 1.00 17.20 19 ILE B C 1
ATOM 1062 O O . ILE B 1 19 ? 21.409 17.770 35.349 1.00 14.79 19 ILE B O 1
ATOM 1067 N N . ALA B 1 20 ? 20.031 18.882 33.965 1.00 15.33 20 ALA B N 1
ATOM 1068 C CA . ALA B 1 20 ? 19.650 19.851 34.989 1.00 15.08 20 ALA B CA 1
ATOM 1069 C C . ALA B 1 20 ? 18.982 19.158 36.172 1.00 14.74 20 ALA B C 1
ATOM 1070 O O . ALA B 1 20 ? 19.240 19.493 37.327 1.00 14.36 20 ALA B O 1
ATOM 1072 N N . ALA B 1 21 ? 18.118 18.188 35.885 1.00 13.81 21 ALA B N 1
ATOM 1073 C CA . ALA B 1 21 ? 17.426 17.468 36.946 1.00 13.38 21 ALA B CA 1
ATOM 1074 C C . ALA B 1 21 ? 18.399 16.652 37.795 1.00 12.73 21 ALA B C 1
ATOM 1075 O O . ALA B 1 21 ? 18.261 16.596 39.019 1.00 10.57 21 ALA B O 1
ATOM 1077 N N . GLN B 1 22 ? 19.375 16.021 37.148 1.00 12.70 22 GLN B N 1
ATOM 1078 C CA . GLN B 1 22 ? 20.354 15.206 37.872 1.00 13.81 22 GLN B CA 1
ATOM 1079 C C . GLN B 1 22 ? 21.245 16.079 38.757 1.00 12.72 22 GLN B C 1
ATOM 1080 O O . GLN B 1 22 ? 21.558 15.715 39.892 1.00 12.73 22 GLN B O 1
ATOM 1086 N N . VAL B 1 23 ? 21.645 17.235 38.240 1.00 12.41 23 VAL B N 1
ATOM 1087 C CA . VAL B 1 23 ? 22.496 18.140 39.003 1.00 11.92 23 VAL B CA 1
ATOM 1088 C C . VAL B 1 23 ? 21.735 18.678 40.217 1.00 11.87 23 VAL B C 1
ATOM 1089 O O . VAL B 1 23 ? 22.288 18.759 41.309 1.00 10.94 23 VAL B O 1
ATOM 1093 N N . ALA B 1 24 ? 20.466 19.040 40.025 1.00 11.04 24 ALA B N 1
ATOM 1094 C CA . ALA B 1 24 ? 19.643 19.540 41.124 1.00 11.11 24 ALA B CA 1
ATOM 1095 C C . ALA B 1 24 ? 19.452 18.440 42.170 1.00 10.64 24 ALA B C 1
ATOM 1096 O O . ALA B 1 24 ? 19.352 18.712 43.367 1.00 10.60 24 ALA B O 1
ATOM 1098 N N . HIS B 1 25 ? 19.400 17.194 41.707 1.00 11.91 25 HIS B N 1
ATOM 1099 C CA . HIS B 1 25 ? 19.237 16.050 42.597 1.00 12.09 25 HIS B CA 1
ATOM 1100 C C . HIS B 1 25 ? 20.485 15.933 43.483 1.00 11.42 25 HIS B C 1
ATOM 1101 O O . HIS B 1 25 ? 20.384 15.723 44.691 1.00 10.64 25 HIS B O 1
ATOM 1108 N N . ALA B 1 26 ? 21.661 16.079 42.882 1.00 10.73 26 ALA B N 1
ATOM 1109 C CA . ALA B 1 26 ? 22.909 15.991 43.643 1.00 10.02 26 ALA B CA 1
ATOM 1110 C C . ALA B 1 26 ? 23.010 17.128 44.655 1.00 8.74 26 ALA B C 1
ATOM 1111 O O . ALA B 1 26 ? 23.376 16.917 45.816 1.00 7.53 26 ALA B O 1
ATOM 1113 N N . ALA B 1 27 ? 22.669 18.335 44.219 1.00 8.71 27 ALA B N 1
ATOM 1114 C CA . ALA B 1 27 ? 22.756 19.491 45.101 1.00 7.33 27 ALA B CA 1
ATOM 1115 C C . ALA B 1 27 ? 21.813 19.379 46.290 1.00 8.95 27 ALA B C 1
ATOM 1116 O O . ALA B 1 27 ? 22.217 19.618 47.426 1.00 7.85 27 ALA B O 1
ATOM 1118 N N . VAL B 1 28 ? 20.556 19.027 46.039 1.00 7.72 28 VAL B N 1
ATOM 1119 C CA . VAL B 1 28 ? 19.601 18.909 47.136 1.00 9.19 28 VAL B CA 1
ATOM 1120 C C . VAL B 1 28 ? 19.976 17.777 48.092 1.00 9.03 28 VAL B C 1
ATOM 1121 O O . VAL B 1 28 ? 19.878 17.932 49.305 1.00 8.69 28 VAL B O 1
ATOM 1125 N N . THR B 1 29 ? 20.412 16.645 47.547 1.00 10.50 29 THR B N 1
ATOM 1126 C CA . THR B 1 29 ? 20.795 15.516 48.385 1.00 10.79 29 THR B CA 1
ATOM 1127 C C . THR B 1 29 ? 21.934 15.918 49.317 1.00 9.67 29 THR B C 1
ATOM 1128 O O . THR B 1 29 ? 21.932 15.570 50.499 1.00 9.51 29 THR B O 1
ATOM 1132 N N . LEU B 1 30 ? 22.896 16.670 48.792 1.00 8.48 30 LEU B N 1
ATOM 1133 C CA . LEU B 1 30 ? 24.020 17.116 49.604 1.00 8.58 30 LEU B CA 1
ATOM 1134 C C . LEU B 1 30 ? 23.566 18.015 50.741 1.00 8.88 30 LEU B C 1
ATOM 1135 O O . LEU B 1 30 ? 23.902 17.777 51.902 1.00 9.49 30 LEU B O 1
ATOM 1140 N N . VAL B 1 31 ? 22.799 19.047 50.402 1.00 8.55 31 VAL B N 1
ATOM 1141 C CA . VAL B 1 31 ? 22.308 19.999 51.394 1.00 8.78 31 VAL B CA 1
ATOM 1142 C C . VAL B 1 31 ? 21.475 19.323 52.479 1.00 10.08 31 VAL B C 1
ATOM 1143 O O . VAL B 1 31 ? 21.693 19.553 53.672 1.00 9.94 31 VAL B O 1
ATOM 1147 N N . VAL B 1 32 ? 20.523 18.491 52.073 1.00 9.49 32 VAL B N 1
ATOM 1148 C CA . VAL B 1 32 ? 19.686 17.793 53.045 1.00 12.57 32 VAL B CA 1
ATOM 1149 C C . VAL B 1 32 ? 20.531 16.887 53.950 1.00 11.90 32 VAL B C 1
ATOM 1150 O O . VAL B 1 32 ? 20.348 16.875 55.172 1.00 12.93 32 VAL B O 1
ATOM 1154 N N . SER B 1 33 ? 21.469 16.149 53.361 1.00 12.10 33 SER B N 1
ATOM 1155 C CA . SER B 1 33 ? 22.313 15.245 54.144 1.00 13.01 33 SER B CA 1
ATOM 1156 C C . SER B 1 33 ? 23.159 15.983 55.184 1.00 13.55 33 SER B C 1
ATOM 1157 O O . SER B 1 33 ? 23.401 15.470 56.278 1.00 12.64 33 SER B O 1
ATOM 1160 N N . ILE B 1 34 ? 23.607 17.189 54.849 1.00 11.46 34 ILE B N 1
ATOM 1161 C CA . ILE B 1 34 ? 24.405 17.981 55.780 1.00 11.51 34 ILE B CA 1
ATOM 1162 C C . ILE B 1 34 ? 23.534 18.517 56.922 1.00 12.67 34 ILE B C 1
ATOM 1163 O O . ILE B 1 34 ? 23.915 18.463 58.099 1.00 13.45 34 ILE B O 1
ATOM 1168 N N . ILE B 1 35 ? 22.358 19.029 56.577 1.00 11.75 35 ILE B N 1
ATOM 1169 C CA . ILE B 1 35 ? 21.452 19.567 57.587 1.00 13.10 35 ILE B CA 1
ATOM 1170 C C . ILE B 1 35 ? 21.059 18.485 58.595 1.00 14.73 35 ILE B C 1
ATOM 1171 O O . ILE B 1 35 ? 20.952 18.756 59.792 1.00 14.99 35 ILE B O 1
ATOM 1176 N N . ASN B 1 36 ? 20.866 17.257 58.117 1.00 14.80 36 ASN B N 1
ATOM 1177 C CA . ASN B 1 36 ? 20.477 16.158 59.001 1.00 18.12 36 ASN B CA 1
ATOM 1178 C C . ASN B 1 36 ? 21.624 15.406 59.667 1.00 20.10 36 ASN B C 1
ATOM 1179 O O . ASN B 1 36 ? 21.390 14.454 60.418 1.00 21.53 36 ASN B O 1
ATOM 1184 N N . SER B 1 37 ? 22.858 15.827 59.404 1.00 18.92 37 SER B N 1
ATOM 1185 C CA . SER B 1 37 ? 24.024 15.180 59.997 1.00 19.46 37 SER B CA 1
ATOM 1186 C C . SER B 1 37 ? 24.323 15.801 61.358 1.00 20.33 37 SER B C 1
ATOM 1187 O O . SER B 1 37 ? 23.629 16.709 61.806 1.00 20.84 37 SER B O 1
ATOM 1190 N N . ASN B 1 38 ? 25.371 15.299 62.002 1.00 22.85 38 ASN B N 1
ATOM 1191 C CA . ASN B 1 38 ? 25.816 15.811 63.295 1.00 23.98 38 ASN B CA 1
ATOM 1192 C C . ASN B 1 38 ? 27.212 16.384 63.086 1.00 22.34 38 ASN B C 1
ATOM 1193 O O . ASN B 1 38 ? 27.990 16.515 64.029 1.00 22.10 38 ASN B O 1
ATOM 1198 N N . ASN B 1 39 ? 27.522 16.724 61.838 1.00 18.76 39 ASN B N 1
ATOM 1199 C CA . ASN B 1 39 ? 28.831 17.254 61.490 1.00 16.18 39 ASN B CA 1
ATOM 1200 C C . ASN B 1 39 ? 28.849 18.779 61.510 1.00 15.55 39 ASN B C 1
ATOM 1201 O O . ASN B 1 39 ? 28.401 19.426 60.561 1.00 12.64 39 ASN B O 1
ATOM 1206 N N . LEU B 1 40 ? 29.374 19.354 62.589 1.00 13.95 40 LEU B N 1
ATOM 1207 C CA . LEU B 1 40 ? 29.430 20.804 62.720 1.00 13.58 40 LEU B CA 1
ATOM 1208 C C . LEU B 1 40 ? 30.222 21.480 61.612 1.00 13.55 40 LEU B C 1
ATOM 1209 O O . LEU B 1 40 ? 29.797 22.505 61.075 1.00 12.33 40 LEU B O 1
ATOM 1214 N N . ARG B 1 41 ? 31.380 20.922 61.276 1.00 12.24 41 ARG B N 1
ATOM 1215 C CA . ARG B 1 41 ? 32.197 21.516 60.226 1.00 12.80 41 ARG B CA 1
ATOM 1216 C C . ARG B 1 41 ? 31.428 21.586 58.903 1.00 10.92 41 ARG B C 1
ATOM 1217 O O . ARG B 1 41 ? 31.456 22.611 58.218 1.00 10.40 41 ARG B O 1
ATOM 1225 N N . TRP B 1 42 ? 30.747 20.501 58.542 1.00 10.57 42 TRP B N 1
ATOM 1226 C CA . TRP B 1 42 ? 29.970 20.487 57.299 1.00 9.29 42 TRP B CA 1
ATOM 1227 C C . TRP B 1 42 ? 28.887 21.557 57.331 1.00 9.68 42 TRP B C 1
ATOM 1228 O O . TRP B 1 42 ? 28.679 22.270 56.352 1.00 8.47 42 TRP B O 1
ATOM 1239 N N . LYS B 1 43 ? 28.185 21.660 58.457 1.00 9.01 43 LYS B N 1
ATOM 1240 C CA . LYS B 1 43 ? 27.118 22.647 58.581 1.00 9.67 43 LYS B CA 1
ATOM 1241 C C . LYS B 1 43 ? 27.642 24.068 58.475 1.00 10.29 43 LYS B C 1
ATOM 1242 O O . LYS B 1 43 ? 26.962 24.941 57.941 1.00 9.90 43 LYS B O 1
ATOM 1248 N N . GLU B 1 44 ? 28.847 24.310 58.986 1.00 10.38 44 GLU B N 1
ATOM 1249 C CA . GLU B 1 44 ? 29.422 25.644 58.911 1.00 9.76 44 GLU B CA 1
ATOM 1250 C C . GLU B 1 44 ? 29.761 25.967 57.460 1.00 8.78 44 GLU B C 1
ATOM 1251 O O . GLU B 1 44 ? 29.541 27.081 57.004 1.00 9.71 44 GLU B O 1
ATOM 1257 N N . TRP B 1 45 ? 30.284 24.987 56.736 1.00 7.35 45 TRP B N 1
ATOM 1258 C CA . TRP B 1 45 ? 30.611 25.208 55.334 1.00 7.21 45 TRP B CA 1
ATOM 1259 C C . TRP B 1 45 ? 29.341 25.491 54.523 1.00 6.61 45 TRP B C 1
ATOM 1260 O O . TRP B 1 45 ? 29.340 26.353 53.645 1.00 6.53 45 TRP B O 1
ATOM 1271 N N . LEU B 1 46 ? 28.273 24.746 54.809 1.00 7.83 46 LEU B N 1
ATOM 1272 C CA . LEU B 1 46 ? 26.995 24.906 54.101 1.00 7.19 46 LEU B CA 1
ATOM 1273 C C . LEU B 1 46 ? 26.469 26.314 54.295 1.00 9.16 46 LEU B C 1
ATOM 1274 O O . LEU B 1 46 ? 26.051 26.983 53.350 1.00 6.67 46 LEU B O 1
ATOM 1279 N N . ASN B 1 47 ? 26.489 26.759 55.544 1.00 8.70 47 ASN B N 1
ATOM 1280 C CA . ASN B 1 47 ? 26.038 28.104 55.872 1.00 12.07 47 ASN B CA 1
ATOM 1281 C C . ASN B 1 47 ? 26.848 29.172 55.163 1.00 12.56 47 ASN B C 1
ATOM 1282 O O . ASN B 1 47 ? 26.282 30.145 54.675 1.00 11.19 47 ASN B O 1
ATOM 1287 N N . GLU B 1 48 ? 28.168 29.010 55.121 1.00 9.35 48 GLU B N 1
ATOM 1288 C CA . GLU B 1 48 ? 29.030 29.987 54.457 1.00 10.52 48 GLU B CA 1
ATOM 1289 C C . GLU B 1 48 ? 28.761 29.970 52.953 1.00 10.75 48 GLU B C 1
ATOM 1290 O O . GLU B 1 48 ? 28.754 31.007 52.286 1.00 10.93 48 GLU B O 1
ATOM 1296 N N . TRP B 1 49 ? 28.524 28.772 52.436 1.00 8.27 49 TRP B N 1
ATOM 1297 C CA . TRP B 1 49 ? 28.240 28.576 51.021 1.00 9.68 49 TRP B CA 1
ATOM 1298 C C . TRP B 1 49 ? 26.970 29.340 50.618 1.00 9.98 49 TRP B C 1
ATOM 1299 O O . TRP B 1 49 ? 26.940 30.010 49.588 1.00 8.85 49 TRP B O 1
ATOM 1310 N N . LEU B 1 50 ? 25.924 29.231 51.433 1.00 9.03 50 LEU B N 1
ATOM 1311 C CA . LEU B 1 50 ? 24.669 29.927 51.151 1.00 11.22 50 LEU B CA 1
ATOM 1312 C C . LEU B 1 50 ? 24.876 31.444 51.175 1.00 13.64 50 LEU B C 1
ATOM 1313 O O . LEU B 1 50 ? 24.355 32.167 50.322 1.00 12.65 50 LEU B O 1
ATOM 1318 N N . HIS B 1 51 ? 25.641 31.919 52.155 1.00 13.83 51 HIS B N 1
ATOM 1319 C CA . HIS B 1 51 ? 25.931 33.350 52.295 1.00 16.11 51 HIS B CA 1
ATOM 1320 C C . HIS B 1 51 ? 26.786 33.866 51.143 1.00 15.92 51 HIS B C 1
ATOM 1321 O O . HIS B 1 51 ? 26.794 35.064 50.853 1.00 18.11 51 HIS B O 1
ATOM 1328 N N . GLN B 1 52 ? 27.510 32.959 50.495 1.00 14.75 52 GLN B N 1
ATOM 1329 C CA . GLN B 1 52 ? 28.377 33.321 49.384 1.00 13.83 52 GLN B CA 1
ATOM 1330 C C . GLN B 1 52 ? 27.697 33.203 48.018 1.00 13.26 52 GLN B C 1
ATOM 1331 O O . GLN B 1 52 ? 28.323 33.437 46.988 1.00 15.11 52 GLN B O 1
ATOM 1337 N N . GLY B 1 53 ? 26.421 32.836 48.016 1.00 11.96 53 GLY B N 1
ATOM 1338 C CA . GLY B 1 53 ? 25.688 32.733 46.766 1.00 12.99 53 GLY B CA 1
ATOM 1339 C C . GLY B 1 53 ? 25.585 31.350 46.156 1.00 13.00 53 GLY B C 1
ATOM 1340 O O . GLY B 1 53 ? 25.315 31.219 44.961 1.00 13.43 53 GLY B O 1
ATOM 1341 N N . GLN B 1 54 ? 25.823 30.319 46.957 1.00 13.20 54 GLN B N 1
ATOM 1342 C CA . GLN B 1 54 ? 25.718 28.944 46.478 1.00 12.79 54 GLN B CA 1
ATOM 1343 C C . GLN B 1 54 ? 26.510 28.655 45.206 1.00 12.64 54 GLN B C 1
ATOM 1344 O O . GLN B 1 54 ? 25.998 27.990 44.306 1.00 14.27 54 GLN B O 1
ATOM 1350 N N . PRO B 1 55 ? 27.759 29.134 45.107 1.00 12.42 55 PRO B N 1
ATOM 1351 C CA . PRO B 1 55 ? 28.516 28.857 43.880 1.00 13.14 55 PRO B CA 1
ATOM 1352 C C . PRO B 1 55 ? 28.680 27.373 43.560 1.00 13.83 55 PRO B C 1
ATOM 1353 O O . PRO B 1 55 ? 29.050 26.573 44.419 1.00 12.30 55 PRO B O 1
ATOM 1357 N N . LYS B 1 56 ? 28.405 27.009 42.312 1.00 15.02 56 LYS B N 1
ATOM 1358 C CA . LYS B 1 56 ? 28.520 25.617 41.895 1.00 15.21 56 LYS B CA 1
ATOM 1359 C C . LYS B 1 56 ? 29.377 25.495 40.650 1.00 17.33 56 LYS B C 1
ATOM 1360 O O . LYS B 1 56 ? 29.257 26.294 39.723 1.00 20.74 56 LYS B O 1
ATOM 1366 N N . ILE B 1 57 ? 30.251 24.499 40.637 1.00 15.71 57 ILE B N 1
ATOM 1367 C CA . ILE B 1 57 ? 31.098 24.258 39.481 1.00 16.54 57 ILE B CA 1
ATOM 1368 C C . ILE B 1 57 ? 30.594 22.954 38.877 1.00 15.30 57 ILE B C 1
ATOM 1369 O O . ILE B 1 57 ? 30.582 21.925 39.545 1.00 13.82 57 ILE B O 1
ATOM 1374 N N . ILE B 1 58 ? 30.164 23.000 37.624 1.00 14.02 58 ILE B N 1
ATOM 1375 C CA . ILE B 1 58 ? 29.663 21.805 36.972 1.00 14.26 58 ILE B CA 1
ATOM 1376 C C . ILE B 1 58 ? 30.672 21.331 35.935 1.00 14.84 58 ILE B C 1
ATOM 1377 O O . ILE B 1 58 ? 30.914 22.001 34.929 1.00 15.66 58 ILE B O 1
ATOM 1382 N N . VAL B 1 59 ? 31.271 20.176 36.204 1.00 12.87 59 VAL B N 1
ATOM 1383 C CA . VAL B 1 59 ? 32.278 19.606 35.319 1.00 12.93 59 VAL B CA 1
ATOM 1384 C C . VAL B 1 59 ? 31.830 18.258 34.777 1.00 12.37 59 VAL B C 1
ATOM 1385 O O . VAL B 1 59 ? 30.786 17.744 35.162 1.00 12.93 59 VAL B O 1
ATOM 1389 N N . LYS B 1 60 ? 32.625 17.686 33.881 1.00 14.05 60 LYS B N 1
ATOM 1390 C CA . LYS B 1 60 ? 32.272 16.402 33.293 1.00 16.10 60 LYS B CA 1
ATOM 1391 C C . LYS B 1 60 ? 33.425 15.402 33.268 1.00 16.02 60 LYS B C 1
ATOM 1392 O O . LYS B 1 60 ? 34.595 15.778 33.328 1.00 18.02 60 LYS B O 1
ATOM 1398 N N . VAL B 1 61 ? 33.066 14.123 33.196 1.00 16.58 61 VAL B N 1
ATOM 1399 C CA . VAL B 1 61 ? 34.022 13.022 33.104 1.00 16.91 61 VAL B CA 1
ATOM 1400 C C . VAL B 1 61 ? 33.420 12.096 32.054 1.00 17.70 61 VAL B C 1
ATOM 1401 O O . VAL B 1 61 ? 32.204 12.067 31.891 1.00 16.21 61 VAL B O 1
ATOM 1405 N N . ASN B 1 62 ? 34.247 11.337 31.343 1.00 19.36 62 ASN B N 1
ATOM 1406 C CA . ASN B 1 62 ? 33.705 10.470 30.300 1.00 23.39 62 ASN B CA 1
ATOM 1407 C C . ASN B 1 62 ? 33.521 8.999 30.646 1.00 24.02 62 ASN B C 1
ATOM 1408 O O . ASN B 1 62 ? 33.338 8.178 29.748 1.00 25.09 62 ASN B O 1
ATOM 1413 N N . SER B 1 63 ? 33.567 8.653 31.929 1.00 23.70 63 SER B N 1
ATOM 1414 C CA . SER B 1 63 ? 33.376 7.261 32.323 1.00 24.48 63 SER B CA 1
ATOM 1415 C C . SER B 1 63 ? 32.883 7.130 33.756 1.00 24.33 63 SER B C 1
ATOM 1416 O O . SER B 1 63 ? 33.073 8.029 34.579 1.00 24.75 63 SER B O 1
ATOM 1419 N N . LEU B 1 64 ? 32.243 6.004 34.045 1.00 23.72 64 LEU B N 1
ATOM 1420 C CA . LEU B 1 64 ? 31.737 5.743 35.384 1.00 23.42 64 LEU B CA 1
ATOM 1421 C C . LEU B 1 64 ? 32.903 5.527 36.341 1.00 22.84 64 LEU B C 1
ATOM 1422 O O . LEU B 1 64 ? 32.831 5.899 37.511 1.00 21.81 64 LEU B O 1
ATOM 1427 N N . ASP B 1 65 ? 33.976 4.920 35.843 1.00 22.75 65 ASP B N 1
ATOM 1428 C CA . ASP B 1 65 ? 35.145 4.657 36.677 1.00 24.79 65 ASP B CA 1
ATOM 1429 C C . ASP B 1 65 ? 35.694 5.936 37.289 1.00 24.74 65 ASP B C 1
ATOM 1430 O O . ASP B 1 65 ? 36.122 5.950 38.446 1.00 24.14 65 ASP B O 1
ATOM 1435 N N . GLU B 1 66 ? 35.681 7.012 36.510 1.00 23.67 66 GLU B N 1
ATOM 1436 C CA . GLU B 1 66 ? 36.169 8.294 36.991 1.00 24.54 66 GLU B CA 1
ATOM 1437 C C . GLU B 1 66 ? 35.293 8.785 38.142 1.00 22.91 66 GLU B C 1
ATOM 1438 O O . GLU B 1 66 ? 35.795 9.335 39.124 1.00 22.81 66 GLU B O 1
ATOM 1444 N N . ILE B 1 67 ? 33.984 8.579 38.022 1.00 19.28 67 ILE B N 1
ATOM 1445 C CA . ILE B 1 67 ? 33.053 8.993 39.067 1.00 16.97 67 ILE B CA 1
ATOM 1446 C C . ILE B 1 67 ? 33.404 8.309 40.392 1.00 15.93 67 ILE B C 1
ATOM 1447 O O . ILE B 1 67 ? 33.460 8.948 41.442 1.00 14.22 67 ILE B O 1
ATOM 1452 N N . ILE B 1 68 ? 33.629 7.000 40.334 1.00 14.51 68 ILE B N 1
ATOM 1453 C CA . ILE B 1 68 ? 33.961 6.230 41.527 1.00 15.23 68 ILE B CA 1
ATOM 1454 C C . ILE B 1 68 ? 35.290 6.684 42.128 1.00 15.12 68 ILE B C 1
ATOM 1455 O O . ILE B 1 68 ? 35.446 6.740 43.350 1.00 16.22 68 ILE B O 1
ATOM 1460 N N . SER B 1 69 ? 36.249 7.007 41.268 1.00 16.02 69 SER B N 1
ATOM 1461 C CA . SER B 1 69 ? 37.554 7.458 41.744 1.00 17.39 69 SER B CA 1
ATOM 1462 C C . SER B 1 69 ? 37.427 8.740 42.554 1.00 15.22 69 SER B C 1
ATOM 1463 O O . SER B 1 69 ? 37.999 8.856 43.641 1.00 15.66 69 SER B O 1
ATOM 1466 N N . ARG B 1 70 ? 36.673 9.697 42.023 1.00 15.19 70 ARG B N 1
ATOM 1467 C CA . ARG B 1 70 ? 36.491 10.977 42.701 1.00 14.88 70 ARG B CA 1
ATOM 1468 C C . ARG B 1 70 ? 35.678 10.810 43.979 1.00 13.62 70 ARG B C 1
ATOM 1469 O O . ARG B 1 70 ? 35.923 11.507 44.958 1.00 11.58 70 ARG B O 1
ATOM 1477 N N . ALA B 1 71 ? 34.707 9.895 43.973 1.00 11.33 71 ALA B N 1
ATOM 1478 C CA . ALA B 1 71 ? 33.892 9.670 45.165 1.00 11.16 71 ALA B CA 1
ATOM 1479 C C . ALA B 1 71 ? 34.785 9.141 46.283 1.00 11.78 71 ALA B C 1
ATOM 1480 O O . ALA B 1 71 ? 34.646 9.520 47.449 1.00 11.94 71 ALA B O 1
ATOM 1482 N N . LYS B 1 72 ? 35.709 8.262 45.915 1.00 12.79 72 LYS B N 1
ATOM 1483 C CA . LYS B 1 72 ? 36.634 7.679 46.876 1.00 14.54 72 LYS B CA 1
ATOM 1484 C C . LYS B 1 72 ? 37.472 8.799 47.492 1.00 13.85 72 LYS B C 1
ATOM 1485 O O . LYS B 1 72 ? 37.644 8.853 48.707 1.00 13.00 72 LYS B O 1
ATOM 1491 N N . LYS B 1 73 ? 37.983 9.694 46.650 1.00 13.92 73 LYS B N 1
ATOM 1492 C CA . LYS B 1 73 ? 38.785 10.818 47.132 1.00 16.09 73 LYS B CA 1
ATOM 1493 C C . LYS B 1 73 ? 37.978 11.723 48.064 1.00 15.33 73 LYS B C 1
ATOM 1494 O O . LYS B 1 73 ? 38.490 12.185 49.085 1.00 15.13 73 LYS B O 1
ATOM 1500 N N . ALA B 1 74 ? 36.722 11.991 47.710 1.00 13.29 74 ALA B N 1
ATOM 1501 C CA . ALA B 1 74 ? 35.871 12.839 48.540 1.00 13.61 74 ALA B CA 1
ATOM 1502 C C . ALA B 1 74 ? 35.669 12.198 49.909 1.00 13.03 74 ALA B C 1
ATOM 1503 O O . ALA B 1 74 ? 35.763 12.855 50.943 1.00 13.62 74 ALA B O 1
ATOM 1505 N N . GLU B 1 75 ? 35.393 10.901 49.897 1.00 13.37 75 GLU B N 1
ATOM 1506 C CA . GLU B 1 75 ? 35.159 10.139 51.112 1.00 16.86 75 GLU B CA 1
ATOM 1507 C C . GLU B 1 75 ? 36.388 10.120 52.031 1.00 16.18 75 GLU B C 1
ATOM 1508 O O . GLU B 1 75 ? 36.276 10.340 53.243 1.00 16.95 75 GLU B O 1
ATOM 1514 N N . THR B 1 76 ? 37.558 9.876 51.451 1.00 16.14 76 THR B N 1
ATOM 1515 C CA . THR B 1 76 ? 38.806 9.845 52.209 1.00 17.55 76 THR B CA 1
ATOM 1516 C C . THR B 1 76 ? 39.099 11.212 52.833 1.00 16.90 76 THR B C 1
ATOM 1517 O O . THR B 1 76 ? 39.699 11.299 53.902 1.00 16.85 76 THR B O 1
ATOM 1521 N N . MET B 1 77 ? 38.668 12.277 52.162 1.00 14.15 77 MET B N 1
ATOM 1522 C CA . MET B 1 77 ? 38.896 13.630 52.657 1.00 14.11 77 MET B CA 1
ATOM 1523 C C . MET B 1 77 ? 37.791 14.123 53.585 1.00 13.87 77 MET B C 1
ATOM 1524 O O . MET B 1 77 ? 37.762 15.294 53.967 1.00 15.36 77 MET B O 1
ATOM 1529 N N . ASN B 1 78 ? 36.890 13.218 53.948 1.00 13.00 78 ASN B N 1
ATOM 1530 C CA . ASN B 1 78 ? 35.783 13.530 54.842 1.00 15.50 78 ASN B CA 1
ATOM 1531 C C . ASN B 1 78 ? 34.937 14.709 54.369 1.00 14.26 78 ASN B C 1
ATOM 1532 O O . ASN B 1 78 ? 34.582 15.585 55.160 1.00 13.98 78 ASN B O 1
ATOM 1537 N N . LEU B 1 79 ? 34.631 14.730 53.075 1.00 13.10 79 LEU B N 1
ATOM 1538 C CA . LEU B 1 79 ? 33.798 15.784 52.507 1.00 11.01 79 LEU B CA 1
ATOM 1539 C C . LEU B 1 79 ? 32.432 15.176 52.194 1.00 11.92 79 LEU B C 1
ATOM 1540 O O . LEU B 1 79 ? 32.320 13.972 51.966 1.00 12.08 79 LEU B O 1
ATOM 1545 N N . PRO B 1 80 ? 31.373 16.001 52.197 1.00 10.26 80 PRO B N 1
ATOM 1546 C CA . PRO B 1 80 ? 30.030 15.494 51.895 1.00 9.95 80 PRO B CA 1
ATOM 1547 C C . PRO B 1 80 ? 30.041 15.113 50.419 1.00 10.63 80 PRO B C 1
ATOM 1548 O O . PRO B 1 80 ? 30.651 15.808 49.610 1.00 10.93 80 PRO B O 1
ATOM 1552 N N . PHE B 1 81 ? 29.394 14.011 50.061 1.00 11.43 81 PHE B N 1
ATOM 1553 C CA . PHE B 1 81 ? 29.345 13.622 48.660 1.00 10.79 81 PHE B CA 1
ATOM 1554 C C . PHE B 1 81 ? 28.059 12.857 48.396 1.00 12.18 81 PHE B C 1
ATOM 1555 O O . PHE B 1 81 ? 27.474 12.277 49.312 1.00 11.28 81 PHE B O 1
ATOM 1563 N N . SER B 1 82 ? 27.614 12.878 47.145 1.00 11.72 82 SER B N 1
ATOM 1564 C CA . SER B 1 82 ? 26.390 12.186 46.772 1.00 14.02 82 SER B CA 1
ATOM 1565 C C . SER B 1 82 ? 26.521 11.529 45.405 1.00 13.37 82 SER B C 1
ATOM 1566 O O . SER B 1 82 ? 26.872 12.189 44.434 1.00 12.41 82 SER B O 1
ATOM 1569 N N . ILE B 1 83 ? 26.257 10.226 45.346 1.00 13.05 83 ILE B N 1
ATOM 1570 C CA . ILE B 1 83 ? 26.296 9.478 44.091 1.00 13.41 83 ILE B CA 1
ATOM 1571 C C . ILE B 1 83 ? 24.844 9.360 43.648 1.00 12.98 83 ILE B C 1
ATOM 1572 O O . ILE B 1 83 ? 24.032 8.698 44.296 1.00 13.74 83 ILE B O 1
ATOM 1577 N N . ILE B 1 84 ? 24.523 10.022 42.545 1.00 12.95 84 ILE B N 1
ATOM 1578 C CA . ILE B 1 84 ? 23.168 10.042 42.025 1.00 12.63 84 ILE B CA 1
ATOM 1579 C C . ILE B 1 84 ? 22.926 9.004 40.940 1.00 13.63 84 ILE B C 1
ATOM 1580 O O . ILE B 1 84 ? 23.729 8.865 40.021 1.00 12.74 84 ILE B O 1
ATOM 1585 N N . GLU B 1 85 ? 21.815 8.280 41.057 1.00 15.59 85 GLU B N 1
ATOM 1586 C CA . GLU B 1 85 ? 21.443 7.280 40.060 1.00 15.86 85 GLU B CA 1
ATOM 1587 C C . GLU B 1 85 ? 20.066 7.635 39.489 1.00 17.74 85 GLU B C 1
ATOM 1588 O O . GLU B 1 85 ? 19.203 8.173 40.191 1.00 16.30 85 GLU B O 1
ATOM 1594 N N . ASP B 1 86 ? 19.889 7.335 38.207 1.00 18.98 86 ASP B N 1
ATOM 1595 C CA . ASP B 1 86 ? 18.655 7.602 37.466 1.00 23.40 86 ASP B CA 1
ATOM 1596 C C . ASP B 1 86 ? 17.444 6.869 38.054 1.00 24.43 86 ASP B C 1
ATOM 1597 O O . ASP B 1 86 ? 17.581 5.806 38.656 1.00 23.05 86 ASP B O 1
ATOM 1602 N N . ALA B 1 87 ? 16.260 7.450 37.876 1.00 26.80 87 ALA B N 1
ATOM 1603 C CA . ALA B 1 87 ? 15.019 6.851 38.365 1.00 30.31 87 ALA B CA 1
ATOM 1604 C C . ALA B 1 87 ? 14.407 5.977 37.273 1.00 33.06 87 ALA B C 1
ATOM 1605 O O . ALA B 1 87 ? 13.373 5.343 37.479 1.00 33.99 87 ALA B O 1
ATOM 1607 N N . GLY B 1 88 ? 15.053 5.964 36.109 1.00 35.43 88 GLY B N 1
ATOM 1608 C CA . GLY B 1 88 ? 14.598 5.157 34.986 1.00 38.12 88 GLY B CA 1
ATOM 1609 C C . GLY B 1 88 ? 13.233 5.482 34.405 1.00 40.34 88 GLY B C 1
ATOM 1610 O O . GLY B 1 88 ? 12.509 4.582 33.979 1.00 41.00 88 GLY B O 1
ATOM 1611 N N . LYS B 1 89 ? 12.880 6.762 34.370 1.00 42.20 89 LYS B N 1
ATOM 1612 C CA . LYS B 1 89 ? 11.595 7.171 33.825 1.00 44.20 89 LYS B CA 1
ATOM 1613 C C . LYS B 1 89 ? 11.689 7.482 32.329 1.00 44.24 89 LYS B C 1
ATOM 1614 O O . LYS B 1 89 ? 10.671 7.592 31.646 1.00 44.56 89 LYS B O 1
ATOM 1620 N N . THR B 1 90 ? 12.914 7.622 31.828 1.00 44.10 90 THR B N 1
ATOM 1621 C CA . THR B 1 90 ? 13.152 7.929 30.420 1.00 43.14 90 THR B CA 1
ATOM 1622 C C . THR B 1 90 ? 14.151 6.947 29.821 1.00 42.13 90 THR B C 1
ATOM 1623 O O . THR B 1 90 ? 14.310 5.828 30.304 1.00 41.81 90 THR B O 1
ATOM 1627 N N . GLN B 1 91 ? 14.829 7.378 28.767 1.00 40.79 91 GLN B N 1
ATOM 1628 C CA . GLN B 1 91 ? 15.816 6.550 28.076 1.00 39.56 91 GLN B CA 1
ATOM 1629 C C . GLN B 1 91 ? 16.699 5.707 28.998 1.00 36.48 91 GLN B C 1
ATOM 1630 O O . GLN B 1 91 ? 16.782 4.489 28.842 1.00 35.43 91 GLN B O 1
ATOM 1636 N N . LEU B 1 92 ? 17.355 6.359 29.953 1.00 32.11 92 LEU B N 1
ATOM 1637 C CA . LEU B 1 92 ? 18.253 5.671 30.879 1.00 29.36 92 LEU B CA 1
ATOM 1638 C C . LEU B 1 92 ? 17.591 4.624 31.760 1.00 26.10 92 LEU B C 1
ATOM 1639 O O . LEU B 1 92 ? 16.454 4.787 32.192 1.00 24.33 92 LEU B O 1
ATOM 1644 N N . GLU B 1 93 ? 18.325 3.547 32.024 1.00 24.80 93 GLU B N 1
ATOM 1645 C CA . GLU B 1 93 ? 17.844 2.471 32.880 1.00 24.69 93 GLU B CA 1
ATOM 1646 C C . GLU B 1 93 ? 17.925 2.959 34.322 1.00 23.21 93 GLU B C 1
ATOM 1647 O O . GLU B 1 93 ? 18.861 3.671 34.689 1.00 23.04 93 GLU B O 1
ATOM 1653 N N . PRO B 1 94 ? 16.944 2.588 35.160 1.00 22.93 94 PRO B N 1
ATOM 1654 C CA . PRO B 1 94 ? 16.972 3.024 36.560 1.00 21.81 94 PRO B CA 1
ATOM 1655 C C . PRO B 1 94 ? 18.246 2.473 37.188 1.00 21.78 94 PRO B C 1
ATOM 1656 O O . PRO B 1 94 ? 18.708 1.396 36.805 1.00 21.76 94 PRO B O 1
ATOM 1660 N N . GLY B 1 95 ? 18.816 3.207 38.137 1.00 19.47 95 GLY B N 1
ATOM 1661 C CA . GLY B 1 95 ? 20.030 2.743 38.782 1.00 19.01 95 GLY B CA 1
ATOM 1662 C C . GLY B 1 95 ? 21.315 3.167 38.097 1.00 17.94 95 GLY B C 1
ATOM 1663 O O . GLY B 1 95 ? 22.403 2.925 38.618 1.00 18.05 95 GLY B O 1
ATOM 1664 N N . THR B 1 96 ? 21.209 3.788 36.926 1.00 16.67 96 THR B N 1
ATOM 1665 C CA . THR B 1 96 ? 22.401 4.240 36.219 1.00 15.03 96 THR B CA 1
ATOM 1666 C C . THR B 1 96 ? 22.982 5.450 36.944 1.00 13.74 96 THR B C 1
ATOM 1667 O O . THR B 1 96 ? 22.273 6.420 37.199 1.00 12.61 96 THR B O 1
ATOM 1671 N N . ILE B 1 97 ? 24.266 5.388 37.287 1.00 14.62 97 ILE B N 1
ATOM 1672 C CA . ILE B 1 97 ? 24.920 6.510 37.958 1.00 13.33 97 ILE B CA 1
ATOM 1673 C C . ILE B 1 97 ? 25.070 7.631 36.930 1.00 13.15 97 ILE B C 1
ATOM 1674 O O . ILE B 1 97 ? 25.652 7.436 35.861 1.00 13.15 97 ILE B O 1
ATOM 1679 N N . THR B 1 98 ? 24.544 8.808 37.254 1.00 12.18 98 THR B N 1
ATOM 1680 C CA . THR B 1 98 ? 24.595 9.933 36.325 1.00 12.66 98 THR B CA 1
ATOM 1681 C C . THR B 1 98 ? 25.583 11.015 36.720 1.00 11.82 98 THR B C 1
ATOM 1682 O O . THR B 1 98 ? 26.205 11.645 35.864 1.00 13.52 98 THR B O 1
ATOM 1686 N N . CYS B 1 99 ? 25.716 11.249 38.019 1.00 10.98 99 CYS B N 1
ATOM 1687 C CA . CYS B 1 99 ? 26.635 12.275 38.471 1.00 11.53 99 CYS B CA 1
ATOM 1688 C C . CYS B 1 99 ? 27.024 12.108 39.927 1.00 11.23 99 CYS B C 1
ATOM 1689 O O . CYS B 1 99 ? 26.456 11.287 40.656 1.00 10.86 99 CYS B O 1
ATOM 1692 N N . LEU B 1 100 ? 28.011 12.897 40.335 1.00 11.16 100 LEU B N 1
ATOM 1693 C CA . LEU B 1 100 ? 28.526 12.881 41.696 1.00 8.42 100 LEU B CA 1
ATOM 1694 C C . LEU B 1 100 ? 28.580 14.314 42.217 1.00 8.33 100 LEU B C 1
ATOM 1695 O O . LEU B 1 100 ? 29.118 15.198 41.556 1.00 11.32 100 LEU B O 1
ATOM 1700 N N . GLY B 1 101 ? 28.017 14.542 43.397 1.00 9.63 101 GLY B N 1
ATOM 1701 C CA . GLY B 1 101 ? 28.076 15.871 43.975 1.00 7.38 101 GLY B CA 1
ATOM 1702 C C . GLY B 1 101 ? 29.092 15.855 45.104 1.00 9.08 101 GLY B C 1
ATOM 1703 O O . GLY B 1 101 ? 29.208 14.864 45.815 1.00 7.13 101 GLY B O 1
ATOM 1704 N N . ILE B 1 102 ? 29.845 16.939 45.264 1.00 8.49 102 ILE B N 1
ATOM 1705 C CA . ILE B 1 102 ? 30.822 17.016 46.348 1.00 8.92 102 ILE B CA 1
ATOM 1706 C C . ILE B 1 102 ? 30.731 18.389 47.003 1.00 8.91 102 ILE B C 1
ATOM 1707 O O . ILE B 1 102 ? 30.686 19.409 46.316 1.00 10.28 102 ILE B O 1
ATOM 1712 N N . GLY B 1 103 ? 30.696 18.412 48.330 1.00 10.35 103 GLY B N 1
ATOM 1713 C CA . GLY B 1 103 ? 30.629 19.681 49.033 1.00 9.64 103 GLY B CA 1
ATOM 1714 C C . GLY B 1 103 ? 29.251 20.045 49.552 1.00 10.66 103 GLY B C 1
ATOM 1715 O O . GLY B 1 103 ? 28.372 19.188 49.652 1.00 11.20 103 GLY B O 1
ATOM 1716 N N . PRO B 1 104 ? 29.027 21.323 49.892 1.00 8.88 104 PRO B N 1
ATOM 1717 C CA . PRO B 1 104 ? 29.978 22.444 49.818 1.00 8.89 104 PRO B CA 1
ATOM 1718 C C . PRO B 1 104 ? 31.203 22.249 50.717 1.00 9.16 104 PRO B C 1
ATOM 1719 O O . PRO B 1 104 ? 31.090 21.719 51.822 1.00 8.64 104 PRO B O 1
ATOM 1723 N N . ALA B 1 105 ? 32.359 22.704 50.249 1.00 8.69 105 ALA B N 1
ATOM 1724 C CA . ALA B 1 105 ? 33.597 22.587 51.012 1.00 7.93 105 ALA B CA 1
ATOM 1725 C C . ALA B 1 105 ? 34.574 23.644 50.519 1.00 9.01 105 ALA B C 1
ATOM 1726 O O . ALA B 1 105 ? 34.383 24.219 49.449 1.00 8.10 105 ALA B O 1
ATOM 1728 N N . PRO B 1 106 ? 35.629 23.928 51.302 1.00 10.08 106 PRO B N 1
ATOM 1729 C CA . PRO B 1 106 ? 36.613 24.932 50.881 1.00 10.78 106 PRO B CA 1
ATOM 1730 C C . PRO B 1 106 ? 37.119 24.629 49.472 1.00 10.82 106 PRO B C 1
ATOM 1731 O O . PRO B 1 106 ? 37.394 23.478 49.140 1.00 9.94 106 PRO B O 1
ATOM 1735 N N . GLU B 1 107 ? 37.244 25.671 48.655 1.00 11.96 107 GLU B N 1
ATOM 1736 C CA . GLU B 1 107 ? 37.694 25.529 47.274 1.00 15.02 107 GLU B CA 1
ATOM 1737 C C . GLU B 1 107 ? 38.912 24.624 47.060 1.00 15.28 107 GLU B C 1
ATOM 1738 O O . GLU B 1 107 ? 38.902 23.789 46.159 1.00 14.11 107 GLU B O 1
ATOM 1744 N N . ASN B 1 108 ? 39.957 24.779 47.875 1.00 14.67 108 ASN B N 1
ATOM 1745 C CA . ASN B 1 108 ? 41.158 23.958 47.714 1.00 13.92 108 ASN B CA 1
ATOM 1746 C C . ASN B 1 108 ? 40.935 22.470 47.940 1.00 14.08 108 ASN B C 1
ATOM 1747 O O . ASN B 1 108 ? 41.572 21.644 47.290 1.00 13.16 108 ASN B O 1
ATOM 1752 N N . LEU B 1 109 ? 40.038 22.119 48.860 1.00 11.86 109 LEU B N 1
ATOM 1753 C CA . LEU B 1 109 ? 39.753 20.712 49.108 1.00 13.06 109 LEU B CA 1
ATOM 1754 C C . LEU B 1 109 ? 38.995 20.137 47.914 1.00 12.22 109 LEU B C 1
ATOM 1755 O O . LEU B 1 109 ? 39.307 19.051 47.429 1.00 13.52 109 LEU B O 1
ATOM 1760 N N . VAL B 1 110 ? 38.004 20.877 47.429 1.00 13.92 110 VAL B N 1
ATOM 1761 C CA . VAL B 1 110 ? 37.223 20.420 46.290 1.00 14.35 110 VAL B CA 1
ATOM 1762 C C . VAL B 1 110 ? 38.074 20.324 45.019 1.00 14.15 110 VAL B C 1
ATOM 1763 O O . VAL B 1 110 ? 38.026 19.316 44.317 1.00 12.96 110 VAL B O 1
ATOM 1767 N N . ASP B 1 111 ? 38.856 21.365 44.732 1.00 14.25 111 ASP B N 1
ATOM 1768 C CA . ASP B 1 111 ? 39.702 21.368 43.539 1.00 15.30 111 ASP B CA 1
ATOM 1769 C C . ASP B 1 111 ? 40.786 20.292 43.538 1.00 13.90 111 ASP B C 1
ATOM 1770 O O . ASP B 1 111 ? 41.271 19.906 42.476 1.00 14.87 111 ASP B O 1
ATOM 1775 N N . SER B 1 112 ? 41.171 19.799 44.711 1.00 11.99 112 SER B N 1
ATOM 1776 C CA . SER B 1 112 ? 42.185 18.752 44.760 1.00 13.14 112 SER B CA 1
ATOM 1777 C C . SER B 1 112 ? 41.587 17.473 44.183 1.00 13.23 112 SER B C 1
ATOM 1778 O O . SER B 1 112 ? 42.303 16.544 43.820 1.00 13.69 112 SER B O 1
ATOM 1781 N N . ILE B 1 113 ? 40.262 17.436 44.102 1.00 12.19 113 ILE B N 1
ATOM 1782 C CA . ILE B 1 113 ? 39.562 16.273 43.572 1.00 11.61 113 ILE B CA 1
ATOM 1783 C C . ILE B 1 113 ? 39.112 16.480 42.127 1.00 12.57 113 ILE B C 1
ATOM 1784 O O . ILE B 1 113 ? 39.245 15.585 41.292 1.00 13.82 113 ILE B O 1
ATOM 1789 N N . THR B 1 114 ? 38.603 17.667 41.823 1.00 12.30 114 THR B N 1
ATOM 1790 C CA . THR B 1 114 ? 38.080 17.930 40.490 1.00 14.45 114 THR B CA 1
ATOM 1791 C C . THR B 1 114 ? 38.765 19.015 39.663 1.00 15.93 114 THR B C 1
ATOM 1792 O O . THR B 1 114 ? 38.353 19.285 38.537 1.00 16.02 114 THR B O 1
ATOM 1796 N N . GLY B 1 115 ? 39.812 19.624 40.206 1.00 16.61 115 GLY B N 1
ATOM 1797 C CA . GLY B 1 115 ? 40.497 20.695 39.497 1.00 19.11 115 GLY B CA 1
ATOM 1798 C C . GLY B 1 115 ? 41.016 20.406 38.098 1.00 20.68 115 GLY B C 1
ATOM 1799 O O . GLY B 1 115 ? 41.278 21.334 37.331 1.00 21.17 115 GLY B O 1
ATOM 1800 N N . ASP B 1 116 ? 41.165 19.129 37.764 1.00 21.10 116 ASP B N 1
ATOM 1801 C CA . ASP B 1 116 ? 41.667 18.711 36.453 1.00 23.99 116 ASP B CA 1
ATOM 1802 C C . ASP B 1 116 ? 40.552 18.432 35.444 1.00 23.75 116 ASP B C 1
ATOM 1803 O O . ASP B 1 116 ? 40.818 18.111 34.284 1.00 23.17 116 ASP B O 1
ATOM 1808 N N . LEU B 1 117 ? 39.304 18.550 35.881 1.00 22.03 117 LEU B N 1
ATOM 1809 C CA . LEU B 1 117 ? 38.177 18.265 35.005 1.00 19.69 117 LEU B CA 1
ATOM 1810 C C . LEU B 1 117 ? 37.673 19.462 34.205 1.00 20.83 117 LEU B C 1
ATOM 1811 O O . LEU B 1 117 ? 37.748 20.606 34.655 1.00 21.13 117 LEU B O 1
ATOM 1816 N N . LYS B 1 118 ? 37.160 19.182 33.009 1.00 19.95 118 LYS B N 1
ATOM 1817 C CA . LYS B 1 118 ? 36.641 20.224 32.128 1.00 21.13 118 LYS B CA 1
ATOM 1818 C C . LYS B 1 118 ? 35.214 20.615 32.496 1.00 20.22 118 LYS B C 1
ATOM 1819 O O . LYS B 1 118 ? 34.432 19.783 32.951 1.00 19.56 118 LYS B O 1
ATOM 1825 N N . LEU B 1 119 ? 34.881 21.884 32.291 1.00 20.26 119 LEU B N 1
ATOM 1826 C CA . LEU B 1 119 ? 33.541 22.370 32.574 1.00 22.20 119 LEU B CA 1
ATOM 1827 C C . LEU B 1 119 ? 32.558 21.704 31.620 1.00 24.07 119 LEU B C 1
ATOM 1828 O O . LEU B 1 119 ? 32.899 21.413 30.473 1.00 23.68 119 LEU B O 1
ATOM 1833 N N . LEU B 1 120 ? 31.342 21.459 32.097 1.00 25.46 120 LEU B N 1
ATOM 1834 C CA . LEU B 1 120 ? 30.321 20.841 31.265 1.00 28.77 120 LEU B CA 1
ATOM 1835 C C . LEU B 1 120 ? 29.790 21.870 30.272 1.00 31.44 120 LEU B C 1
ATOM 1836 O O . LEU B 1 120 ? 29.984 23.078 30.523 1.00 33.09 120 LEU B O 1
ATOM 1841 N N . MET C 1 1 ? -2.621 34.986 83.538 1.00 25.86 1 MET C N 1
ATOM 1842 C CA . MET C 1 1 ? -1.148 34.826 83.416 1.00 24.93 1 MET C CA 1
ATOM 1843 C C . MET C 1 1 ? -0.771 33.361 83.262 1.00 22.24 1 MET C C 1
ATOM 1844 O O . MET C 1 1 ? -1.332 32.491 83.924 1.00 21.69 1 MET C O 1
ATOM 1849 N N . ILE C 1 2 ? 0.186 33.103 82.378 1.00 19.34 2 ILE C N 1
ATOM 1850 C CA . ILE C 1 2 ? 0.677 31.753 82.130 1.00 16.59 2 ILE C CA 1
ATOM 1851 C C . ILE C 1 2 ? 1.817 31.520 83.110 1.00 15.27 2 ILE C C 1
ATOM 1852 O O . ILE C 1 2 ? 2.651 32.398 83.305 1.00 14.63 2 ILE C O 1
ATOM 1857 N N . LYS C 1 3 ? 1.849 30.352 83.738 1.00 13.96 3 LYS C N 1
ATOM 1858 C CA . LYS C 1 3 ? 2.914 30.049 84.682 1.00 14.37 3 LYS C CA 1
ATOM 1859 C C . LYS C 1 3 ? 3.357 28.601 84.623 1.00 12.88 3 LYS C C 1
ATOM 1860 O O . LYS C 1 3 ? 2.631 27.736 84.143 1.00 13.49 3 LYS C O 1
ATOM 1866 N N . MET C 1 4 ? 4.567 28.357 85.112 1.00 12.92 4 MET C N 1
ATOM 1867 C CA . MET C 1 4 ? 5.124 27.016 85.170 1.00 12.32 4 MET C CA 1
ATOM 1868 C C . MET C 1 4 ? 5.226 26.681 86.645 1.00 12.29 4 MET C C 1
ATOM 1869 O O . MET C 1 4 ? 5.666 27.505 87.440 1.00 14.89 4 MET C O 1
ATOM 1874 N N . VAL C 1 5 ? 4.813 25.479 87.018 1.00 11.59 5 VAL C N 1
ATOM 1875 C CA . VAL C 1 5 ? 4.894 25.072 88.410 1.00 13.01 5 VAL C CA 1
ATOM 1876 C C . VAL C 1 5 ? 5.789 23.849 88.536 1.00 14.12 5 VAL C C 1
ATOM 1877 O O . VAL C 1 5 ? 5.678 22.905 87.754 1.00 13.84 5 VAL C O 1
ATOM 1881 N N . ILE C 1 6 ? 6.699 23.882 89.504 1.00 14.03 6 ILE C N 1
ATOM 1882 C CA . ILE C 1 6 ? 7.581 22.749 89.737 1.00 14.32 6 ILE C CA 1
ATOM 1883 C C . ILE C 1 6 ? 7.311 22.241 91.150 1.00 15.72 6 ILE C C 1
ATOM 1884 O O . ILE C 1 6 ? 7.400 22.994 92.126 1.00 17.18 6 ILE C O 1
ATOM 1889 N N . VAL C 1 7 ? 6.960 20.964 91.244 1.00 15.57 7 VAL C N 1
ATOM 1890 C CA . VAL C 1 7 ? 6.651 20.326 92.517 1.00 16.53 7 VAL C CA 1
ATOM 1891 C C . VAL C 1 7 ? 7.855 19.519 92.983 1.00 17.56 7 VAL C C 1
ATOM 1892 O O . VAL C 1 7 ? 8.272 18.568 92.320 1.00 17.44 7 VAL C O 1
ATOM 1896 N N . VAL C 1 8 ? 8.408 19.894 94.132 1.00 17.15 8 VAL C N 1
ATOM 1897 C CA . VAL C 1 8 ? 9.586 19.224 94.671 1.00 19.03 8 VAL C CA 1
ATOM 1898 C C . VAL C 1 8 ? 9.279 18.326 95.870 1.00 19.57 8 VAL C C 1
ATOM 1899 O O . VAL C 1 8 ? 8.470 18.682 96.724 1.00 20.66 8 VAL C O 1
ATOM 1903 N N . ARG C 1 9 ? 9.929 17.165 95.927 1.00 20.86 9 ARG C N 1
ATOM 1904 C CA . ARG C 1 9 ? 9.741 16.227 97.038 1.00 22.40 9 ARG C CA 1
ATOM 1905 C C . ARG C 1 9 ? 10.574 16.646 98.242 1.00 24.57 9 ARG C C 1
ATOM 1906 O O . ARG C 1 9 ? 11.791 16.798 98.140 1.00 24.73 9 ARG C O 1
ATOM 1914 N N . SER C 1 10 ? 9.919 16.815 99.385 1.00 27.15 10 SER C N 1
ATOM 1915 C CA . SER C 1 10 ? 10.617 17.210 100.602 1.00 30.16 10 SER C CA 1
ATOM 1916 C C . SER C 1 10 ? 10.967 16.016 101.488 1.00 31.51 10 SER C C 1
ATOM 1917 O O . SER C 1 10 ? 11.683 16.166 102.478 1.00 32.76 10 SER C O 1
ATOM 1920 N N . ASP C 1 11 ? 10.475 14.832 101.131 1.00 31.77 11 ASP C N 1
ATOM 1921 C CA . ASP C 1 11 ? 10.748 13.636 101.922 1.00 32.94 11 ASP C CA 1
ATOM 1922 C C . ASP C 1 11 ? 12.098 12.991 101.608 1.00 33.18 11 ASP C C 1
ATOM 1923 O O . ASP C 1 11 ? 12.476 11.999 102.231 1.00 33.84 11 ASP C O 1
ATOM 1928 N N . ILE C 1 12 ? 12.819 13.548 100.639 1.00 32.28 12 ILE C N 1
ATOM 1929 C CA . ILE C 1 12 ? 14.143 13.040 100.292 1.00 31.80 12 ILE C CA 1
ATOM 1930 C C . ILE C 1 12 ? 15.142 14.149 100.614 1.00 31.74 12 ILE C C 1
ATOM 1931 O O . ILE C 1 12 ? 14.787 15.327 100.610 1.00 32.58 12 ILE C O 1
ATOM 1936 N N . LYS C 1 13 ? 16.385 13.774 100.894 1.00 32.40 13 LYS C N 1
ATOM 1937 C CA . LYS C 1 13 ? 17.411 14.747 101.259 1.00 32.74 13 LYS C CA 1
ATOM 1938 C C . LYS C 1 13 ? 18.127 15.412 100.087 1.00 31.47 13 LYS C C 1
ATOM 1939 O O . LYS C 1 13 ? 18.858 14.763 99.335 1.00 30.98 13 LYS C O 1
ATOM 1945 N N . MET C 1 14 ? 17.916 16.717 99.954 1.00 28.64 14 MET C N 1
ATOM 1946 C CA . MET C 1 14 ? 18.540 17.498 98.893 1.00 27.84 14 MET C CA 1
ATOM 1947 C C . MET C 1 14 ? 18.953 18.866 99.417 1.00 26.72 14 MET C C 1
ATOM 1948 O O . MET C 1 14 ? 18.150 19.572 100.024 1.00 26.46 14 MET C O 1
ATOM 1953 N N . GLY C 1 15 ? 20.206 19.237 99.176 1.00 27.41 15 GLY C N 1
ATOM 1954 C CA . GLY C 1 15 ? 20.687 20.532 99.621 1.00 27.10 15 GLY C CA 1
ATOM 1955 C C . GLY C 1 15 ? 20.259 21.629 98.662 1.00 27.29 15 GLY C C 1
ATOM 1956 O O . GLY C 1 15 ? 19.625 21.355 97.640 1.00 26.43 15 GLY C O 1
ATOM 1957 N N . LYS C 1 16 ? 20.610 22.868 98.987 1.00 24.73 16 LYS C N 1
ATOM 1958 C CA . LYS C 1 16 ? 20.256 24.024 98.164 1.00 25.44 16 LYS C CA 1
ATOM 1959 C C . LYS C 1 16 ? 20.648 23.846 96.702 1.00 21.62 16 LYS C C 1
ATOM 1960 O O . LYS C 1 16 ? 19.819 23.991 95.803 1.00 20.10 16 LYS C O 1
ATOM 1966 N N . GLY C 1 17 ? 21.925 23.552 96.481 1.00 20.51 17 GLY C N 1
ATOM 1967 C CA . GLY C 1 17 ? 22.431 23.373 95.132 1.00 19.82 17 GLY C CA 1
ATOM 1968 C C . GLY C 1 17 ? 21.744 22.245 94.393 1.00 19.54 17 GLY C C 1
ATOM 1969 O O . GLY C 1 17 ? 21.442 22.363 93.206 1.00 18.99 17 GLY C O 1
ATOM 1970 N N . LYS C 1 18 ? 21.498 21.147 95.099 1.00 18.88 18 LYS C N 1
ATOM 1971 C CA . LYS C 1 18 ? 20.848 19.987 94.508 1.00 18.86 18 LYS C CA 1
ATOM 1972 C C . LYS C 1 18 ? 19.448 20.342 94.024 1.00 17.16 18 LYS C C 1
ATOM 1973 O O . LYS C 1 18 ? 19.092 20.063 92.885 1.00 16.58 18 LYS C O 1
ATOM 1979 N N . ILE C 1 19 ? 18.651 20.948 94.897 1.00 16.41 19 ILE C N 1
ATOM 1980 C CA . ILE C 1 19 ? 17.292 21.339 94.548 1.00 17.04 19 ILE C CA 1
ATOM 1981 C C . ILE C 1 19 ? 17.270 22.279 93.345 1.00 15.70 19 ILE C C 1
ATOM 1982 O O . ILE C 1 19 ? 16.440 22.129 92.450 1.00 14.47 19 ILE C O 1
ATOM 1987 N N . ALA C 1 20 ? 18.183 23.244 93.323 1.00 14.00 20 ALA C N 1
ATOM 1988 C CA . ALA C 1 20 ? 18.237 24.190 92.216 1.00 12.90 20 ALA C CA 1
ATOM 1989 C C . ALA C 1 20 ? 18.498 23.449 90.915 1.00 11.85 20 ALA C C 1
ATOM 1990 O O . ALA C 1 20 ? 17.875 23.737 89.898 1.00 12.39 20 ALA C O 1
ATOM 1992 N N . ALA C 1 21 ? 19.419 22.490 90.948 1.00 10.79 21 ALA C N 1
ATOM 1993 C CA . ALA C 1 21 ? 19.737 21.725 89.754 1.00 11.53 21 ALA C CA 1
ATOM 1994 C C . ALA C 1 21 ? 18.533 20.913 89.279 1.00 11.21 21 ALA C C 1
ATOM 1995 O O . ALA C 1 21 ? 18.241 20.879 88.087 1.00 10.31 21 ALA C O 1
ATOM 1997 N N . GLN C 1 22 ? 17.834 20.263 90.207 1.00 11.68 22 GLN C N 1
ATOM 1998 C CA . GLN C 1 22 ? 16.673 19.450 89.838 1.00 13.12 22 GLN C CA 1
ATOM 1999 C C . GLN C 1 22 ? 15.531 20.302 89.281 1.00 11.97 22 GLN C C 1
ATOM 2000 O O . GLN C 1 22 ? 14.866 19.905 88.326 1.00 11.57 22 GLN C O 1
ATOM 2006 N N . VAL C 1 23 ? 15.296 21.465 89.884 1.00 10.26 23 VAL C N 1
ATOM 2007 C CA . VAL C 1 23 ? 14.235 22.356 89.421 1.00 9.86 23 VAL C CA 1
ATOM 2008 C C . VAL C 1 23 ? 14.575 22.874 88.020 1.00 9.25 23 VAL C C 1
ATOM 2009 O O . VAL C 1 23 ? 13.711 22.946 87.149 1.00 10.09 23 VAL C O 1
ATOM 2013 N N . ALA C 1 24 ? 15.838 23.226 87.810 1.00 8.66 24 ALA C N 1
ATOM 2014 C CA . ALA C 1 24 ? 16.289 23.715 86.508 1.00 8.87 24 ALA C CA 1
ATOM 2015 C C . ALA C 1 24 ? 16.171 22.609 85.460 1.00 9.16 24 ALA C C 1
ATOM 2016 O O . ALA C 1 24 ? 15.920 22.880 84.285 1.00 9.68 24 ALA C O 1
ATOM 2018 N N . HIS C 1 25 ? 16.365 21.365 85.884 1.00 9.23 25 HIS C N 1
ATOM 2019 C CA . HIS C 1 25 ? 16.258 20.227 84.974 1.00 10.10 25 HIS C CA 1
ATOM 2020 C C . HIS C 1 25 ? 14.795 20.079 84.548 1.00 9.92 25 HIS C C 1
ATOM 2021 O O . HIS C 1 25 ? 14.498 19.857 83.373 1.00 10.48 25 HIS C O 1
ATOM 2028 N N . ALA C 1 26 ? 13.885 20.218 85.508 1.00 10.37 26 ALA C N 1
ATOM 2029 C CA . ALA C 1 26 ? 12.458 20.114 85.217 1.00 11.00 26 ALA C CA 1
ATOM 2030 C C . ALA C 1 26 ? 12.040 21.205 84.237 1.00 10.31 26 ALA C C 1
ATOM 2031 O O . ALA C 1 26 ? 11.295 20.947 83.296 1.00 10.50 26 ALA C O 1
ATOM 2033 N N . ALA C 1 27 ? 12.526 22.424 84.461 1.00 7.39 27 ALA C N 1
ATOM 2034 C CA . ALA C 1 27 ? 12.176 23.549 83.598 1.00 6.94 27 ALA C CA 1
ATOM 2035 C C . ALA C 1 27 ? 12.701 23.410 82.174 1.00 6.94 27 ALA C C 1
ATOM 2036 O O . ALA C 1 27 ? 11.972 23.649 81.212 1.00 7.77 27 ALA C O 1
ATOM 2038 N N . VAL C 1 28 ? 13.967 23.033 82.032 1.00 6.63 28 VAL C N 1
ATOM 2039 C CA . VAL C 1 28 ? 14.537 22.886 80.697 1.00 8.06 28 VAL C CA 1
ATOM 2040 C C . VAL C 1 28 ? 13.887 21.733 79.943 1.00 9.06 28 VAL C C 1
ATOM 2041 O O . VAL C 1 28 ? 13.592 21.853 78.753 1.00 9.27 28 VAL C O 1
ATOM 2045 N N . THR C 1 29 ? 13.657 20.617 80.628 1.00 8.22 29 THR C N 1
ATOM 2046 C CA . THR C 1 29 ? 13.023 19.480 79.972 1.00 10.57 29 THR C CA 1
ATOM 2047 C C . THR C 1 29 ? 11.649 19.870 79.415 1.00 9.49 29 THR C C 1
ATOM 2048 O O . THR C 1 29 ? 11.297 19.492 78.301 1.00 10.47 29 THR C O 1
ATOM 2052 N N . LEU C 1 30 ? 10.882 20.638 80.181 1.00 9.43 30 LEU C N 1
ATOM 2053 C CA . LEU C 1 30 ? 9.565 21.082 79.727 1.00 10.72 30 LEU C CA 1
ATOM 2054 C C . LEU C 1 30 ? 9.653 21.932 78.463 1.00 11.73 30 LEU C C 1
ATOM 2055 O O . LEU C 1 30 ? 9.006 21.638 77.455 1.00 13.11 30 LEU C O 1
ATOM 2060 N N . VAL C 1 31 ? 10.460 22.988 78.522 1.00 9.27 31 VAL C N 1
ATOM 2061 C CA . VAL C 1 31 ? 10.613 23.900 77.396 1.00 10.75 31 VAL C CA 1
ATOM 2062 C C . VAL C 1 31 ? 11.060 23.175 76.127 1.00 11.38 31 VAL C C 1
ATOM 2063 O O . VAL C 1 31 ? 10.482 23.376 75.050 1.00 11.60 31 VAL C O 1
ATOM 2067 N N . VAL C 1 32 ? 12.076 22.325 76.249 1.00 10.40 32 VAL C N 1
ATOM 2068 C CA . VAL C 1 32 ? 12.572 21.585 75.093 1.00 12.98 32 VAL C CA 1
ATOM 2069 C C . VAL C 1 32 ? 11.533 20.608 74.534 1.00 13.75 32 VAL C C 1
ATOM 2070 O O . VAL C 1 32 ? 11.387 20.486 73.314 1.00 14.21 32 VAL C O 1
ATOM 2074 N N . SER C 1 33 ? 10.807 19.925 75.417 1.00 14.47 33 SER C N 1
ATOM 2075 C CA . SER C 1 33 ? 9.792 18.972 74.974 1.00 16.37 33 SER C CA 1
ATOM 2076 C C . SER C 1 33 ? 8.677 19.698 74.221 1.00 16.86 33 SER C C 1
ATOM 2077 O O . SER C 1 33 ? 8.123 19.172 73.257 1.00 17.79 33 SER C O 1
ATOM 2080 N N . ILE C 1 34 ? 8.354 20.910 74.662 1.00 14.23 34 ILE C N 1
ATOM 2081 C CA . ILE C 1 34 ? 7.312 21.697 74.012 1.00 14.19 34 ILE C CA 1
ATOM 2082 C C . ILE C 1 34 ? 7.783 22.174 72.639 1.00 14.86 34 ILE C C 1
ATOM 2083 O O . ILE C 1 34 ? 7.069 22.045 71.647 1.00 15.12 34 ILE C O 1
ATOM 2088 N N . ILE C 1 35 ? 8.993 22.719 72.587 1.00 14.40 35 ILE C N 1
ATOM 2089 C CA . ILE C 1 35 ? 9.561 23.205 71.334 1.00 16.80 35 ILE C CA 1
ATOM 2090 C C . ILE C 1 35 ? 9.651 22.080 70.298 1.00 18.62 35 ILE C C 1
ATOM 2091 O O . ILE C 1 35 ? 9.459 22.308 69.100 1.00 19.84 35 ILE C O 1
ATOM 2096 N N . ASN C 1 36 ? 9.928 20.867 70.767 1.00 19.84 36 ASN C N 1
ATOM 2097 C CA . ASN C 1 36 ? 10.051 19.703 69.893 1.00 21.59 36 ASN C CA 1
ATOM 2098 C C . ASN C 1 36 ? 8.731 18.970 69.646 1.00 21.85 36 ASN C C 1
ATOM 2099 O O . ASN C 1 36 ? 8.708 17.936 68.980 1.00 21.80 36 ASN C O 1
ATOM 2104 N N . SER C 1 37 ? 7.637 19.489 70.190 1.00 21.52 37 SER C N 1
ATOM 2105 C CA . SER C 1 37 ? 6.334 18.855 70.001 1.00 21.99 37 SER C CA 1
ATOM 2106 C C . SER C 1 37 ? 5.650 19.433 68.769 1.00 22.20 37 SER C C 1
ATOM 2107 O O . SER C 1 37 ? 6.203 20.285 68.080 1.00 21.77 37 SER C O 1
ATOM 2110 N N . ASN C 1 38 ? 4.440 18.960 68.498 1.00 23.64 38 ASN C N 1
ATOM 2111 C CA . ASN C 1 38 ? 3.669 19.465 67.372 1.00 25.56 38 ASN C CA 1
ATOM 2112 C C . ASN C 1 38 ? 2.356 19.988 67.936 1.00 24.57 38 ASN C C 1
ATOM 2113 O O . ASN C 1 38 ? 1.341 20.044 67.242 1.00 24.33 38 ASN C O 1
ATOM 2118 N N . ASN C 1 39 ? 2.393 20.368 69.211 1.00 22.83 39 ASN C N 1
ATOM 2119 C CA . ASN C 1 39 ? 1.219 20.886 69.903 1.00 21.19 39 ASN C CA 1
ATOM 2120 C C . ASN C 1 39 ? 1.201 22.409 69.842 1.00 21.26 39 ASN C C 1
ATOM 2121 O O . ASN C 1 39 ? 1.931 23.080 70.574 1.00 17.98 39 ASN C O 1
ATOM 2126 N N . LEU C 1 40 ? 0.356 22.945 68.968 1.00 21.32 40 LEU C N 1
ATOM 2127 C CA . LEU C 1 40 ? 0.237 24.389 68.784 1.00 22.33 40 LEU C CA 1
ATOM 2128 C C . LEU C 1 40 ? -0.162 25.135 70.047 1.00 21.21 40 LEU C C 1
ATOM 2129 O O . LEU C 1 40 ? 0.329 26.233 70.301 1.00 20.95 40 LEU C O 1
ATOM 2134 N N . ARG C 1 41 ? -1.058 24.548 70.833 1.00 21.45 41 ARG C N 1
ATOM 2135 C CA . ARG C 1 41 ? -1.511 25.187 72.064 1.00 21.51 41 ARG C CA 1
ATOM 2136 C C . ARG C 1 41 ? -0.345 25.337 73.037 1.00 18.66 41 ARG C C 1
ATOM 2137 O O . ARG C 1 41 ? -0.129 26.408 73.604 1.00 16.52 41 ARG C O 1
ATOM 2145 N N . TRP C 1 42 ? 0.401 24.255 73.231 1.00 16.61 42 TRP C N 1
ATOM 2146 C CA . TRP C 1 42 ? 1.543 24.274 74.138 1.00 16.08 42 TRP C CA 1
ATOM 2147 C C . TRP C 1 42 ? 2.558 25.339 73.734 1.00 15.69 42 TRP C C 1
ATOM 2148 O O . TRP C 1 42 ? 3.080 26.063 74.579 1.00 14.53 42 TRP C O 1
ATOM 2159 N N . LYS C 1 43 ? 2.836 25.432 72.438 1.00 16.29 43 LYS C N 1
ATOM 2160 C CA . LYS C 1 43 ? 3.801 26.408 71.951 1.00 17.89 43 LYS C CA 1
ATOM 2161 C C . LYS C 1 43 ? 3.320 27.838 72.158 1.00 18.17 43 LYS C C 1
ATOM 2162 O O . LYS C 1 43 ? 4.126 28.738 72.399 1.00 18.42 43 LYS C O 1
ATOM 2168 N N . GLU C 1 44 ? 2.010 28.050 72.068 1.00 19.11 44 GLU C N 1
ATOM 2169 C CA . GLU C 1 44 ? 1.456 29.384 72.284 1.00 19.59 44 GLU C CA 1
ATOM 2170 C C . GLU C 1 44 ? 1.698 29.777 73.737 1.00 17.86 44 GLU C C 1
ATOM 2171 O O . GLU C 1 44 ? 2.155 30.886 74.026 1.00 15.29 44 GLU C O 1
ATOM 2177 N N . TRP C 1 45 ? 1.374 28.863 74.650 1.00 14.68 45 TRP C N 1
ATOM 2178 C CA . TRP C 1 45 ? 1.564 29.118 76.070 1.00 14.14 45 TRP C CA 1
ATOM 2179 C C . TRP C 1 45 ? 3.030 29.390 76.393 1.00 12.81 45 TRP C C 1
ATOM 2180 O O . TRP C 1 45 ? 3.331 30.234 77.233 1.00 11.92 45 TRP C O 1
ATOM 2191 N N . LEU C 1 46 ? 3.934 28.660 75.742 1.00 11.88 46 LEU C N 1
ATOM 2192 C CA . LEU C 1 46 ? 5.364 28.841 75.987 1.00 12.55 46 LEU C CA 1
ATOM 2193 C C . LEU C 1 46 ? 5.800 30.236 75.547 1.00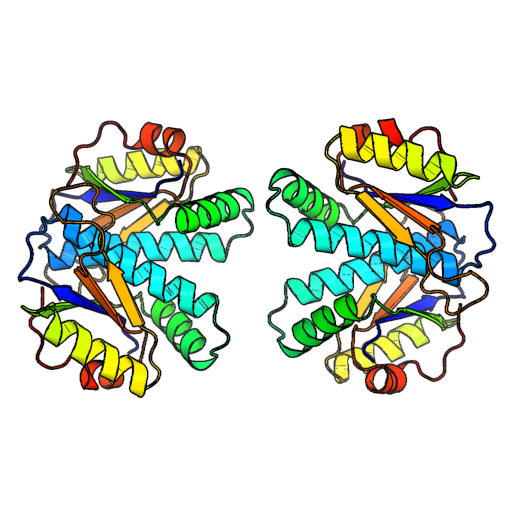 14.18 46 LEU C C 1
ATOM 2194 O O . LEU C 1 46 ? 6.497 30.939 76.278 1.00 12.60 46 LEU C O 1
ATOM 2199 N N . ASN C 1 47 ? 5.379 30.646 74.356 1.00 16.94 47 ASN C N 1
ATOM 2200 C CA . ASN C 1 47 ? 5.740 31.967 73.855 1.00 19.69 47 ASN C CA 1
ATOM 2201 C C . ASN C 1 47 ? 5.257 33.068 74.802 1.00 18.85 47 ASN C C 1
ATOM 2202 O O . ASN C 1 47 ? 6.003 33.999 75.111 1.00 16.70 47 ASN C O 1
ATOM 2207 N N . GLU C 1 48 ? 4.013 32.960 75.263 1.00 17.96 48 GLU C N 1
ATOM 2208 C CA . GLU C 1 48 ? 3.446 33.948 76.181 1.00 17.63 48 GLU C CA 1
ATOM 2209 C C . GLU C 1 48 ? 4.188 33.946 77.519 1.00 16.43 48 GLU C C 1
ATOM 2210 O O . GLU C 1 48 ? 4.437 34.997 78.111 1.00 17.63 48 GLU C O 1
ATOM 2216 N N . TRP C 1 49 ? 4.533 32.755 77.995 1.00 14.98 49 TRP C N 1
ATOM 2217 C CA . TRP C 1 49 ? 5.240 32.608 79.255 1.00 12.90 49 TRP C CA 1
ATOM 2218 C C . TRP C 1 49 ? 6.582 33.348 79.208 1.00 14.29 49 TRP C C 1
ATOM 2219 O O . TRP C 1 49 ? 6.938 34.061 80.141 1.00 14.36 49 TRP C O 1
ATOM 2230 N N . LEU C 1 50 ? 7.323 33.176 78.120 1.00 14.06 50 LEU C N 1
ATOM 2231 C CA . LEU C 1 50 ? 8.612 33.846 77.983 1.00 16.00 50 LEU C CA 1
ATOM 2232 C C . LEU C 1 50 ? 8.415 35.361 77.967 1.00 17.55 50 LEU C C 1
ATOM 2233 O O . LEU C 1 50 ? 9.183 36.101 78.571 1.00 17.94 50 LEU C O 1
ATOM 2238 N N . HIS C 1 51 ? 7.374 35.814 77.276 1.00 19.51 51 HIS C N 1
ATOM 2239 C CA . HIS C 1 51 ? 7.072 37.239 77.196 1.00 21.79 51 HIS C CA 1
ATOM 2240 C C . HIS C 1 51 ? 6.654 37.802 78.547 1.00 22.38 51 HIS C C 1
ATOM 2241 O O . HIS C 1 51 ? 6.826 38.992 78.811 1.00 23.10 51 HIS C O 1
ATOM 2248 N N . GLN C 1 52 ? 6.101 36.947 79.401 1.00 20.46 52 GLN C N 1
ATOM 2249 C CA . GLN C 1 52 ? 5.642 37.377 80.716 1.00 20.14 52 GLN C CA 1
ATOM 2250 C C . GLN C 1 52 ? 6.707 37.309 81.801 1.00 18.15 52 GLN C C 1
ATOM 2251 O O . GLN C 1 52 ? 6.423 37.564 82.967 1.00 18.97 52 GLN C O 1
ATOM 2257 N N . GLY C 1 53 ? 7.931 36.970 81.415 1.00 17.77 53 GLY C N 1
ATOM 2258 C CA . GLY C 1 53 ? 9.006 36.892 82.386 1.00 16.45 53 GLY C CA 1
ATOM 2259 C C . GLY C 1 53 ? 9.270 35.516 82.966 1.00 15.81 53 GLY C C 1
ATOM 2260 O O . GLY C 1 53 ? 9.942 35.398 83.989 1.00 14.88 53 GLY C O 1
ATOM 2261 N N . GLN C 1 54 ? 8.744 34.474 82.326 1.00 14.46 54 GLN C N 1
ATOM 2262 C CA . GLN C 1 54 ? 8.948 33.102 82.796 1.00 13.75 54 GLN C CA 1
ATOM 2263 C C . GLN C 1 54 ? 8.559 32.882 84.254 1.00 13.21 54 GLN C C 1
ATOM 2264 O O . GLN C 1 54 ? 9.305 32.251 84.998 1.00 12.34 54 GLN C O 1
ATOM 2270 N N . PRO C 1 55 ? 7.386 33.377 84.680 1.00 14.19 55 PRO C N 1
ATOM 2271 C CA . PRO C 1 55 ? 6.928 33.215 86.068 1.00 15.58 55 PRO C CA 1
ATOM 2272 C C . PRO C 1 55 ? 6.900 31.744 86.477 1.00 15.07 55 PRO C C 1
ATOM 2273 O O . PRO C 1 55 ? 6.324 30.922 85.769 1.00 15.31 55 PRO C O 1
ATOM 2277 N N . LYS C 1 56 ? 7.510 31.425 87.614 1.00 15.06 56 LYS C N 1
ATOM 2278 C CA . LYS C 1 56 ? 7.551 30.058 88.117 1.00 17.77 56 LYS C CA 1
ATOM 2279 C C . LYS C 1 56 ? 7.085 29.994 89.566 1.00 19.63 56 LYS C C 1
ATOM 2280 O O . LYS C 1 56 ? 7.371 30.888 90.364 1.00 20.74 56 LYS C O 1
ATOM 2286 N N . ILE C 1 57 ? 6.360 28.934 89.896 1.00 17.74 57 ILE C N 1
ATOM 2287 C CA . ILE C 1 57 ? 5.883 28.720 91.254 1.00 19.62 57 ILE C CA 1
ATOM 2288 C C . ILE C 1 57 ? 6.513 27.406 91.703 1.00 18.79 57 ILE C C 1
ATOM 2289 O O . ILE C 1 57 ? 6.261 26.363 91.106 1.00 19.70 57 ILE C O 1
ATOM 2294 N N . ILE C 1 58 ? 7.345 27.455 92.735 1.00 18.00 58 ILE C N 1
ATOM 2295 C CA . ILE C 1 58 ? 8.001 26.249 93.225 1.00 18.64 58 ILE C CA 1
ATOM 2296 C C . ILE C 1 58 ? 7.361 25.796 94.531 1.00 19.31 58 ILE C C 1
ATOM 2297 O O . ILE C 1 58 ? 7.506 26.451 95.568 1.00 19.32 58 ILE C O 1
ATOM 2302 N N . VAL C 1 59 ? 6.654 24.673 94.474 1.00 18.29 59 VAL C N 1
ATOM 2303 C CA . VAL C 1 59 ? 5.973 24.140 95.647 1.00 18.59 59 VAL C CA 1
ATOM 2304 C C . VAL C 1 59 ? 6.563 22.804 96.085 1.00 20.67 59 VAL C C 1
ATOM 2305 O O . VAL C 1 59 ? 7.501 22.297 95.470 1.00 19.49 59 VAL C O 1
ATOM 2309 N N . LYS C 1 60 ? 6.016 22.232 97.152 1.00 21.18 60 LYS C N 1
ATOM 2310 C CA . LYS C 1 60 ? 6.531 20.967 97.650 1.00 22.55 60 LYS C CA 1
ATOM 2311 C C . LYS C 1 60 ? 5.447 19.979 98.070 1.00 23.18 60 LYS C C 1
ATOM 2312 O O . LYS C 1 60 ? 4.302 20.359 98.310 1.00 23.54 60 LYS C O 1
ATOM 2318 N N . VAL C 1 61 ? 5.836 18.708 98.131 1.00 23.38 61 VAL C N 1
ATOM 2319 C CA . VAL C 1 61 ? 4.972 17.606 98.548 1.00 24.33 61 VAL C CA 1
ATOM 2320 C C . VAL C 1 61 ? 5.879 16.685 99.351 1.00 25.04 61 VAL C C 1
ATOM 2321 O O . VAL C 1 61 ? 7.082 16.630 99.099 1.00 25.43 61 VAL C O 1
ATOM 2325 N N . ASN C 1 62 ? 5.315 15.955 100.309 1.00 27.63 62 ASN C N 1
ATOM 2326 C CA . ASN C 1 62 ? 6.124 15.079 101.152 1.00 29.81 62 ASN C CA 1
ATOM 2327 C C . ASN C 1 62 ? 6.134 13.599 100.778 1.00 29.69 62 ASN C C 1
ATOM 2328 O O . ASN C 1 62 ? 6.549 12.764 101.582 1.00 29.81 62 ASN C O 1
ATOM 2333 N N . SER C 1 63 ? 5.688 13.263 99.571 1.00 28.62 63 SER C N 1
ATOM 2334 C CA . SER C 1 63 ? 5.678 11.864 99.155 1.00 27.15 63 SER C CA 1
ATOM 2335 C C . SER C 1 63 ? 5.645 11.696 97.643 1.00 25.85 63 SER C C 1
ATOM 2336 O O . SER C 1 63 ? 5.149 12.558 96.921 1.00 24.19 63 SER C O 1
ATOM 2339 N N . LEU C 1 64 ? 6.169 10.569 97.175 1.00 25.37 64 LEU C N 1
ATOM 2340 C CA . LEU C 1 64 ? 6.193 10.271 95.751 1.00 24.31 64 LEU C CA 1
ATOM 2341 C C . LEU C 1 64 ? 4.776 10.115 95.206 1.00 23.43 64 LEU C C 1
ATOM 2342 O O . LEU C 1 64 ? 4.489 10.513 94.075 1.00 22.02 64 LEU C O 1
ATOM 2347 N N . ASP C 1 65 ? 3.888 9.534 96.009 1.00 22.74 65 ASP C N 1
ATOM 2348 C CA . ASP C 1 65 ? 2.513 9.328 95.573 1.00 23.11 65 ASP C CA 1
ATOM 2349 C C . ASP C 1 65 ? 1.805 10.628 95.213 1.00 23.02 65 ASP C C 1
ATOM 2350 O O . ASP C 1 65 ? 1.002 10.661 94.285 1.00 22.76 65 ASP C O 1
ATOM 2355 N N . GLU C 1 66 ? 2.103 11.699 95.942 1.00 22.52 66 GLU C N 1
ATOM 2356 C CA . GLU C 1 66 ? 1.483 12.983 95.657 1.00 23.40 66 GLU C CA 1
ATOM 2357 C C . GLU C 1 66 ? 2.027 13.529 94.335 1.00 22.52 66 GLU C C 1
ATOM 2358 O O . GLU C 1 66 ? 1.360 14.302 93.654 1.00 23.69 66 GLU C O 1
ATOM 2364 N N . ILE C 1 67 ? 3.236 13.115 93.969 1.00 20.66 67 ILE C N 1
ATOM 2365 C CA . ILE C 1 67 ? 3.834 13.546 92.709 1.00 19.79 67 ILE C CA 1
ATOM 2366 C C . ILE C 1 67 ? 3.128 12.816 91.574 1.00 18.52 67 ILE C C 1
ATOM 2367 O O . ILE C 1 67 ? 2.715 13.422 90.587 1.00 17.47 67 ILE C O 1
ATOM 2372 N N . ILE C 1 68 ? 2.990 11.503 91.727 1.00 17.86 68 ILE C N 1
ATOM 2373 C CA . ILE C 1 68 ? 2.349 10.680 90.711 1.00 16.49 68 ILE C CA 1
ATOM 2374 C C . ILE C 1 68 ? 0.901 11.095 90.482 1.00 15.62 68 ILE C C 1
ATOM 2375 O O . ILE C 1 68 ? 0.438 11.171 89.352 1.00 15.68 68 ILE C O 1
ATOM 2380 N N . SER C 1 69 ? 0.184 11.355 91.565 1.00 17.31 69 SER C N 1
ATOM 2381 C CA . SER C 1 69 ? -1.206 11.738 91.437 1.00 18.88 69 SER C CA 1
ATOM 2382 C C . SER C 1 69 ? -1.311 13.019 90.632 1.00 17.82 69 SER C C 1
ATOM 2383 O O . SER C 1 69 ? -2.206 13.173 89.801 1.00 18.14 69 SER C O 1
ATOM 2386 N N . ARG C 1 70 ? -0.381 13.938 90.853 1.00 19.17 70 ARG C N 1
ATOM 2387 C CA . ARG C 1 70 ? -0.421 15.187 90.121 1.00 17.75 70 ARG C CA 1
ATOM 2388 C C . ARG C 1 70 ? 0.061 15.048 88.689 1.00 16.55 70 ARG C C 1
ATOM 2389 O O . ARG C 1 70 ? -0.411 15.772 87.814 1.00 19.38 70 ARG C O 1
ATOM 2397 N N . ALA C 1 71 ? 0.982 14.130 88.420 1.00 13.27 71 ALA C N 1
ATOM 2398 C CA . ALA C 1 71 ? 1.411 13.966 87.037 1.00 13.46 71 ALA C CA 1
ATOM 2399 C C . ALA C 1 71 ? 0.231 13.389 86.239 1.00 12.91 71 ALA C C 1
ATOM 2400 O O . ALA C 1 71 ? 0.039 13.718 85.069 1.00 14.42 71 ALA C O 1
ATOM 2402 N N . LYS C 1 72 ? -0.572 12.546 86.889 1.00 14.66 72 LYS C N 1
ATOM 2403 C CA . LYS C 1 72 ? -1.722 11.928 86.238 1.00 15.70 72 LYS C CA 1
ATOM 2404 C C . LYS C 1 72 ? -2.750 12.997 85.852 1.00 15.46 72 LYS C C 1
ATOM 2405 O O . LYS C 1 72 ? -3.299 12.975 84.749 1.00 14.41 72 LYS C O 1
ATOM 2411 N N . LYS C 1 73 ? -3.007 13.929 86.761 1.00 16.70 73 LYS C N 1
ATOM 2412 C CA . LYS C 1 73 ? -3.950 14.998 86.472 1.00 19.67 73 LYS C CA 1
ATOM 2413 C C . LYS C 1 73 ? -3.471 15.803 85.269 1.00 18.70 73 LYS C C 1
ATOM 2414 O O . LYS C 1 73 ? -4.239 16.070 84.344 1.00 17.93 73 LYS C O 1
ATOM 2420 N N . ALA C 1 74 ? -2.193 16.174 85.276 1.00 19.30 74 ALA C N 1
ATOM 2421 C CA . ALA C 1 74 ? -1.613 16.949 84.182 1.00 18.61 74 ALA C CA 1
ATOM 2422 C C . ALA C 1 74 ? -1.759 16.216 82.857 1.00 19.70 74 ALA C C 1
ATOM 2423 O O . ALA C 1 74 ? -2.128 16.801 81.838 1.00 19.79 74 ALA C O 1
ATOM 2425 N N . GLU C 1 75 ? -1.460 14.924 82.882 1.00 19.31 75 GLU C N 1
ATOM 2426 C CA . GLU C 1 75 ? -1.536 14.079 81.701 1.00 21.36 75 GLU C CA 1
ATOM 2427 C C . GLU C 1 75 ? -2.957 13.977 81.136 1.00 21.66 75 GLU C C 1
ATOM 2428 O O . GLU C 1 75 ? -3.169 14.099 79.927 1.00 20.25 75 GLU C O 1
ATOM 2434 N N . THR C 1 76 ? -3.926 13.770 82.019 1.00 21.26 76 THR C N 1
ATOM 2435 C CA . THR C 1 76 ? -5.319 13.640 81.612 1.00 23.25 76 THR C CA 1
ATOM 2436 C C . THR C 1 76 ? -5.861 14.925 80.990 1.00 24.21 76 THR C C 1
ATOM 2437 O O . THR C 1 76 ? -6.691 14.878 80.086 1.00 24.47 76 THR C O 1
ATOM 2441 N N . MET C 1 77 ? -5.382 16.068 81.468 1.00 24.62 77 MET C N 1
ATOM 2442 C CA . MET C 1 77 ? -5.833 17.354 80.944 1.00 27.56 77 MET C CA 1
ATOM 2443 C C . MET C 1 77 ? -4.997 17.800 79.753 1.00 27.15 77 MET C C 1
ATOM 2444 O O . MET C 1 77 ? -5.229 18.863 79.172 1.00 28.07 77 MET C O 1
ATOM 2449 N N . ASN C 1 78 ? -4.022 16.972 79.395 1.00 25.22 78 ASN C N 1
ATOM 2450 C CA . ASN C 1 78 ? -3.146 17.241 78.264 1.00 23.77 78 ASN C CA 1
ATOM 2451 C C . ASN C 1 78 ? -2.286 18.494 78.433 1.00 21.30 78 ASN C C 1
ATOM 2452 O O . ASN C 1 78 ? -2.216 19.335 77.539 1.00 21.15 78 ASN C O 1
ATOM 2457 N N . LEU C 1 79 ? -1.638 18.611 79.587 1.00 18.85 79 LEU C N 1
ATOM 2458 C CA . LEU C 1 79 ? -0.742 19.732 79.864 1.00 18.37 79 LEU C CA 1
ATOM 2459 C C . LEU C 1 79 ? 0.670 19.170 79.808 1.00 17.84 79 LEU C C 1
ATOM 2460 O O . LEU C 1 79 ? 0.878 17.993 80.105 1.00 16.84 79 LEU C O 1
ATOM 2465 N N . PRO C 1 80 ? 1.658 19.993 79.420 1.00 15.53 80 PRO C N 1
ATOM 2466 C CA . PRO C 1 80 ? 3.009 19.428 79.383 1.00 14.72 80 PRO C CA 1
ATOM 2467 C C . PRO C 1 80 ? 3.507 19.191 80.802 1.00 13.06 80 PRO C C 1
ATOM 2468 O O . PRO C 1 80 ? 3.218 19.976 81.711 1.00 13.61 80 PRO C O 1
ATOM 2472 N N . PHE C 1 81 ? 4.240 18.099 81.000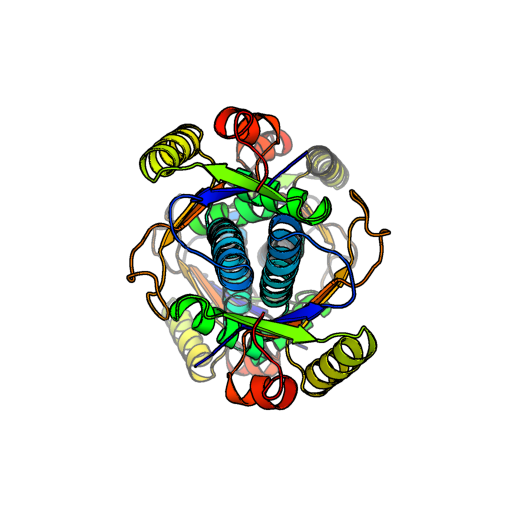 1.00 11.87 81 PHE C N 1
ATOM 2473 C CA . PHE C 1 81 ? 4.774 17.789 82.315 1.00 12.47 81 PHE C CA 1
ATOM 2474 C C . PHE C 1 81 ? 6.101 17.055 82.181 1.00 11.69 81 PHE C C 1
ATOM 2475 O O . PHE C 1 81 ? 6.397 16.478 81.133 1.00 14.03 81 PHE C O 1
ATOM 2483 N N . SER C 1 82 ? 6.911 17.105 83.230 1.00 12.48 82 SER C N 1
ATOM 2484 C CA . SER C 1 82 ? 8.196 16.427 83.213 1.00 12.19 82 SER C CA 1
ATOM 2485 C C . SER C 1 82 ? 8.468 15.775 84.556 1.00 13.91 82 SER C C 1
ATOM 2486 O O . SER C 1 82 ? 8.337 16.412 85.601 1.00 12.46 82 SER C O 1
ATOM 2489 N N . ILE C 1 83 ? 8.837 14.498 84.519 1.00 12.60 83 ILE C N 1
ATOM 2490 C CA . ILE C 1 83 ? 9.153 13.760 85.731 1.00 12.94 83 ILE C CA 1
ATOM 2491 C C . ILE C 1 83 ? 10.667 13.623 85.755 1.00 12.85 83 ILE C C 1
ATOM 2492 O O . ILE C 1 83 ? 11.259 12.953 84.903 1.00 13.38 83 ILE C O 1
ATOM 2497 N N . ILE C 1 84 ? 11.288 14.280 86.728 1.00 11.75 84 ILE C N 1
ATOM 2498 C CA . ILE C 1 84 ? 12.733 14.281 86.861 1.00 11.81 84 ILE C CA 1
ATOM 2499 C C . ILE C 1 84 ? 13.253 13.237 87.842 1.00 12.22 84 ILE C C 1
ATOM 2500 O O . ILE C 1 84 ? 12.748 13.117 88.956 1.00 13.57 84 ILE C O 1
ATOM 2505 N N . GLU C 1 85 ? 14.259 12.481 87.411 1.00 12.24 85 GLU C N 1
ATOM 2506 C CA . GLU C 1 85 ? 14.876 11.461 88.253 1.00 13.61 85 GLU C CA 1
ATOM 2507 C C . GLU C 1 85 ? 16.348 11.817 88.401 1.00 16.55 85 GLU C C 1
ATOM 2508 O O . GLU C 1 85 ? 16.960 12.378 87.486 1.00 17.71 85 GLU C O 1
ATOM 2514 N N . ASP C 1 86 ? 16.907 11.497 89.558 1.00 16.25 86 ASP C N 1
ATOM 2515 C CA . ASP C 1 86 ? 18.305 11.792 89.857 1.00 20.99 86 ASP C CA 1
ATOM 2516 C C . ASP C 1 86 ? 19.271 10.956 89.017 1.00 21.30 86 ASP C C 1
ATOM 2517 O O . ASP C 1 86 ? 18.964 9.825 88.639 1.00 21.01 86 ASP C O 1
ATOM 2522 N N . ALA C 1 87 ? 20.440 11.521 88.727 1.00 22.80 87 ALA C N 1
ATOM 2523 C CA . ALA C 1 87 ? 21.456 10.831 87.938 1.00 24.93 87 ALA C CA 1
ATOM 2524 C C . ALA C 1 87 ? 22.350 9.989 88.841 1.00 27.99 87 ALA C C 1
ATOM 2525 O O . ALA C 1 87 ? 23.280 9.335 88.371 1.00 28.36 87 ALA C O 1
ATOM 2527 N N . GLY C 1 88 ? 22.065 10.026 90.141 1.00 30.31 88 GLY C N 1
ATOM 2528 C CA . GLY C 1 88 ? 22.824 9.256 91.116 1.00 33.40 88 GLY C CA 1
ATOM 2529 C C . GLY C 1 88 ? 24.304 9.592 91.221 1.00 36.22 88 GLY C C 1
ATOM 2530 O O . GLY C 1 88 ? 25.124 8.707 91.485 1.00 37.37 88 GLY C O 1
ATOM 2531 N N . LYS C 1 89 ? 24.653 10.862 91.037 1.00 38.03 89 LYS C N 1
ATOM 2532 C CA . LYS C 1 89 ? 26.045 11.279 91.119 1.00 40.96 89 LYS C CA 1
ATOM 2533 C C . LYS C 1 89 ? 26.498 11.532 92.558 1.00 42.31 89 LYS C C 1
ATOM 2534 O O . LYS C 1 89 ? 27.692 11.695 92.811 1.00 43.20 89 LYS C O 1
ATOM 2540 N N . THR C 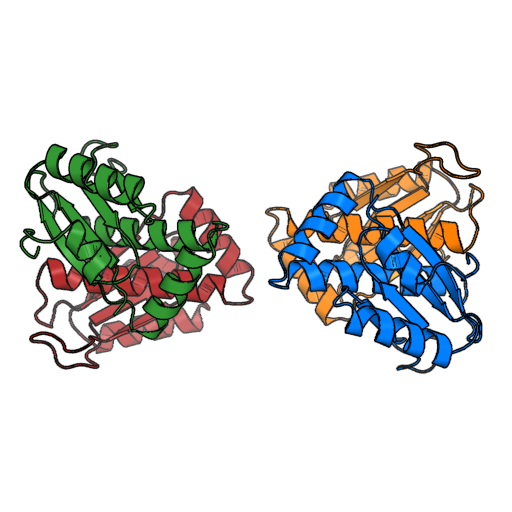1 90 ? 25.552 11.567 93.495 1.00 43.44 90 THR C N 1
ATOM 2541 C CA . THR C 1 90 ? 25.867 11.784 94.904 1.00 43.91 90 THR C CA 1
ATOM 2542 C C . THR C 1 90 ? 25.019 10.872 95.783 1.00 43.54 90 THR C C 1
ATOM 2543 O O . THR C 1 90 ? 24.721 9.745 95.417 1.00 43.72 90 THR C O 1
ATOM 2547 N N . GLN C 1 91 ? 24.637 11.373 96.949 1.00 43.15 91 GLN C N 1
ATOM 2548 C CA . GLN C 1 91 ? 23.830 10.625 97.906 1.00 42.96 91 GLN C CA 1
ATOM 2549 C C . GLN C 1 91 ? 22.697 9.840 97.254 1.00 41.35 91 GLN C C 1
ATOM 2550 O O . GLN C 1 91 ? 22.705 8.611 97.240 1.00 41.32 91 GLN C O 1
ATOM 2556 N N . LEU C 1 92 ? 21.709 10.569 96.750 1.00 38.93 92 LEU C N 1
ATOM 2557 C CA . LEU C 1 92 ? 20.538 9.969 96.127 1.00 35.83 92 LEU C CA 1
ATOM 2558 C C . LEU C 1 92 ? 20.849 8.882 95.099 1.00 33.38 92 LEU C C 1
ATOM 2559 O O . LEU C 1 92 ? 21.771 9.014 94.286 1.00 31.03 92 LEU C O 1
ATOM 2564 N N . GLU C 1 93 ? 20.064 7.809 95.144 1.00 31.36 93 GLU C N 1
ATOM 2565 C CA . GLU C 1 93 ? 20.217 6.702 94.213 1.00 29.79 93 GLU C CA 1
ATOM 2566 C C . GLU C 1 93 ? 19.764 7.152 92.823 1.00 27.82 93 GLU C C 1
ATOM 2567 O O . GLU C 1 93 ? 18.795 7.899 92.690 1.00 27.00 93 GLU C O 1
ATOM 2573 N N . PRO C 1 94 ? 20.466 6.710 91.769 1.00 25.12 94 PRO C N 1
ATOM 2574 C CA . PRO C 1 94 ? 20.038 7.122 90.432 1.00 23.62 94 PRO C CA 1
ATOM 2575 C C . PRO C 1 94 ? 18.651 6.550 90.150 1.00 22.65 94 PRO C C 1
ATOM 2576 O O . PRO C 1 94 ? 18.356 5.412 90.513 1.00 21.60 94 PRO C O 1
ATOM 2580 N N . GLY C 1 95 ? 17.792 7.351 89.532 1.00 20.52 95 GLY C N 1
ATOM 2581 C CA . GLY C 1 95 ? 16.450 6.887 89.229 1.00 17.72 95 GLY C CA 1
ATOM 2582 C C . GLY C 1 95 ? 15.405 7.388 90.207 1.00 15.85 95 GLY C C 1
ATOM 2583 O O . GLY C 1 95 ? 14.208 7.255 89.960 1.00 15.42 95 GLY C O 1
ATOM 2584 N N . THR C 1 96 ? 15.854 7.962 91.318 1.00 14.66 96 THR C N 1
ATOM 2585 C CA . THR C 1 96 ? 14.951 8.496 92.330 1.00 15.70 96 THR C CA 1
ATOM 2586 C C . THR C 1 96 ? 14.227 9.724 91.769 1.00 15.74 96 THR C C 1
ATOM 2587 O O . THR C 1 96 ? 14.865 10.678 91.320 1.00 15.26 96 THR C O 1
ATOM 2591 N N . ILE C 1 97 ? 12.899 9.698 91.782 1.00 14.61 97 ILE C N 1
ATOM 2592 C CA . ILE C 1 97 ? 12.124 10.832 91.291 1.00 13.57 97 ILE C CA 1
ATOM 2593 C C . ILE C 1 97 ? 12.284 11.979 92.292 1.00 14.73 97 ILE C C 1
ATOM 2594 O O . ILE C 1 97 ? 12.025 11.818 93.483 1.00 15.62 97 ILE C O 1
ATOM 2599 N N . THR C 1 98 ? 12.716 13.138 91.804 1.00 13.66 98 THR C N 1
ATOM 2600 C CA . THR C 1 98 ? 12.945 14.286 92.676 1.00 14.48 98 THR C CA 1
ATOM 2601 C C . THR C 1 98 ? 11.901 15.391 92.580 1.00 15.28 98 THR C C 1
ATOM 2602 O O . THR C 1 98 ? 11.576 16.038 93.581 1.00 14.72 98 THR C O 1
ATOM 2606 N N . CYS C 1 99 ? 11.384 15.624 91.380 1.00 13.44 99 CYS C N 1
ATOM 2607 C CA . CYS C 1 99 ? 10.393 16.670 91.209 1.00 14.89 99 CYS C CA 1
ATOM 2608 C C . CYS C 1 99 ? 9.579 16.489 89.942 1.00 13.56 99 CYS C C 1
ATOM 2609 O O . CYS C 1 99 ? 9.900 15.653 89.088 1.00 13.19 99 CYS C O 1
ATOM 2612 N N . LEU C 1 100 ? 8.521 17.285 89.842 1.00 12.38 100 LEU C N 1
ATOM 2613 C CA . LEU C 1 100 ? 7.603 17.265 88.711 1.00 12.36 100 LEU C CA 1
ATOM 2614 C C . LEU C 1 100 ? 7.378 18.676 88.170 1.00 12.14 100 LEU C C 1
ATOM 2615 O O . LEU C 1 100 ? 7.048 19.590 88.924 1.00 11.99 100 LEU C O 1
ATOM 2620 N N . GLY C 1 101 ? 7.551 18.853 86.865 1.00 12.11 101 GLY C N 1
ATOM 2621 C CA . GLY C 1 101 ? 7.315 20.160 86.282 1.00 11.42 101 GLY C CA 1
ATOM 2622 C C . GLY C 1 101 ? 6.015 20.125 85.502 1.00 12.38 101 GLY C C 1
ATOM 2623 O O . GLY C 1 101 ? 5.708 19.115 84.870 1.00 12.16 101 GLY C O 1
ATOM 2624 N N . ILE C 1 102 ? 5.237 21.204 85.559 1.00 11.70 102 ILE C N 1
ATOM 2625 C CA . ILE C 1 102 ? 3.977 21.277 84.819 1.00 12.01 102 ILE C CA 1
ATOM 2626 C C . ILE C 1 102 ? 3.852 22.630 84.122 1.00 10.90 102 ILE C C 1
ATOM 2627 O O . ILE C 1 102 ? 4.114 23.671 84.723 1.00 12.37 102 ILE C O 1
ATOM 2632 N N . GLY C 1 103 ? 3.448 22.619 82.856 1.00 10.18 103 GLY C N 1
ATOM 2633 C CA . GLY C 1 103 ? 3.292 23.867 82.132 1.00 11.22 103 GLY C CA 1
ATOM 2634 C C . GLY C 1 103 ? 4.477 24.198 81.243 1.00 12.54 103 GLY C C 1
ATOM 2635 O O . GLY C 1 103 ? 5.274 23.314 80.925 1.00 12.47 103 GLY C O 1
ATOM 2636 N N . PRO C 1 104 ? 4.627 25.464 80.821 1.00 13.04 104 PRO C N 1
ATOM 2637 C CA . PRO C 1 104 ? 3.777 26.625 81.122 1.00 13.22 104 PRO C CA 1
ATOM 2638 C C . PRO C 1 104 ? 2.328 26.443 80.662 1.00 12.47 104 PRO C C 1
ATOM 2639 O O . PRO C 1 104 ? 2.071 25.852 79.616 1.00 11.96 104 PRO C O 1
ATOM 2643 N N . ALA C 1 105 ? 1.390 26.976 81.438 1.00 13.13 105 ALA C N 1
ATOM 2644 C CA . ALA C 1 105 ? -0.029 26.886 81.100 1.00 11.75 105 ALA C CA 1
ATOM 2645 C C . ALA C 1 105 ? -0.794 27.913 81.936 1.00 13.13 105 ALA C C 1
ATOM 2646 O O . ALA C 1 105 ? -0.257 28.451 82.902 1.00 10.95 105 ALA C O 1
ATOM 2648 N N . PRO C 1 106 ? -2.053 28.211 81.563 1.00 14.91 106 PRO C N 1
ATOM 2649 C CA . PRO C 1 106 ? -2.853 29.182 82.318 1.00 14.71 106 PRO C CA 1
ATOM 2650 C C . PRO C 1 106 ? -2.822 28.873 83.810 1.00 12.81 106 PRO C C 1
ATOM 2651 O O . PRO C 1 106 ? -3.076 27.749 84.229 1.00 12.69 106 PRO C O 1
ATOM 2655 N N . GLU C 1 107 ? -2.519 29.893 84.603 1.00 13.15 107 GLU C N 1
ATOM 2656 C CA . GLU C 1 107 ? -2.403 29.774 86.052 1.00 15.16 107 GLU C CA 1
ATOM 2657 C C . GLU C 1 107 ? -3.544 29.039 86.759 1.00 15.00 107 GLU C C 1
ATOM 2658 O O . GLU C 1 107 ? -3.310 28.193 87.629 1.00 14.43 107 GLU C O 1
ATOM 2664 N N . ASN C 1 108 ? -4.781 29.368 86.403 1.00 14.27 108 ASN C N 1
ATOM 2665 C CA . ASN C 1 108 ? -5.923 28.722 87.035 1.00 14.95 108 ASN C CA 1
ATOM 2666 C C . ASN C 1 108 ? -6.096 27.292 86.570 1.00 17.01 108 ASN C C 1
ATOM 2667 O O . ASN C 1 108 ? -6.670 26.464 87.279 1.00 16.92 108 ASN C O 1
ATOM 2672 N N . LEU C 1 109 ? -5.586 27.001 85.380 1.00 17.45 109 LEU C N 1
ATOM 2673 C CA . LEU C 1 109 ? -5.669 25.653 84.846 1.00 20.94 109 LEU C CA 1
ATOM 2674 C C . LEU C 1 109 ? -4.663 24.810 85.624 1.00 20.99 109 LEU C C 1
ATOM 2675 O O . LEU C 1 109 ? -4.949 23.676 86.001 1.00 23.50 109 LEU C O 1
ATOM 2680 N N . VAL C 1 110 ? -3.490 25.380 85.892 1.00 22.83 110 VAL C N 1
ATOM 2681 C CA . VAL C 1 110 ? -2.473 24.666 86.647 1.00 25.08 110 VAL C CA 1
ATOM 2682 C C . VAL C 1 110 ? -2.891 24.562 88.115 1.00 28.19 110 VAL C C 1
ATOM 2683 O O . VAL C 1 110 ? -2.561 23.584 88.790 1.00 28.11 110 VAL C O 1
ATOM 2687 N N . ASP C 1 111 ? -3.622 25.564 88.606 1.00 29.78 111 ASP C N 1
ATOM 2688 C CA . ASP C 1 111 ? -4.089 25.547 89.994 1.00 32.21 111 ASP C CA 1
ATOM 2689 C C . ASP C 1 111 ? -5.040 24.378 90.210 1.00 32.92 111 ASP C C 1
ATOM 2690 O O . ASP C 1 111 ? -5.157 23.860 91.321 1.00 33.22 111 ASP C O 1
ATOM 2695 N N . SER C 1 112 ? -5.731 23.973 89.148 1.00 35.07 112 SER C N 1
ATOM 2696 C CA . SER C 1 112 ? -6.650 22.846 89.232 1.00 36.67 112 SER C CA 1
ATOM 2697 C C . SER C 1 112 ? -5.844 21.662 89.753 1.00 38.81 112 SER C C 1
ATOM 2698 O O . SER C 1 112 ? -6.381 20.751 90.388 1.00 39.42 112 SER C O 1
ATOM 2701 N N . ILE C 1 113 ? -4.541 21.704 89.486 1.00 39.44 113 ILE C N 1
ATOM 2702 C CA . ILE C 1 113 ? -3.617 20.650 89.886 1.00 39.61 113 ILE C CA 1
ATOM 2703 C C . ILE C 1 113 ? -2.826 20.933 91.162 1.00 40.08 113 ILE C C 1
ATOM 2704 O O . ILE C 1 113 ? -2.878 20.159 92.114 1.00 40.53 113 ILE C O 1
ATOM 2709 N N . THR C 1 114 ? -2.091 22.040 91.173 1.00 41.48 114 THR C N 1
ATOM 2710 C CA . THR C 1 114 ? -1.254 22.405 92.315 1.00 42.62 114 THR C CA 1
ATOM 2711 C C . THR C 1 114 ? -1.841 23.495 93.213 1.00 44.32 114 THR C C 1
ATOM 2712 O O . THR C 1 114 ? -1.213 24.529 93.431 1.00 44.66 114 THR C O 1
ATOM 2716 N N . GLY C 1 115 ? -3.029 23.254 93.757 1.00 46.02 115 GLY C N 1
ATOM 2717 C CA . GLY C 1 115 ? -3.659 24.250 94.605 1.00 46.47 115 GLY C CA 1
ATOM 2718 C C . GLY C 1 115 ? -3.264 24.281 96.072 1.00 46.89 115 GLY C C 1
ATOM 2719 O O . GLY C 1 115 ? -2.898 25.334 96.596 1.00 47.67 115 GLY C O 1
ATOM 2720 N N . ASP C 1 116 ? -3.333 23.133 96.737 1.00 47.28 116 ASP C N 1
ATOM 2721 C CA . ASP C 1 116 ? -3.022 23.040 98.163 1.00 47.50 116 ASP C CA 1
ATOM 2722 C C . ASP C 1 116 ? -1.552 22.838 98.505 1.00 46.41 116 ASP C C 1
ATOM 2723 O O . ASP C 1 116 ? -1.236 22.337 99.583 1.00 47.27 116 ASP C O 1
ATOM 2728 N N . LEU C 1 117 ? -0.649 23.231 97.616 1.00 44.67 117 LEU C N 1
ATOM 2729 C CA . LEU C 1 117 ? 0.765 23.023 97.889 1.00 42.12 117 LEU C CA 1
ATOM 2730 C C . LEU C 1 117 ? 1.491 24.212 98.508 1.00 40.35 117 LEU C C 1
ATOM 2731 O O . LEU C 1 117 ? 1.358 25.348 98.057 1.00 40.45 117 LEU C O 1
ATOM 2736 N N . LYS C 1 118 ? 2.257 23.919 99.553 1.00 39.55 118 LYS C N 1
ATOM 2737 C CA . LYS C 1 118 ? 3.044 24.911 100.276 1.00 38.99 118 LYS C CA 1
ATOM 2738 C C . LYS C 1 118 ? 4.239 25.302 99.410 1.00 37.41 118 LYS C C 1
ATOM 2739 O O . LYS C 1 118 ? 4.805 24.456 98.718 1.00 34.20 118 LYS C O 1
ATOM 2745 N N . LEU C 1 119 ? 4.622 26.575 99.444 1.00 36.39 119 LEU C N 1
ATOM 2746 C CA . LEU C 1 119 ? 5.775 27.024 98.673 1.00 35.79 119 LEU C CA 1
ATOM 2747 C C . LEU C 1 119 ? 7.004 26.348 99.266 1.00 35.98 119 LEU C C 1
ATOM 2748 O O . LEU C 1 119 ? 7.074 26.139 100.477 1.00 35.77 119 LEU C O 1
ATOM 2753 N N . LEU C 1 120 ? 7.965 25.998 98.417 1.00 36.27 120 LEU C N 1
ATOM 2754 C CA . LEU C 1 120 ? 9.181 25.345 98.885 1.00 37.34 120 LEU C CA 1
ATOM 2755 C C . LEU C 1 120 ? 9.917 26.234 99.878 1.00 38.80 120 LEU C C 1
ATOM 2756 O O . LEU C 1 120 ? 10.071 25.812 101.045 1.00 40.64 120 LEU C O 1
ATOM 2761 N N . MET D 1 1 ? 33.387 16.772 77.815 1.00 23.06 1 MET D N 1
ATOM 2762 C CA . MET D 1 1 ? 31.983 16.844 78.307 1.00 22.92 1 MET D CA 1
ATOM 2763 C C . MET D 1 1 ? 31.497 18.285 78.266 1.00 18.99 1 MET D C 1
ATOM 2764 O O . MET D 1 1 ? 32.256 19.214 78.549 1.00 21.06 1 MET D O 1
ATOM 2769 N N . ILE D 1 2 ? 30.230 18.464 77.916 1.00 15.59 2 ILE D N 1
ATOM 2770 C CA . ILE D 1 2 ? 29.623 19.790 77.838 1.00 12.58 2 ILE D CA 1
ATOM 2771 C C . ILE D 1 2 ? 28.910 20.074 79.155 1.00 12.48 2 ILE D C 1
ATOM 2772 O O . ILE D 1 2 ? 28.200 19.213 79.670 1.00 13.29 2 ILE D O 1
ATOM 2777 N N . LYS D 1 3 ? 29.085 21.278 79.694 1.00 10.09 3 LYS D N 1
ATOM 2778 C CA . LYS D 1 3 ? 28.437 21.626 80.956 1.00 10.95 3 LYS D CA 1
ATOM 2779 C C . LYS D 1 3 ? 27.856 23.031 80.985 1.00 9.75 3 LYS D C 1
ATOM 2780 O O . LYS D 1 3 ? 28.257 23.906 80.216 1.00 9.63 3 LYS D O 1
ATOM 2786 N N . MET D 1 4 ? 26.889 23.229 81.870 1.00 9.39 4 MET D N 1
ATOM 2787 C CA . MET D 1 4 ? 26.296 24.545 82.060 1.00 8.35 4 MET D CA 1
ATOM 2788 C C . MET D 1 4 ? 26.647 24.915 83.491 1.00 9.24 4 MET D C 1
ATOM 2789 O O . MET D 1 4 ? 26.576 24.074 84.380 1.00 9.93 4 MET D O 1
ATOM 2794 N N . VAL D 1 5 ? 27.054 26.157 83.713 1.00 8.91 5 VAL D N 1
ATOM 2795 C CA . VAL D 1 5 ? 27.374 26.604 85.061 1.00 9.99 5 VAL D CA 1
ATOM 2796 C C . VAL D 1 5 ? 26.490 27.798 85.394 1.00 9.56 5 VAL D C 1
ATOM 2797 O O . VAL D 1 5 ? 26.257 28.665 84.558 1.00 9.56 5 VAL D O 1
ATOM 2801 N N . ILE D 1 6 ? 25.972 27.826 86.610 1.00 9.29 6 ILE D N 1
ATOM 2802 C CA . ILE D 1 6 ? 25.164 28.961 87.036 1.00 9.90 6 ILE D CA 1
ATOM 2803 C C . ILE D 1 6 ? 25.841 29.483 88.289 1.00 10.37 6 ILE D C 1
ATOM 2804 O O . ILE D 1 6 ? 26.042 28.739 89.249 1.00 9.61 6 ILE D O 1
ATOM 2809 N N . VAL D 1 7 ? 26.209 30.762 88.253 1.00 9.78 7 VAL D N 1
ATOM 2810 C CA . VAL D 1 7 ? 26.889 31.429 89.356 1.00 10.18 7 VAL D CA 1
ATOM 2811 C C . VAL D 1 7 ? 25.851 32.216 90.155 1.00 10.01 7 VAL D C 1
ATOM 2812 O O . VAL D 1 7 ? 25.258 33.151 89.639 1.00 9.05 7 VAL D O 1
ATOM 2816 N N . VAL D 1 8 ? 25.646 31.835 91.415 1.00 10.26 8 VAL D N 1
ATOM 2817 C CA . VAL D 1 8 ? 24.650 32.483 92.267 1.00 12.59 8 VAL D CA 1
ATOM 2818 C C . VAL D 1 8 ? 25.270 33.435 93.285 1.00 13.71 8 VAL D C 1
ATOM 2819 O O . VAL D 1 8 ? 26.294 33.118 93.885 1.00 14.39 8 VAL D O 1
ATOM 2823 N N . ARG D 1 9 ? 24.645 34.596 93.479 1.00 14.65 9 ARG D N 1
ATOM 2824 C CA . ARG D 1 9 ? 25.134 35.567 94.457 1.00 17.15 9 ARG D CA 1
ATOM 2825 C C . ARG D 1 9 ? 24.716 35.117 95.848 1.00 18.84 9 ARG D C 1
ATOM 2826 O O . ARG D 1 9 ? 23.553 34.785 96.077 1.00 19.27 9 ARG D O 1
ATOM 2834 N N . SER D 1 10 ? 25.664 35.119 96.777 1.00 20.46 10 SER D N 1
ATOM 2835 C CA . SER D 1 10 ? 25.387 34.698 98.144 1.00 22.47 10 SER D CA 1
ATOM 2836 C C . SER D 1 10 ? 25.255 35.884 99.095 1.00 23.69 10 SER D C 1
ATOM 2837 O O . SER D 1 10 ? 24.863 35.716 100.253 1.00 23.42 10 SER D O 1
ATOM 2840 N N . ASP D 1 11 ? 25.576 37.078 98.606 1.00 24.33 11 ASP D N 1
ATOM 2841 C CA . ASP D 1 11 ? 25.518 38.280 99.433 1.00 25.02 11 ASP D CA 1
ATOM 2842 C C . ASP D 1 11 ? 24.148 38.947 99.482 1.00 25.76 11 ASP D C 1
ATOM 2843 O O . ASP D 1 11 ? 23.978 39.975 100.136 1.00 26.90 11 ASP D O 1
ATOM 2848 N N . ILE D 1 12 ? 23.173 38.385 98.776 1.00 25.52 12 ILE D N 1
ATOM 2849 C CA . ILE D 1 12 ? 21.825 38.935 98.820 1.00 24.73 12 ILE D CA 1
ATOM 2850 C C . ILE D 1 12 ? 20.967 37.866 99.468 1.00 26.55 12 ILE D C 1
ATOM 2851 O O . ILE D 1 12 ? 21.305 36.683 99.424 1.00 29.08 12 ILE D O 1
ATOM 2856 N N . LYS D 1 13 ? 19.863 38.274 100.073 1.00 27.39 13 LYS D N 1
ATOM 2857 C CA . LYS D 1 13 ? 19.008 37.331 100.774 1.00 30.27 13 LYS D CA 1
ATOM 2858 C C . LYS D 1 13 ? 18.037 36.564 99.888 1.00 29.09 13 LYS D C 1
ATOM 2859 O O . LYS D 1 13 ? 17.034 37.106 99.425 1.00 31.58 13 LYS D O 1
ATOM 2865 N N . MET D 1 14 ? 18.352 35.294 99.657 1.00 27.25 14 MET D N 1
ATOM 2866 C CA . MET D 1 14 ? 17.507 34.428 98.845 1.00 24.77 14 MET D CA 1
ATOM 2867 C C . MET D 1 14 ? 17.327 33.076 99.527 1.00 23.83 14 MET D C 1
ATOM 2868 O O . MET D 1 14 ? 18.303 32.442 99.929 1.00 23.58 14 MET D O 1
ATOM 2873 N N . GLY D 1 15 ? 16.076 32.645 99.650 1.00 24.22 15 GLY D N 1
ATOM 2874 C CA . GLY D 1 15 ? 15.790 31.364 100.269 1.00 24.87 15 GLY D CA 1
ATOM 2875 C C . GLY D 1 15 ? 15.976 30.219 99.288 1.00 26.41 15 GLY D C 1
ATOM 2876 O O . GLY D 1 15 ? 16.346 30.435 98.133 1.00 24.48 15 GLY D O 1
ATOM 2877 N N . LYS D 1 16 ? 15.717 29.001 99.751 1.00 27.16 16 LYS D N 1
ATOM 2878 C CA . LYS D 1 16 ? 15.851 27.799 98.932 1.00 26.77 16 LYS D CA 1
ATOM 2879 C C . LYS D 1 16 ? 15.045 27.896 97.640 1.00 25.38 16 LYS D C 1
ATOM 2880 O O . LYS D 1 16 ? 15.576 27.704 96.543 1.00 23.00 16 LYS D O 1
ATOM 2886 N N . GLY D 1 17 ? 13.755 28.183 97.783 1.00 23.70 17 GLY D N 1
ATOM 2887 C CA . GLY D 1 17 ? 12.888 28.291 96.627 1.00 21.77 17 GLY D CA 1
ATOM 2888 C C . GLY D 1 17 ? 13.281 29.417 95.696 1.00 20.97 17 GLY D C 1
ATOM 2889 O O . GLY D 1 17 ? 13.184 29.285 94.480 1.00 19.73 17 GLY D O 1
ATOM 2890 N N . LYS D 1 18 ? 13.720 30.532 96.271 1.00 20.72 18 LYS D N 1
ATOM 2891 C CA . LYS D 1 18 ? 14.131 31.688 95.483 1.00 20.38 18 LYS D CA 1
ATOM 2892 C C . LYS D 1 18 ? 15.313 31.342 94.589 1.00 16.03 18 LYS D C 1
ATOM 2893 O O . LYS D 1 18 ? 15.302 31.636 93.396 1.00 16.79 18 LYS D O 1
ATOM 2899 N N . ILE D 1 19 ? 16.332 30.722 95.176 1.00 16.71 19 ILE D N 1
ATOM 2900 C CA . ILE D 1 19 ? 17.523 30.336 94.427 1.00 15.68 19 ILE D CA 1
ATOM 2901 C C . ILE D 1 19 ? 17.160 29.389 93.287 1.00 16.27 19 ILE D C 1
ATOM 2902 O O . ILE D 1 19 ? 17.590 29.582 92.149 1.00 12.92 19 ILE D O 1
ATOM 2907 N N . ALA D 1 20 ? 16.361 28.370 93.590 1.00 14.50 20 ALA D N 1
ATOM 2908 C CA . ALA D 1 20 ? 15.957 27.409 92.567 1.00 13.75 20 ALA D CA 1
ATOM 2909 C C . ALA D 1 20 ? 15.273 28.121 91.404 1.00 13.83 20 ALA D C 1
ATOM 2910 O O . ALA D 1 20 ? 15.498 27.790 90.239 1.00 14.17 20 ALA D O 1
ATOM 2912 N N . ALA D 1 21 ? 14.430 29.101 91.721 1.00 12.59 21 ALA D N 1
ATOM 2913 C CA . ALA D 1 21 ? 13.723 29.844 90.686 1.00 13.34 21 ALA D CA 1
ATOM 2914 C C . ALA D 1 21 ? 14.689 30.651 89.819 1.00 11.71 21 ALA D C 1
ATOM 2915 O O . ALA D 1 21 ? 14.548 30.695 88.598 1.00 10.74 21 ALA D O 1
ATOM 2917 N N . GLN D 1 22 ? 15.665 31.291 90.454 1.00 12.40 22 GLN D N 1
ATOM 2918 C CA . GLN D 1 22 ? 16.633 32.105 89.720 1.00 12.74 22 GLN D CA 1
ATOM 2919 C C . GLN D 1 22 ? 17.510 31.233 88.825 1.00 11.66 22 GLN D C 1
ATOM 2920 O O . GLN D 1 22 ? 17.798 31.594 87.680 1.00 11.45 22 GLN D O 1
ATOM 2926 N N . VAL D 1 23 ? 17.927 30.082 89.340 1.00 11.27 23 VAL D N 1
ATOM 2927 C CA . VAL D 1 23 ? 18.764 29.173 88.558 1.00 11.63 23 VAL D CA 1
ATOM 2928 C C . VAL D 1 23 ? 17.985 28.632 87.353 1.00 11.49 23 VAL D C 1
ATOM 2929 O O . VAL D 1 23 ? 18.527 28.535 86.251 1.00 9.90 23 VAL D O 1
ATOM 2933 N N . ALA D 1 24 ? 16.719 28.275 87.559 1.00 10.37 24 ALA D N 1
ATOM 2934 C CA . ALA D 1 24 ? 15.890 27.764 86.465 1.00 11.15 24 ALA D CA 1
ATOM 2935 C C . ALA D 1 24 ? 15.694 28.852 85.410 1.00 11.29 24 ALA D C 1
ATOM 2936 O O . ALA D 1 24 ? 15.589 28.567 84.217 1.00 10.88 24 ALA D O 1
ATOM 2938 N N . HIS D 1 25 ? 15.647 30.103 85.859 1.00 11.23 25 HIS D N 1
ATOM 2939 C CA . HIS D 1 25 ? 15.475 31.231 84.949 1.00 10.98 25 HIS D CA 1
ATOM 2940 C C . HIS D 1 25 ? 16.726 31.353 84.075 1.00 10.59 25 HIS D C 1
ATOM 2941 O O . HIS D 1 25 ? 16.632 31.545 82.865 1.00 10.44 25 HIS D O 1
ATOM 2948 N N . ALA D 1 26 ? 17.896 31.231 84.696 1.00 9.01 26 ALA D N 1
ATOM 2949 C CA . ALA D 1 26 ? 19.154 31.325 83.961 1.00 10.21 26 ALA D CA 1
ATOM 2950 C C . ALA D 1 26 ? 19.269 30.207 82.929 1.00 7.96 26 ALA D C 1
ATOM 2951 O O . ALA D 1 26 ? 19.641 30.446 81.782 1.00 10.04 26 ALA D O 1
ATOM 2953 N N . ALA D 1 27 ? 18.933 28.988 83.336 1.00 7.37 27 ALA D N 1
ATOM 2954 C CA . ALA D 1 27 ? 19.039 27.843 82.439 1.00 8.40 27 ALA D CA 1
ATOM 2955 C C . ALA D 1 27 ? 18.099 27.940 81.250 1.00 8.36 27 ALA D C 1
ATOM 2956 O O . ALA D 1 27 ? 18.501 27.682 80.121 1.00 9.04 27 ALA D O 1
ATOM 2958 N N . VAL D 1 28 ? 16.846 28.308 81.495 1.00 7.34 28 VAL D N 1
ATOM 2959 C CA . VAL D 1 28 ? 15.891 28.413 80.400 1.00 8.34 28 VAL D CA 1
ATOM 2960 C C . VAL D 1 28 ? 16.277 29.546 79.455 1.00 8.63 28 VAL D C 1
ATOM 2961 O O . VAL D 1 28 ? 16.210 29.392 78.235 1.00 9.25 28 VAL D O 1
ATOM 2965 N N . THR D 1 29 ? 16.697 30.680 80.012 1.00 8.58 29 THR D N 1
ATOM 2966 C CA . THR D 1 29 ? 17.089 31.809 79.174 1.00 9.69 29 THR D CA 1
ATOM 2967 C C . THR D 1 29 ? 18.219 31.399 78.233 1.00 9.73 29 THR D C 1
ATOM 2968 O O . THR D 1 29 ? 18.199 31.731 77.044 1.00 9.65 29 THR D O 1
ATOM 2972 N N . LEU D 1 30 ? 19.190 30.657 78.757 1.00 7.86 30 LEU D N 1
ATOM 2973 C CA . LEU D 1 30 ? 20.312 30.195 77.945 1.00 8.15 30 LEU D CA 1
ATOM 2974 C C . LEU D 1 30 ? 19.867 29.295 76.800 1.00 9.24 30 LEU D C 1
ATOM 2975 O O . LEU D 1 30 ? 20.221 29.522 75.642 1.00 11.32 30 LEU D O 1
ATOM 2980 N N . VAL D 1 31 ? 19.093 28.268 77.129 1.00 8.47 31 VAL D N 1
ATOM 2981 C CA . VAL D 1 31 ? 18.623 27.322 76.131 1.00 9.30 31 VAL D CA 1
ATOM 2982 C C . VAL D 1 31 ? 17.810 28.003 75.036 1.00 10.11 31 VAL D C 1
ATOM 2983 O O . VAL D 1 31 ? 18.041 27.769 73.845 1.00 10.91 31 VAL D O 1
ATOM 2987 N N . VAL D 1 32 ? 16.873 28.859 75.428 1.00 9.78 32 VAL D N 1
ATOM 2988 C CA . VAL D 1 32 ? 16.053 29.549 74.442 1.00 11.66 32 VAL D CA 1
ATOM 2989 C C . VAL D 1 32 ? 16.886 30.480 73.567 1.00 12.40 32 VAL D C 1
ATOM 2990 O O . VAL D 1 32 ? 16.674 30.553 72.348 1.00 13.71 32 VAL D O 1
ATOM 2994 N N . SER D 1 33 ? 17.841 31.177 74.177 1.00 12.75 33 SER D N 1
ATOM 2995 C CA . SER D 1 33 ? 18.697 32.089 73.422 1.00 13.10 33 SER D CA 1
ATOM 2996 C C . SER D 1 33 ? 19.508 31.333 72.366 1.00 12.88 33 SER D C 1
ATOM 2997 O O . SER D 1 33 ? 19.714 31.827 71.257 1.00 12.12 33 SER D O 1
ATOM 3000 N N . ILE D 1 34 ? 19.968 30.133 72.707 1.00 10.98 34 ILE D N 1
ATOM 3001 C CA . ILE D 1 34 ? 20.746 29.336 71.762 1.00 10.76 34 ILE D CA 1
ATOM 3002 C C . ILE D 1 34 ? 19.862 28.816 70.629 1.00 11.61 34 ILE D C 1
ATOM 3003 O O . ILE D 1 34 ? 20.254 28.838 69.462 1.00 13.78 34 ILE D O 1
ATOM 3008 N N . ILE D 1 35 ? 18.668 28.352 70.976 1.00 11.34 35 ILE D N 1
ATOM 3009 C CA . ILE D 1 35 ? 17.743 27.830 69.977 1.00 13.42 35 ILE D CA 1
ATOM 3010 C C . ILE D 1 35 ? 17.356 28.911 68.972 1.00 14.63 35 ILE D C 1
ATOM 3011 O O . ILE D 1 35 ? 17.225 28.636 67.774 1.00 13.75 35 ILE D O 1
ATOM 3016 N N . ASN D 1 36 ? 17.192 30.141 69.456 1.00 15.04 36 ASN D N 1
ATOM 3017 C CA . ASN D 1 36 ? 16.820 31.261 68.589 1.00 17.40 36 ASN D CA 1
ATOM 3018 C C . ASN D 1 36 ? 17.995 31.966 67.915 1.00 18.24 36 ASN D C 1
ATOM 3019 O O . ASN D 1 36 ? 17.801 32.915 67.156 1.00 20.58 36 ASN D O 1
ATOM 3024 N N . SER D 1 37 ? 19.211 31.510 68.186 1.00 18.14 37 SER D N 1
ATOM 3025 C CA . SER D 1 37 ? 20.391 32.118 67.581 1.00 18.17 37 SER D CA 1
ATOM 3026 C C . SER D 1 37 ? 20.669 31.453 66.240 1.00 18.60 37 SER D C 1
ATOM 3027 O O . SER D 1 37 ? 19.972 30.527 65.835 1.00 20.60 37 SER D O 1
ATOM 3030 N N . ASN D 1 38 ? 21.703 31.929 65.561 1.00 21.05 38 ASN D N 1
ATOM 3031 C CA . ASN D 1 38 ? 22.101 31.356 64.281 1.00 21.67 38 ASN D CA 1
ATOM 3032 C C . ASN D 1 38 ? 23.516 30.810 64.477 1.00 20.00 38 ASN D C 1
ATOM 3033 O O . ASN D 1 38 ? 24.257 30.615 63.513 1.00 19.10 38 ASN D O 1
ATOM 3038 N N . ASN D 1 39 ? 23.878 30.571 65.737 1.00 16.77 39 ASN D N 1
ATOM 3039 C CA . ASN D 1 39 ? 25.205 30.067 66.092 1.00 14.70 39 ASN D CA 1
ATOM 3040 C C . ASN D 1 39 ? 25.238 28.541 66.084 1.00 13.89 39 ASN D C 1
ATOM 3041 O O . ASN D 1 39 ? 24.790 27.890 67.029 1.00 11.54 39 ASN D O 1
ATOM 3046 N N . LEU D 1 40 ? 25.780 27.972 65.012 1.00 11.88 40 LEU D N 1
ATOM 3047 C CA . LEU D 1 40 ? 25.849 26.524 64.870 1.00 12.60 40 LEU D CA 1
ATOM 3048 C C . LEU D 1 40 ? 26.647 25.808 65.951 1.00 9.59 40 LEU D C 1
ATOM 3049 O O . LEU D 1 40 ? 26.273 24.710 66.365 1.00 10.76 40 LEU D O 1
ATOM 3054 N N . ARG D 1 41 ? 27.747 26.413 66.396 1.00 11.04 41 ARG D N 1
ATOM 3055 C CA . ARG D 1 41 ? 28.573 25.801 67.430 1.00 10.59 41 ARG D CA 1
ATOM 3056 C C . ARG D 1 41 ? 27.795 25.738 68.748 1.00 9.44 41 ARG D C 1
ATOM 3057 O O . ARG D 1 41 ? 27.813 24.712 69.430 1.00 9.37 41 ARG D O 1
ATOM 3065 N N . TRP D 1 42 ? 27.121 26.829 69.110 1.00 9.46 42 TRP D N 1
ATOM 3066 C CA . TRP D 1 42 ? 26.324 26.833 70.341 1.00 9.44 42 TRP D CA 1
ATOM 3067 C C . TRP D 1 42 ? 25.249 25.744 70.262 1.00 10.06 42 TRP D C 1
ATOM 3068 O O . TRP D 1 42 ? 25.004 25.024 71.230 1.00 8.00 42 TRP D O 1
ATOM 3079 N N . LYS D 1 43 ? 24.602 25.627 69.105 1.00 9.62 43 LYS D N 1
ATOM 3080 C CA . LYS D 1 43 ? 23.557 24.625 68.937 1.00 10.43 43 LYS D CA 1
ATOM 3081 C C . LYS D 1 43 ? 24.110 23.213 69.052 1.00 10.35 43 LYS D C 1
ATOM 3082 O O . LYS D 1 43 ? 23.434 22.313 69.548 1.00 10.63 43 LYS D O 1
ATOM 3088 N N . GLU D 1 44 ? 25.341 23.016 68.589 1.00 10.65 44 GLU D N 1
ATOM 3089 C CA . GLU D 1 44 ? 25.988 21.713 68.688 1.00 11.80 44 GLU D CA 1
ATOM 3090 C C . GLU D 1 44 ? 26.207 21.410 70.173 1.00 10.77 44 GLU D C 1
ATOM 3091 O O . GLU D 1 44 ? 25.916 20.318 70.651 1.00 10.19 44 GLU D O 1
ATOM 3097 N N . TRP D 1 45 ? 26.715 22.393 70.905 1.00 10.03 45 TRP D N 1
ATOM 3098 C CA . TRP D 1 45 ? 26.953 22.208 72.330 1.00 8.25 45 TRP D CA 1
ATOM 3099 C C . TRP D 1 45 ? 25.657 21.892 73.073 1.00 8.22 45 TRP D C 1
ATOM 3100 O O . TRP D 1 45 ? 25.634 21.048 73.972 1.00 7.07 45 TRP D O 1
ATOM 3111 N N . LEU D 1 46 ? 24.577 22.570 72.694 1.00 8.63 46 LEU D N 1
ATOM 3112 C CA . LEU D 1 46 ? 23.278 22.356 73.334 1.00 8.53 46 LEU D CA 1
ATOM 3113 C C . LEU D 1 46 ? 22.761 20.942 73.087 1.00 9.59 46 LEU D C 1
ATOM 3114 O O . LEU D 1 46 ? 22.269 20.279 74.007 1.00 7.47 46 LEU D O 1
ATOM 3119 N N . ASN D 1 47 ? 22.880 20.477 71.848 1.00 9.47 47 ASN D N 1
ATOM 3120 C CA . ASN D 1 47 ? 22.426 19.134 71.500 1.00 12.47 47 ASN D CA 1
ATOM 3121 C C . ASN D 1 47 ? 23.207 18.082 72.292 1.00 12.68 47 ASN D C 1
ATOM 3122 O O . ASN D 1 47 ? 22.624 17.128 72.816 1.00 11.57 47 ASN D O 1
ATOM 3127 N N . GLU D 1 48 ? 24.523 18.263 72.382 1.00 10.16 48 GLU D N 1
ATOM 3128 C CA . GLU D 1 48 ? 25.371 17.326 73.115 1.00 10.78 48 GLU D CA 1
ATOM 3129 C C . GLU D 1 48 ? 25.061 17.368 74.606 1.00 10.87 48 GLU D C 1
ATOM 3130 O O . GLU D 1 48 ? 25.027 16.336 75.278 1.00 13.05 48 GLU D O 1
ATOM 3136 N N . TRP D 1 49 ? 24.828 18.571 75.116 1.00 10.46 49 TRP D N 1
ATOM 3137 C CA . TRP D 1 49 ? 24.518 18.757 76.529 1.00 8.82 49 TRP D CA 1
ATOM 3138 C C . TRP D 1 49 ? 23.242 17.999 76.914 1.00 9.32 49 TRP D C 1
ATOM 3139 O O . TRP D 1 49 ? 23.193 17.330 77.949 1.00 8.71 49 TRP D O 1
ATOM 3150 N N . LEU D 1 50 ? 22.212 18.106 76.084 1.00 8.66 50 LEU D N 1
ATOM 3151 C CA . LEU D 1 50 ? 20.957 17.413 76.350 1.00 10.85 50 LEU D CA 1
ATOM 3152 C C . LEU D 1 50 ? 2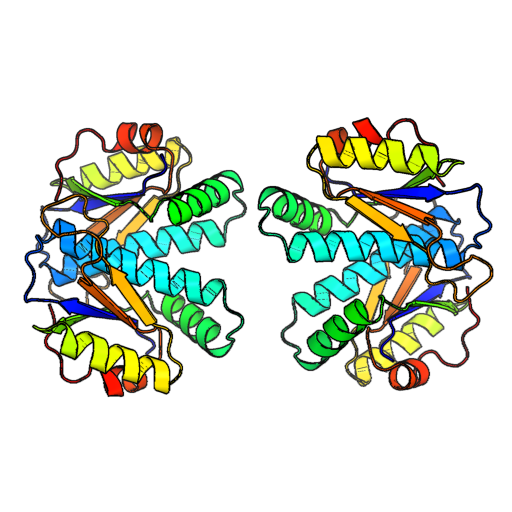1.175 15.898 76.319 1.00 13.72 50 LEU D C 1
ATOM 3153 O O . LEU D 1 50 ? 20.660 15.166 77.174 1.00 14.67 50 LEU D O 1
ATOM 3158 N N . HIS D 1 51 ? 21.949 15.436 75.340 1.00 13.38 51 HIS D N 1
ATOM 3159 C CA . HIS D 1 51 ? 22.253 14.010 75.195 1.00 17.05 51 HIS D CA 1
ATOM 3160 C C . HIS D 1 51 ? 23.079 13.481 76.357 1.00 16.33 51 HIS D C 1
ATOM 3161 O O . HIS D 1 51 ? 23.057 12.280 76.648 1.00 16.69 51 HIS D O 1
ATOM 3168 N N . GLN D 1 52 ? 23.819 14.371 77.011 1.00 14.67 52 GLN D N 1
ATOM 3169 C CA . GLN D 1 52 ? 24.664 13.974 78.126 1.00 15.30 52 GLN D CA 1
ATOM 3170 C C . GLN D 1 52 ? 23.972 14.094 79.485 1.00 15.26 52 GLN D C 1
ATOM 3171 O O . GLN D 1 52 ? 24.573 13.806 80.519 1.00 16.24 52 GLN D O 1
ATOM 3177 N N . GLY D 1 53 ? 22.708 14.511 79.476 1.00 13.15 53 GLY D N 1
ATOM 3178 C CA . GLY D 1 53 ? 21.954 14.613 80.714 1.00 15.23 53 GLY D CA 1
ATOM 3179 C C . GLY D 1 53 ? 21.831 15.989 81.340 1.00 14.27 53 GLY D C 1
ATOM 3180 O O . GLY D 1 53 ? 21.528 16.103 82.526 1.00 13.56 53 GLY D O 1
ATOM 3181 N N . GLN D 1 54 ? 22.075 17.035 80.557 1.00 13.63 54 GLN D N 1
ATOM 3182 C CA . GLN D 1 54 ? 21.964 18.402 81.063 1.00 12.75 54 GLN D CA 1
ATOM 3183 C C . GLN D 1 54 ? 22.753 18.680 82.344 1.00 13.31 54 GLN D C 1
ATOM 3184 O O . GLN D 1 54 ? 22.244 19.350 83.245 1.00 14.32 54 GLN D O 1
ATOM 3190 N N . PRO D 1 55 ? 23.997 18.189 82.447 1.00 12.64 55 PRO D N 1
ATOM 3191 C CA . PRO D 1 55 ? 24.764 18.444 83.670 1.00 14.18 55 PRO D CA 1
ATOM 3192 C C . PRO D 1 55 ? 24.977 19.926 83.978 1.00 14.14 55 PRO D C 1
ATOM 3193 O O . PRO D 1 55 ? 25.386 20.708 83.115 1.00 12.87 55 PRO D O 1
ATOM 3197 N N . LYS D 1 56 ? 24.702 20.303 85.221 1.00 15.36 56 LYS D N 1
ATOM 3198 C CA . LYS D 1 56 ? 24.855 21.690 85.640 1.00 15.50 56 LYS D CA 1
ATOM 3199 C C . LYS D 1 56 ? 25.706 21.806 86.892 1.00 17.89 56 LYS D C 1
ATOM 3200 O O . LYS D 1 56 ? 25.633 20.970 87.793 1.00 20.47 56 LYS D O 1
ATOM 3206 N N . ILE D 1 57 ? 26.520 22.848 86.934 1.00 15.09 57 ILE D N 1
ATOM 3207 C CA . ILE D 1 57 ? 27.359 23.101 88.084 1.00 16.36 57 ILE D CA 1
ATOM 3208 C C . ILE D 1 57 ? 26.821 24.398 88.677 1.00 15.41 57 ILE D C 1
ATOM 3209 O O . ILE D 1 57 ? 26.731 25.408 87.991 1.00 13.30 57 ILE D O 1
ATOM 3214 N N . ILE D 1 58 ? 26.438 24.359 89.945 1.00 15.33 58 ILE D N 1
ATOM 3215 C CA . ILE D 1 58 ? 25.919 25.550 90.602 1.00 14.62 58 ILE D CA 1
ATOM 3216 C C . ILE D 1 58 ? 26.927 26.016 91.631 1.00 14.74 58 ILE D C 1
ATOM 3217 O O . ILE D 1 58 ? 27.180 25.341 92.629 1.00 15.29 58 ILE D O 1
ATOM 3222 N N . VAL D 1 59 ? 27.516 27.175 91.365 1.00 11.83 59 VAL D N 1
ATOM 3223 C CA . VAL D 1 59 ? 28.528 27.741 92.246 1.00 11.77 59 VAL D CA 1
ATOM 3224 C C . VAL D 1 59 ? 28.081 29.086 92.786 1.00 12.87 59 VAL D C 1
ATOM 3225 O O . VAL D 1 59 ? 27.044 29.607 92.387 1.00 13.05 59 VAL D O 1
ATOM 3229 N N . LYS D 1 60 ? 28.871 29.649 93.690 1.00 14.62 60 LYS D N 1
ATOM 3230 C CA . LYS D 1 60 ? 28.514 30.922 94.287 1.00 16.01 60 LYS D CA 1
ATOM 3231 C C . LYS D 1 60 ? 29.659 31.924 94.321 1.00 16.19 60 LYS D C 1
ATOM 3232 O O . LYS D 1 60 ? 30.832 31.553 94.258 1.00 17.42 60 LYS D O 1
ATOM 3238 N N . VAL D 1 61 ? 29.292 33.200 94.401 1.00 16.21 61 VAL D N 1
ATOM 3239 C CA . VAL D 1 61 ? 30.246 34.304 94.510 1.00 17.15 61 VAL D CA 1
ATOM 3240 C C . VAL D 1 61 ? 29.577 35.230 95.517 1.00 18.09 61 VAL D C 1
ATOM 3241 O O . VAL D 1 61 ? 28.354 35.215 95.647 1.00 16.82 61 VAL D O 1
ATOM 3245 N N . ASN D 1 62 ? 30.350 36.038 96.232 1.00 20.16 62 ASN D N 1
ATOM 3246 C CA . ASN D 1 62 ? 29.730 36.893 97.234 1.00 22.26 62 ASN D CA 1
ATOM 3247 C C . ASN D 1 62 ? 29.657 38.384 96.942 1.00 22.95 62 ASN D C 1
ATOM 3248 O O . ASN D 1 62 ? 29.601 39.196 97.868 1.00 22.26 62 ASN D O 1
ATOM 3253 N N . SER D 1 63 ? 29.651 38.749 95.661 1.00 21.96 63 SER D N 1
ATOM 3254 C CA . SER D 1 63 ? 29.544 40.153 95.279 1.00 22.94 63 SER D CA 1
ATOM 3255 C C . SER D 1 63 ? 29.045 40.281 93.844 1.00 22.65 63 SER D C 1
ATOM 3256 O O . SER D 1 63 ? 29.214 39.370 93.034 1.00 22.68 63 SER D O 1
ATOM 3259 N N . LEU D 1 64 ? 28.422 41.413 93.538 1.00 22.38 64 LEU D N 1
ATOM 3260 C CA . LEU D 1 64 ? 27.915 41.650 92.195 1.00 22.82 64 LEU D CA 1
ATOM 3261 C C . LEU D 1 64 ? 29.079 41.871 91.236 1.00 22.13 64 LEU D C 1
ATOM 3262 O O . LEU D 1 64 ? 29.039 41.445 90.082 1.00 19.67 64 LEU D O 1
ATOM 3267 N N . ASP D 1 65 ? 30.119 42.544 91.718 1.00 21.92 65 ASP D N 1
ATOM 3268 C CA . ASP D 1 65 ? 31.288 42.811 90.886 1.00 23.02 65 ASP D CA 1
ATOM 3269 C C . ASP D 1 65 ? 31.877 41.531 90.305 1.00 22.52 65 ASP D C 1
ATOM 3270 O O . ASP D 1 65 ? 32.329 41.508 89.157 1.00 21.40 65 ASP D O 1
ATOM 3275 N N . GLU D 1 66 ? 31.862 40.462 91.095 1.00 21.65 66 GLU D N 1
ATOM 3276 C CA . GLU D 1 66 ? 32.405 39.193 90.640 1.00 22.59 66 GLU D CA 1
ATOM 3277 C C . GLU D 1 66 ? 31.529 38.600 89.535 1.00 20.13 66 GLU D C 1
ATOM 3278 O O . GLU D 1 66 ? 32.031 37.922 88.639 1.00 20.21 66 GLU D O 1
ATOM 3284 N N . ILE D 1 67 ? 30.224 38.857 89.599 1.00 17.10 67 ILE D N 1
ATOM 3285 C CA . ILE D 1 67 ? 29.299 38.363 88.579 1.00 15.61 67 ILE D CA 1
ATOM 3286 C C . ILE D 1 67 ? 29.643 39.042 87.251 1.00 14.14 67 ILE D C 1
ATOM 3287 O O . ILE D 1 67 ? 29.710 38.400 86.207 1.00 12.72 67 ILE D O 1
ATOM 3292 N N . ILE D 1 68 ? 29.863 40.350 87.302 1.00 13.61 68 ILE D N 1
ATOM 3293 C CA . ILE D 1 68 ? 30.188 41.115 86.104 1.00 13.74 68 ILE D CA 1
ATOM 3294 C C . ILE D 1 68 ? 31.513 40.660 85.494 1.00 14.70 68 ILE D C 1
ATOM 3295 O O . ILE D 1 68 ? 31.647 40.577 84.274 1.00 13.92 68 ILE D O 1
ATOM 3300 N N . SER D 1 69 ? 32.491 40.371 86.346 1.00 15.62 69 SER D N 1
ATOM 3301 C CA . SER D 1 69 ? 33.796 39.918 85.876 1.00 16.89 69 SER D CA 1
ATOM 3302 C C . SER D 1 69 ? 33.670 38.633 85.077 1.00 14.94 69 SER D C 1
ATOM 3303 O O . SER D 1 69 ? 34.260 38.496 84.004 1.00 13.57 69 SER D O 1
ATOM 3306 N N . ARG D 1 70 ? 32.902 37.690 85.615 1.00 14.44 70 ARG D N 1
ATOM 3307 C CA . ARG D 1 70 ? 32.715 36.410 84.951 1.00 14.12 70 ARG D CA 1
ATOM 3308 C C . ARG D 1 70 ? 31.915 36.580 83.667 1.00 12.44 70 ARG D C 1
ATOM 3309 O O . ARG D 1 70 ? 32.189 35.911 82.676 1.00 11.21 70 ARG D O 1
ATOM 3317 N N . ALA D 1 71 ? 30.927 37.474 83.677 1.00 11.36 71 ALA D N 1
ATOM 3318 C CA . ALA D 1 71 ? 30.123 37.695 82.482 1.00 10.55 71 ALA D CA 1
ATOM 3319 C C . ALA D 1 71 ? 31.022 38.207 81.357 1.00 11.31 71 ALA D C 1
ATOM 3320 O O . ALA D 1 71 ? 30.882 37.811 80.201 1.00 10.87 71 ALA D O 1
ATOM 3322 N N . LYS D 1 72 ? 31.954 39.085 81.712 1.00 10.75 72 LYS D N 1
ATOM 3323 C CA . LYS D 1 72 ? 32.8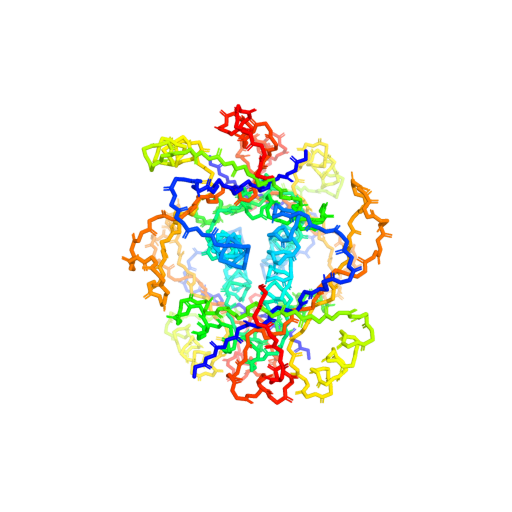79 39.657 80.739 1.00 12.28 72 LYS D CA 1
ATOM 3324 C C . LYS D 1 72 ? 33.723 38.553 80.098 1.00 10.75 72 LYS D C 1
ATOM 3325 O O . LYS D 1 72 ? 33.896 38.523 78.880 1.00 10.39 72 LYS D O 1
ATOM 3331 N N . LYS D 1 73 ? 34.243 37.646 80.919 1.00 11.90 73 LYS D N 1
ATOM 3332 C CA . LYS D 1 73 ? 35.042 36.539 80.402 1.00 14.12 73 LYS D CA 1
ATOM 3333 C C . LYS D 1 73 ? 34.225 35.640 79.472 1.00 14.55 73 LYS D C 1
ATOM 3334 O O . LYS D 1 73 ? 34.714 35.216 78.425 1.00 14.43 73 LYS D O 1
ATOM 3340 N N . ALA D 1 74 ? 32.985 35.336 79.852 1.00 14.12 74 ALA D N 1
ATOM 3341 C CA . ALA D 1 74 ? 32.137 34.481 79.018 1.00 13.64 74 ALA D CA 1
ATOM 3342 C C . ALA D 1 74 ? 31.912 35.132 77.659 1.00 13.54 74 ALA D C 1
ATOM 3343 O O . ALA D 1 74 ? 31.978 34.479 76.617 1.00 12.95 74 ALA D O 1
ATOM 3345 N N . GLU D 1 75 ? 31.655 36.432 77.683 1.00 14.58 75 GLU D N 1
ATOM 3346 C CA . GLU D 1 75 ? 31.412 37.202 76.480 1.00 17.48 75 GLU D CA 1
ATOM 3347 C C . GLU D 1 75 ? 32.631 37.241 75.547 1.00 16.86 75 GLU D C 1
ATOM 3348 O O . GLU D 1 75 ? 32.499 37.035 74.336 1.00 17.21 75 GLU D O 1
ATOM 3354 N N . THR D 1 76 ? 33.817 37.479 76.100 1.00 15.82 76 THR D N 1
ATOM 3355 C CA . THR D 1 76 ? 35.019 37.530 75.272 1.00 17.19 76 THR D CA 1
ATOM 3356 C C . THR D 1 76 ? 35.360 36.151 74.703 1.00 16.67 76 THR D C 1
ATOM 3357 O O . THR D 1 76 ? 36.002 36.044 73.660 1.00 17.03 76 THR D O 1
ATOM 3361 N N . MET D 1 77 ? 34.918 35.097 75.385 1.00 14.34 77 MET D N 1
ATOM 3362 C CA . MET D 1 77 ? 35.176 33.734 74.933 1.00 14.55 77 MET D CA 1
ATOM 3363 C C . MET D 1 77 ? 34.075 33.228 74.004 1.00 13.78 77 MET D C 1
ATOM 3364 O O . MET D 1 77 ? 34.061 32.059 73.609 1.00 14.22 77 MET D O 1
ATOM 3369 N N . ASN D 1 78 ? 33.153 34.120 73.661 1.00 12.20 78 ASN D N 1
ATOM 3370 C CA . ASN D 1 78 ? 32.050 33.800 72.765 1.00 13.80 78 ASN D CA 1
ATOM 3371 C C . ASN D 1 78 ? 31.204 32.630 73.246 1.00 13.23 78 ASN D C 1
ATOM 3372 O O . ASN D 1 78 ? 30.840 31.753 72.463 1.00 13.64 78 ASN D O 1
ATOM 3377 N N . LEU D 1 79 ? 30.896 32.621 74.540 1.00 11.23 79 LEU D N 1
ATOM 3378 C CA . LEU D 1 79 ? 30.068 31.567 75.118 1.00 10.96 79 LEU D CA 1
ATOM 3379 C C . LEU D 1 79 ? 28.697 32.151 75.429 1.00 11.60 79 LEU D C 1
ATOM 3380 O O . LEU D 1 79 ? 28.567 33.355 75.663 1.00 12.52 79 LEU D O 1
ATOM 3385 N N . PRO D 1 80 ? 27.650 31.313 75.419 1.00 10.25 80 PRO D N 1
ATOM 3386 C CA . PRO D 1 80 ? 26.318 31.844 75.726 1.00 9.67 80 PRO D CA 1
ATOM 3387 C C . PRO D 1 80 ? 26.322 32.225 77.203 1.00 10.82 80 PRO D C 1
ATOM 3388 O O . PRO D 1 80 ? 26.914 31.520 78.019 1.00 10.04 80 PRO D O 1
ATOM 3392 N N . PHE D 1 81 ? 25.685 33.336 77.555 1.00 11.79 81 PHE D N 1
ATOM 3393 C CA . PHE D 1 81 ? 25.636 33.731 78.954 1.00 10.48 81 PHE D CA 1
ATOM 3394 C C . PHE D 1 81 ? 24.337 34.470 79.217 1.00 11.86 81 PHE D C 1
ATOM 3395 O O . PHE D 1 81 ? 23.740 35.041 78.300 1.00 10.96 81 PHE D O 1
ATOM 3403 N N . SER D 1 82 ? 23.894 34.442 80.467 1.00 11.10 82 SER D N 1
ATOM 3404 C CA . SER D 1 82 ? 22.659 35.110 80.836 1.00 13.02 82 SER D CA 1
ATOM 3405 C C . SER D 1 82 ? 22.794 35.785 82.189 1.00 12.07 82 SER D C 1
ATOM 3406 O O . SER D 1 82 ? 23.181 35.154 83.164 1.00 10.72 82 SER D O 1
ATOM 3409 N N . ILE D 1 83 ? 22.505 37.081 82.229 1.00 11.99 83 ILE D N 1
ATOM 3410 C CA . ILE D 1 83 ? 22.536 37.841 83.475 1.00 12.00 83 ILE D CA 1
ATOM 3411 C C . ILE D 1 83 ? 21.075 37.941 83.911 1.00 11.80 83 ILE D C 1
ATOM 3412 O O . ILE D 1 83 ? 20.254 38.563 83.237 1.00 11.49 83 ILE D O 1
ATOM 3417 N N . ILE D 1 84 ? 20.756 37.314 85.035 1.00 11.26 84 ILE D N 1
ATOM 3418 C CA . ILE D 1 84 ? 19.392 37.292 85.540 1.00 10.60 84 ILE D CA 1
ATOM 3419 C C . ILE D 1 84 ? 19.146 38.331 86.625 1.00 11.43 84 ILE D C 1
ATOM 3420 O O . ILE D 1 84 ? 19.952 38.483 87.536 1.00 11.06 84 ILE D O 1
ATOM 3425 N N . GLU D 1 85 ? 18.028 39.045 86.510 1.00 12.34 85 GLU D N 1
ATOM 3426 C CA . GLU D 1 85 ? 17.650 40.053 87.496 1.00 13.51 85 GLU D CA 1
ATOM 3427 C C . GLU D 1 85 ? 16.280 39.686 88.067 1.00 14.75 85 GLU D C 1
ATOM 3428 O O . GLU D 1 85 ? 15.413 39.173 87.357 1.00 14.65 85 GLU D O 1
ATOM 3434 N N . ASP D 1 86 ? 16.108 39.943 89.357 1.00 16.18 86 ASP D N 1
ATOM 3435 C CA . ASP D 1 86 ? 14.877 39.634 90.076 1.00 19.62 86 ASP D CA 1
ATOM 3436 C C . ASP D 1 86 ? 13.671 40.406 89.543 1.00 20.18 86 ASP D C 1
ATOM 3437 O O . ASP D 1 86 ? 13.805 41.518 89.038 1.00 18.93 86 ASP D O 1
ATOM 3442 N N . ALA D 1 87 ? 12.490 39.805 89.658 1.00 21.30 87 ALA D N 1
ATOM 3443 C CA . ALA D 1 87 ? 11.253 40.436 89.205 1.00 24.63 87 ALA D CA 1
ATOM 3444 C C . ALA D 1 87 ? 10.673 41.315 90.310 1.00 26.67 87 ALA D C 1
ATOM 3445 O O . ALA D 1 87 ? 9.687 42.019 90.104 1.00 26.72 87 ALA D O 1
ATOM 3447 N N . GLY D 1 88 ? 11.294 41.257 91.486 1.00 28.53 88 GLY D N 1
ATOM 3448 C CA . GLY D 1 88 ? 10.866 42.060 92.622 1.00 30.67 88 GLY D CA 1
ATOM 3449 C C . GLY D 1 88 ? 9.487 41.756 93.184 1.00 33.81 88 GLY D C 1
ATOM 3450 O O . GLY D 1 88 ? 8.800 42.657 93.672 1.00 34.43 88 GLY D O 1
ATOM 3451 N N . LYS D 1 89 ? 9.070 40.498 93.132 1.00 35.93 89 LYS D N 1
ATOM 3452 C CA . LYS D 1 89 ? 7.771 40.129 93.659 1.00 38.91 89 LYS D CA 1
ATOM 3453 C C . LYS D 1 89 ? 7.888 39.844 9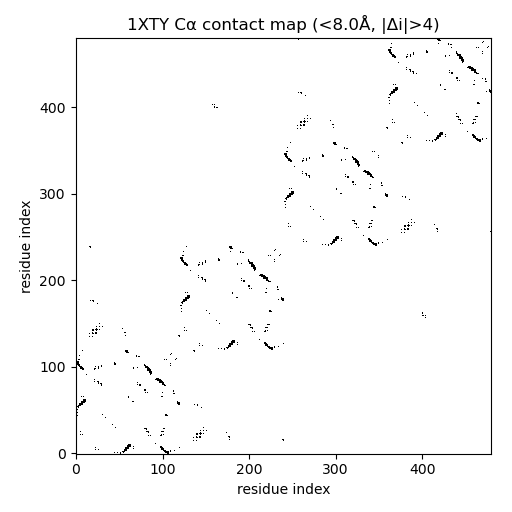5.161 1.00 39.58 89 LYS D C 1
ATOM 3454 O O . LYS D 1 89 ? 6.879 39.817 95.874 1.00 39.80 89 LYS D O 1
ATOM 3460 N N . THR D 1 90 ? 9.109 39.628 95.638 1.00 40.01 90 THR D N 1
ATOM 3461 C CA . THR D 1 90 ? 9.316 39.368 97.044 1.00 40.41 90 THR D CA 1
ATOM 3462 C C . THR D 1 90 ? 10.322 40.380 97.596 1.00 39.76 90 THR D C 1
ATOM 3463 O O . THR D 1 90 ? 10.541 41.429 97.003 1.00 41.04 90 THR D O 1
ATOM 3467 N N . GLN D 1 91 ? 10.926 40.050 98.733 1.00 37.88 91 GLN D N 1
ATOM 3468 C CA . GLN D 1 91 ? 11.886 40.920 99.402 1.00 36.99 91 GLN D CA 1
ATOM 3469 C C . GLN D 1 91 ? 12.766 41.741 98.467 1.00 33.21 91 GLN D C 1
ATOM 3470 O O . GLN D 1 91 ? 12.785 42.974 98.530 1.00 33.08 91 GLN D O 1
ATOM 3476 N N . LEU D 1 92 ? 13.528 41.042 97.635 1.00 28.05 92 LEU D N 1
ATOM 3477 C CA . LEU D 1 92 ? 14.458 41.688 96.715 1.00 24.81 92 LEU D CA 1
ATOM 3478 C C . LEU D 1 92 ? 13.808 42.717 95.807 1.00 21.06 92 LEU D C 1
ATOM 3479 O O . LEU D 1 92 ? 12.687 42.532 95.338 1.00 18.87 92 LEU D O 1
ATOM 3484 N N . GLU D 1 93 ? 14.532 43.802 95.552 1.00 20.19 93 GLU D N 1
ATOM 3485 C CA . GLU D 1 93 ? 14.043 44.856 94.668 1.00 20.56 93 GLU D CA 1
ATOM 3486 C C . GLU D 1 93 ? 14.141 44.362 93.224 1.00 19.32 93 GLU D C 1
ATOM 3487 O O . GLU D 1 93 ? 15.081 43.646 92.871 1.00 20.69 93 GLU D O 1
ATOM 3493 N N . PRO D 1 94 ? 13.171 44.728 92.372 1.00 18.99 94 PRO D N 1
ATOM 3494 C CA . PRO D 1 94 ? 13.226 44.284 90.975 1.00 18.72 94 PRO D CA 1
ATOM 3495 C C . PRO D 1 94 ? 14.501 44.847 90.359 1.00 19.19 94 PRO D C 1
ATOM 3496 O O . PRO D 1 94 ? 14.946 45.928 90.743 1.00 19.33 94 PRO D O 1
ATOM 3500 N N . GLY D 1 95 ? 15.088 44.124 89.413 1.00 16.64 95 GLY D N 1
ATOM 3501 C CA . GLY D 1 95 ? 16.300 44.611 88.785 1.00 15.43 95 GLY D CA 1
ATOM 3502 C C . GLY D 1 95 ? 17.577 44.166 89.469 1.00 14.59 95 GLY D C 1
ATOM 3503 O O . GLY D 1 95 ? 18.664 44.369 88.938 1.00 15.03 95 GLY D O 1
ATOM 3504 N N . THR D 1 96 ? 17.460 43.572 90.651 1.00 14.53 96 THR D N 1
ATOM 3505 C CA . THR D 1 96 ? 18.637 43.096 91.366 1.00 13.19 96 THR D CA 1
ATOM 3506 C C . THR D 1 96 ? 19.217 41.892 90.624 1.00 12.31 96 THR D C 1
ATOM 3507 O O . THR D 1 96 ? 18.497 40.939 90.335 1.00 12.05 96 THR D O 1
ATOM 3511 N N . ILE D 1 97 ? 20.509 41.937 90.307 1.00 13.82 97 ILE D N 1
ATOM 3512 C CA . ILE D 1 97 ? 21.146 40.812 89.623 1.00 12.11 97 ILE D CA 1
ATOM 3513 C C . ILE D 1 97 ? 21.300 39.699 90.661 1.00 12.58 97 ILE D C 1
ATOM 3514 O O . ILE D 1 97 ? 21.872 39.907 91.733 1.00 12.84 97 ILE D O 1
ATOM 3519 N N . THR D 1 98 ? 20.768 38.525 90.342 1.00 11.33 98 THR D N 1
ATOM 3520 C CA . THR D 1 98 ? 20.804 37.389 91.259 1.00 10.74 98 THR D CA 1
ATOM 3521 C C . THR D 1 98 ? 21.783 36.297 90.855 1.00 10.22 98 THR D C 1
ATOM 3522 O O . THR D 1 98 ? 22.381 35.649 91.707 1.00 12.66 98 THR D O 1
ATOM 3526 N N . CYS D 1 99 ? 21.936 36.077 89.555 1.00 10.34 99 CYS D N 1
ATOM 3527 C CA . CYS D 1 99 ? 22.844 35.037 89.100 1.00 10.66 99 CYS D CA 1
ATOM 3528 C C . CYS D 1 99 ? 23.251 35.208 87.646 1.00 10.13 99 CYS D C 1
ATOM 3529 O O . CYS D 1 99 ? 22.685 36.020 86.913 1.00 9.39 99 CYS D O 1
ATOM 3532 N N . LEU D 1 100 ? 24.254 34.434 87.253 1.00 9.27 100 LEU D N 1
ATOM 3533 C CA . LEU D 1 100 ? 24.790 34.449 85.900 1.00 7.34 100 LEU D CA 1
ATOM 3534 C C . LEU D 1 100 ? 24.846 33.021 85.386 1.00 7.53 100 LEU D C 1
ATOM 3535 O O . LEU D 1 100 ? 25.387 32.145 86.053 1.00 10.08 100 LEU D O 1
ATOM 3540 N N . GLY D 1 101 ? 24.286 32.785 84.207 1.00 8.98 101 GLY D N 1
ATOM 3541 C CA . GLY D 1 101 ? 24.345 31.453 83.634 1.00 7.17 101 GLY D CA 1
ATOM 3542 C C . GLY D 1 101 ? 25.338 31.472 82.487 1.00 7.52 101 GLY D C 1
ATOM 3543 O O . GLY D 1 101 ? 25.431 32.463 81.766 1.00 6.37 101 GLY D O 1
ATOM 3544 N N . ILE D 1 102 ? 26.103 30.395 82.325 1.00 7.96 102 ILE D N 1
ATOM 3545 C CA . ILE D 1 102 ? 27.075 30.310 81.237 1.00 7.42 102 ILE D CA 1
ATOM 3546 C C . ILE D 1 102 ? 27.013 28.931 80.594 1.00 7.91 102 ILE D C 1
ATOM 3547 O O . ILE D 1 102 ? 26.988 27.912 81.287 1.00 8.64 102 ILE D O 1
ATOM 3552 N N . GLY D 1 103 ? 26.975 28.905 79.267 1.00 8.89 103 GLY D N 1
ATOM 3553 C CA . GLY D 1 103 ? 26.926 27.639 78.563 1.00 8.63 103 GLY D CA 1
ATOM 3554 C C . GLY D 1 103 ? 25.546 27.277 78.053 1.00 10.08 103 GLY D C 1
ATOM 3555 O O . GLY D 1 103 ? 24.673 28.140 77.941 1.00 11.31 103 GLY D O 1
ATOM 3556 N N . PRO D 1 104 ? 25.316 26.001 77.722 1.00 8.61 104 PRO D N 1
ATOM 3557 C CA . PRO D 1 104 ? 26.258 24.873 77.788 1.00 8.56 104 PRO D CA 1
ATOM 3558 C C . PRO D 1 104 ? 27.473 25.094 76.896 1.00 10.09 104 PRO D C 1
ATOM 3559 O O . PRO D 1 104 ? 27.352 25.665 75.819 1.00 9.52 104 PRO D O 1
ATOM 3563 N N . ALA D 1 105 ? 28.632 24.618 77.342 1.00 9.11 105 ALA D N 1
ATOM 3564 C CA . ALA D 1 105 ? 29.869 24.759 76.583 1.00 9.14 105 ALA D CA 1
ATOM 3565 C C . ALA D 1 105 ? 30.862 23.708 77.068 1.00 10.16 105 ALA D C 1
ATOM 3566 O O . ALA D 1 105 ? 30.680 23.118 78.133 1.00 8.50 105 ALA D O 1
ATOM 3568 N N . PRO D 1 106 ? 31.921 23.452 76.286 1.00 10.24 106 PRO D N 1
ATOM 3569 C CA . PRO D 1 106 ? 32.916 22.459 76.699 1.00 11.61 106 PRO D CA 1
ATOM 3570 C C . PRO D 1 106 ? 33.405 22.752 78.117 1.00 11.30 106 PRO D C 1
ATOM 3571 O O . PRO D 1 106 ? 33.641 23.905 78.480 1.00 10.45 106 PRO D O 1
ATOM 3575 N N . GLU D 1 107 ? 33.547 21.697 78.909 1.00 12.19 107 GLU D N 1
ATOM 3576 C CA . GLU D 1 107 ? 33.990 21.805 80.290 1.00 14.99 107 GLU D CA 1
ATOM 3577 C C . GLU D 1 107 ? 35.201 22.721 80.511 1.00 14.83 107 GLU D C 1
ATOM 3578 O O . GLU D 1 107 ? 35.188 23.550 81.417 1.00 13.41 107 GLU D O 1
ATOM 3584 N N . ASN D 1 108 ? 36.243 22.581 79.691 1.00 14.75 108 ASN D N 1
ATOM 3585 C CA . ASN D 1 108 ? 37.440 23.410 79.857 1.00 14.34 108 ASN D CA 1
ATOM 3586 C C . ASN D 1 108 ? 37.227 24.900 79.621 1.00 14.98 108 ASN D C 1
ATOM 3587 O O . ASN D 1 108 ? 37.912 25.731 80.224 1.00 13.62 108 ASN D O 1
ATOM 3592 N N . LEU D 1 109 ? 36.287 25.243 78.745 1.00 12.68 109 LEU D N 1
ATOM 3593 C CA . LEU D 1 109 ? 35.999 26.645 78.472 1.00 12.64 109 LEU D CA 1
ATOM 3594 C C . LEU D 1 109 ? 35.245 27.221 79.664 1.00 11.16 109 LEU D C 1
ATOM 3595 O O . LEU D 1 109 ? 35.579 28.290 80.170 1.00 11.62 109 LEU D O 1
ATOM 3600 N N . VAL D 1 110 ? 34.233 26.494 80.119 1.00 13.23 110 VAL D N 1
ATOM 3601 C CA . VAL D 1 110 ? 33.444 26.936 81.256 1.00 13.32 110 VAL D CA 1
ATOM 3602 C C . VAL D 1 110 ? 34.297 27.015 82.522 1.00 13.32 110 VAL D C 1
ATOM 3603 O O . VAL D 1 110 ? 34.223 27.999 83.256 1.00 11.14 110 VAL D O 1
ATOM 3607 N N . ASP D 1 111 ? 35.118 25.993 82.766 1.00 13.35 111 ASP D N 1
ATOM 3608 C CA . ASP D 1 111 ? 35.972 25.972 83.958 1.00 13.81 111 ASP D CA 1
ATOM 3609 C C . ASP D 1 111 ? 37.054 27.050 83.961 1.00 13.25 111 ASP D C 1
ATOM 3610 O O . ASP D 1 111 ? 37.539 27.441 85.024 1.00 14.42 111 ASP D O 1
ATOM 3615 N N . SER D 1 112 ? 37.438 27.543 82.789 1.00 11.05 112 SER D N 1
ATOM 3616 C CA . SER D 1 112 ? 38.448 28.590 82.745 1.00 13.38 112 SER D CA 1
ATOM 3617 C C . SER D 1 112 ? 37.844 29.852 83.361 1.00 13.50 112 SER D C 1
ATOM 3618 O O . SER D 1 112 ? 38.555 30.767 83.773 1.00 13.33 112 SER D O 1
ATOM 3621 N N . ILE D 1 113 ? 36.518 29.882 83.435 1.00 11.64 113 ILE D N 1
ATOM 3622 C CA . ILE D 1 113 ? 35.816 31.030 83.991 1.00 11.15 113 ILE D CA 1
ATOM 3623 C C . ILE D 1 113 ? 35.376 30.822 85.435 1.00 11.52 113 ILE D C 1
ATOM 3624 O O . ILE D 1 113 ? 35.514 31.721 86.263 1.00 14.54 113 ILE D O 1
ATOM 3629 N N . THR D 1 114 ? 34.858 29.637 85.739 1.00 12.53 114 THR D N 1
ATOM 3630 C CA . THR D 1 114 ? 34.344 29.361 87.077 1.00 14.41 114 THR D CA 1
ATOM 3631 C C . THR D 1 114 ? 35.044 28.273 87.890 1.00 16.00 114 THR D C 1
ATOM 3632 O O . THR D 1 114 ? 34.653 28.009 89.028 1.00 15.95 114 THR D O 1
ATOM 3636 N N . GLY D 1 115 ? 36.076 27.656 87.325 1.00 16.07 115 GLY D N 1
ATOM 3637 C CA . GLY D 1 115 ? 36.777 26.590 88.026 1.00 18.11 115 GLY D CA 1
ATOM 3638 C C . GLY D 1 115 ? 37.301 26.892 89.423 1.00 19.67 115 GLY D C 1
ATOM 3639 O O . GLY D 1 115 ? 37.589 25.972 90.192 1.00 20.46 115 GLY D O 1
ATOM 3640 N N . ASP D 1 116 ? 37.423 28.171 89.757 1.00 20.79 116 ASP D N 1
ATOM 3641 C CA . ASP D 1 116 ? 37.930 28.589 91.065 1.00 23.18 116 ASP D CA 1
ATOM 3642 C C . ASP D 1 116 ? 36.824 28.901 92.079 1.00 23.49 116 ASP D C 1
ATOM 3643 O O . ASP D 1 116 ? 37.105 29.260 93.224 1.00 22.90 116 ASP D O 1
ATOM 3648 N N . LEU D 1 117 ? 35.571 28.765 91.663 1.00 20.83 117 LEU D N 1
ATOM 3649 C CA . LEU D 1 117 ? 34.455 29.073 92.546 1.00 19.87 117 LEU D CA 1
ATOM 3650 C C . LEU D 1 117 ? 33.949 27.889 93.367 1.00 19.57 117 LEU D C 1
ATOM 3651 O O . LEU D 1 117 ? 34.008 26.737 92.936 1.00 19.84 117 LEU D O 1
ATOM 3656 N N . LYS D 1 118 ? 33.445 28.190 94.557 1.00 18.80 118 LYS D N 1
ATOM 3657 C CA . LYS D 1 118 ? 32.930 27.165 95.451 1.00 20.17 118 LYS D CA 1
ATOM 3658 C C . LYS D 1 118 ? 31.510 26.766 95.091 1.00 19.80 118 LYS D C 1
ATOM 3659 O O . LYS D 1 118 ? 30.714 27.593 94.651 1.00 19.00 118 LYS D O 1
ATOM 3665 N N . LEU D 1 119 ? 31.196 25.492 95.288 1.00 20.29 119 LEU D N 1
ATOM 3666 C CA . LEU D 1 119 ? 29.863 24.992 95.000 1.00 20.88 119 LEU D CA 1
ATOM 3667 C C . LEU D 1 119 ? 28.851 25.597 95.964 1.00 23.11 119 LEU D C 1
ATOM 3668 O O . LEU D 1 119 ? 29.179 25.921 97.108 1.00 22.20 119 LEU D O 1
ATOM 3673 N N . LEU D 1 120 ? 27.622 25.759 95.490 1.00 23.65 120 LEU D N 1
ATOM 3674 C CA . LEU D 1 120 ? 26.553 26.290 96.317 1.00 26.75 120 LEU D CA 1
ATOM 3675 C C . LEU D 1 120 ? 26.051 25.147 97.193 1.00 28.51 120 LEU D C 1
ATOM 3676 O O . LEU D 1 120 ? 26.354 23.982 96.856 1.00 31.63 120 LEU D O 1
#

Nearest PDB structures (foldseek):
  1xty-assembly2_D  TM=1.006E+00  e=6.514E-25  Saccharolobus solfataricus P2
  1rlk-assembly1_A  TM=9.335E-01  e=1.390E-14  Thermoplasma acidophilum
  2d3k-assembly1_B  TM=9.513E-01  e=3.330E-14  Pyrococcus horikoshii OT3
  3erj-assembly1_A  TM=9.215E-01  e=1.043E-13  Archaeoglobus fulgidus
  2zv3-assembly3_F  TM=9.260E-01  e=1.253E-12  Methanocaldococcus jannaschii DSM 2661